Protein AF-0000000075466258 (afdb_homodimer)

Organism: Phanerochaete carnosa (strain HHB-10118-sp) (NCBI:txid650164)

Foldseek 3Di:
DPPDLLVVQVVLLVVLLVVVQVLLCVLPVPFDGWDWDKDAFPQFWIKIKTKDAWDDPPPPCPPPDGTFFHIKIKMKIKGKHWAFLVRLVVVCVLPVLRDDDVPDRDTWMKIKIKIWMWTHTQFLQAKIKIKMKMKMWTAGPDPPPDPPHHTRDMKIWMKMFIAHLFDDLVLVLLLQVLLQVLQPVFFNQQFVLQQVVQLVQQQDVVVLFGLHQGTGTDIRHELDDGPSDDPPTRGDRHSVRVVSSSSSNSVSVCSSRSVSSSVGSPDDDDVVSSLSSQQSLVVVVCCLCPRNPQLVVQVVDPSRDNCNSCSNRGPHHDDDDPDCFLVDPPDSSVVRRVCRNPHDDSD/DPPDLLVVQVVLLVVLLVVVQVLLCVLPVLFDGWDWDKDAFPQFWIKIKTKDAWDDPPPPCPPPPGTFFHIKIKMKTKGKHWAFLVRLVVVCVLPVLRDDDVPDRDTWMKIKIKIWMWTHTQFLQAKIKIKMKMKMWTAGDDPPPDPPHHTRDMKIWMKMFIAHLFDDLVLVLLLQVLLQVLQPVFFNQQFVLQQVVQLVQQQDVVVLFGLHQGTGTDIRHELDDDPSDDPPTRGDRHSVRVVSSSSSNSVSVCSSRSVSSSVGSPDDDDVVSSLSSQQSLVVVVCCLCPRNPQLVVQVVDPSRDNCNSCSNRGPHHDDDDPDCFLVDPPDSSVVRRVCRNPHDDSD

Solvent-accessible surface area (backbone atoms only — not comparable to full-atom values): 36707 Å² total; per-residue (Å²): 127,84,70,56,64,72,58,51,49,51,56,47,44,55,49,50,45,52,51,51,53,48,55,56,44,65,76,35,70,88,44,82,71,62,45,76,48,72,49,70,43,91,75,34,42,34,36,37,38,32,35,38,66,57,73,73,71,56,91,83,50,88,72,61,80,80,53,53,50,34,26,32,27,48,30,37,40,39,36,35,44,67,40,47,45,71,55,49,58,60,49,29,76,83,34,74,62,43,85,75,53,95,81,51,79,64,53,32,36,35,40,38,34,35,32,41,34,28,39,35,42,52,31,41,62,20,52,26,40,39,36,34,44,36,41,39,36,32,26,44,63,59,65,97,81,52,92,79,33,62,75,53,36,60,33,33,34,33,37,34,36,39,32,53,50,41,74,50,69,69,53,52,31,47,31,46,42,44,50,36,62,36,30,40,87,50,15,76,57,48,40,64,37,21,27,53,42,19,47,60,66,46,40,31,74,75,74,59,28,31,64,33,74,33,42,33,30,54,62,69,46,35,71,58,90,44,96,74,50,61,91,81,53,60,58,55,47,47,73,68,50,38,48,49,45,50,48,36,49,58,64,35,45,57,76,30,44,52,61,47,40,71,72,22,53,78,57,87,82,51,73,67,49,44,52,49,30,23,39,51,39,29,51,47,46,51,36,43,54,63,65,34,62,68,44,48,50,45,62,70,37,85,87,49,61,53,57,70,63,55,42,64,49,57,43,54,28,24,49,68,71,79,60,63,78,47,68,44,84,91,37,65,44,22,57,35,47,55,40,24,56,44,80,70,81,66,112,128,83,72,57,64,73,56,51,48,51,55,47,44,55,50,51,46,52,54,51,53,49,55,56,42,65,77,37,71,88,45,82,71,63,45,74,48,72,49,71,42,92,76,36,41,34,35,36,39,32,37,38,65,56,75,75,70,56,92,83,48,90,71,61,78,80,52,53,49,34,26,32,26,46,29,37,41,40,36,36,45,67,40,46,46,70,55,50,58,60,49,29,75,83,34,73,62,42,84,75,53,95,83,51,79,62,52,32,35,36,40,39,36,35,32,41,34,27,39,34,43,52,33,41,62,19,51,26,38,39,37,33,42,35,42,39,37,32,26,44,60,65,61,95,82,51,91,78,35,63,77,52,36,60,30,33,33,33,37,35,34,39,32,52,51,42,72,48,69,69,52,53,31,47,31,46,44,43,50,36,62,38,31,40,88,48,16,76,58,48,40,64,37,20,27,53,42,21,48,59,68,46,43,32,75,76,74,60,28,32,64,34,75,32,42,33,30,53,62,67,46,35,71,56,90,42,97,74,49,61,92,82,52,60,58,54,48,47,72,67,50,39,49,49,44,52,50,35,49,59,63,34,47,58,76,30,44,52,61,48,41,70,71,21,53,77,57,85,80,49,73,67,49,45,51,49,30,23,40,49,39,29,50,46,45,50,37,45,55,63,64,34,60,67,45,47,51,43,61,69,37,84,87,48,61,54,57,69,62,54,42,65,49,57,44,54,28,24,49,68,73,78,61,62,80,45,68,44,84,90,37,66,44,22,57,34,48,53,40,22,57,46,79,69,80,67,112

Sequence (694 aa):
MSKPMRVQVEEYILDLQDRIVSALEKLDPNSPPFKRDSWVRPQGGKGTSCVFAVPEASHSDTTAPTSVLEKAGVNISIVHGTLPPAAIKQMRVEHSSIPYDPDATAALPFFASGISLVIHPRNPHASTVHANYRYFEITESEDKEKDPGRVLAWWFGGGCDLTPSYLYAEDAVHFHKTIKEACDPFGTAMYPAFKKWCDEYFFIPHRQESRGIGGIFFDDLCDQPHARLAADAVRPKDPEQIFAFIQSAGNAFIPSYIPILEQRINMPFTPQQRRWQLIRRGRYVEFNLVYDRGTKFGLATPGARIESILMSLPETARWEYMSEVGTEEGSEEEKLVKVLKTPVQWVMSKPMRVQVEEYILDLQDRIVSALEKLDPNSPPFKRDSWVRPQGGKGTSCVFAVPEASHSDTTAPTSVLEKAGVNISIVHGTLPPAAIKQMRVEHSSIPYDPDATAALPFFASGISLVIHPRNPHASTVHANYRYFEITESEDKEKDPGRVLAWWFGGGCDLTPSYLYAEDAVHFHKTIKEACDPFGTAMYPAFKKWCDEYFFIPHRQESRGIGGIFFDDLCDQPHARLAADAVRPKDPEQIFAFIQSAGNAFIPSYIPILEQRINMPFTPQQRRWQLIRRGRYVEFNLVYDRGTKFGLATPGARIESILMSLPETARWEYMSEVGTEEGSEEEKLVKVLKTPVQWV

Secondary structure (DSSP, 8-state):
----HHHHHHHHHHHHHHHHHHHHHHH-TTSPPPEEEEEE-TTSEEEEEEEEEPPP--TT-TTS---SEEEEEEEEEEEEEEE-HHHHHHHHTT-TTS---TT----EEEEEEEEEEEEEESSTTSPEEEEEEEEEEEE----TTSSS--EEEEEEEEEEEEE-SS--HHHHHHHHHHHHHHHGGG-TTHHHHHHHHHHHHTEEGGGTEESSSEEEEEEEESSS--TTS-TT-----SHHHHHHHHHHHHHTHHHHHHHHHHHHTT----HHHHHHHHHHHHHHHHHHHHT-HHHHHHHHSTT--HHHHGGGS-SEEE--TT--TTTSTT-HHHHHHHHHHS-----/----HHHHHHHHHHHHHHHHHHHHHHH-TTSPPPEEEEEE-TTSEEEEEEEEEPPP--TT-TTS---SEEEEEEEEEEEEEEE-HHHHHHHHTT-TTS---TT----EEEEEEEEEEEEEESSTTSPEEEEEEEEEEEE----TTSSSPPEEEEEEEEEEEEE-SS--HHHHHHHHHHHHHHHGGG-TTHHHHHHHHHHHHTEEGGGTEESSSEEEEEEEESSS--TTS-TT-----SHHHHHHHHHHHHHTHHHHHHHHHHHHTT----HHHHHHHHHHHHHHHHHHHHT-HHHHHHHHSTT--HHHHGGGS-SEEE--TT--TTTSTT-HHHHHHHHHHS-----

pLDDT: mean 91.42, std 12.29, range [39.84, 98.94]

InterPro domains:
  IPR001260 Coproporphyrinogen III oxidase, aerobic [PF01218] (8-346)
  IPR001260 Coproporphyrinogen III oxidase, aerobic [PIRSF000166] (3-347)
  IPR001260 Coproporphyrinogen III oxidase, aerobic [PR00073] (32-48)
  IPR001260 Coproporphyrinogen III oxidase, aerobic [PR00073] (154-176)
  IPR001260 Coproporphyrinogen III oxidase, aerobic [PR00073] (191-220)
  IPR001260 Coproporphyrinogen III oxidase, aerobic [PR00073] (276-303)
  IPR001260 Coproporphyrinogen III oxidase, aerobic [PR00073] (305-331)
  IPR001260 Coproporphyrinogen III oxidase, aerobic [PTHR10755] (2-347)
  IPR018375 Coproporphyrinogen III oxidase, conserved site [PS01021] (195-219)
  IPR036406 Oxygen-dependent coproporphyrinogen III oxidase superfamily [G3DSA:3.40.1500.10] (1-347)
  IPR036406 Oxygen-dependent coproporphyrinogen III oxidase superfamily [SSF102886] (3-347)

Radius of gyration: 27.25 Å; Cα contacts (8 Å, |Δi|>4): 1306; chains: 2; bounding box: 71×89×57 Å

Nearest PDB structures (foldseek):
  2qt8-assembly1_A  TM=9.299E-01  e=7.371E-29  Leishmania major
  1vju-assembly1_A  TM=9.394E-01  e=9.763E-28  Leishmania major
  3e8j-assembly1_A  TM=9.388E-01  e=9.230E-28  Leishmania naiffi
  3ejo-assembly1_A  TM=9.378E-01  e=9.765E-27  Leishmania donovani
  5eo6-assembly1_B  TM=9.134E-01  e=2.144E-26  Acinetobacter baumannii

Structure (mmCIF, N/CA/C/O backbone):
data_AF-0000000075466258-model_v1
#
loop_
_entity.id
_entity.type
_entity.pdbx_description
1 polymer 'coproporphyrinogen oxidase'
#
loop_
_atom_site.group_PDB
_atom_site.id
_atom_site.type_symbol
_atom_site.label_atom_id
_atom_site.label_alt_id
_atom_site.label_comp_id
_atom_site.label_asym_id
_atom_site.label_entity_id
_atom_site.label_seq_id
_atom_site.pdbx_PDB_ins_code
_atom_site.Cartn_x
_atom_site.Cartn_y
_atom_site.Cartn_z
_atom_site.occupancy
_atom_site.B_iso_or_equiv
_atom_site.auth_seq_id
_atom_site.auth_comp_id
_atom_site.auth_asym_id
_atom_site.auth_atom_id
_atom_site.pdbx_PDB_model_num
ATOM 1 N N . MET A 1 1 ? -8.188 -47.094 -1.655 1 47.41 1 MET A N 1
ATOM 2 C CA . MET A 1 1 ? -9.109 -45.969 -1.705 1 47.41 1 MET A CA 1
ATOM 3 C C . MET A 1 1 ? -8.359 -44.688 -1.963 1 47.41 1 MET A C 1
ATOM 5 O O . MET A 1 1 ? -7.223 -44.5 -1.51 1 47.41 1 MET A O 1
ATOM 9 N N . SER A 1 2 ? -8.766 -43.875 -2.949 1 75.25 2 SER A N 1
ATOM 10 C CA . SER A 1 2 ? -8.07 -42.656 -3.326 1 75.25 2 SER A CA 1
ATOM 11 C C . SER A 1 2 ? -7.98 -41.688 -2.15 1 75.25 2 SER A C 1
ATOM 13 O O . SER A 1 2 ? -8.883 -41.625 -1.313 1 75.25 2 SER A O 1
ATOM 15 N N . LYS A 1 3 ? -6.773 -41.281 -1.679 1 89.5 3 LYS A N 1
ATOM 16 C CA . LYS A 1 3 ? -6.562 -40.281 -0.622 1 89.5 3 LYS A CA 1
ATOM 17 C C . LYS A 1 3 ? -7.555 -39.125 -0.736 1 89.5 3 LYS A C 1
ATOM 19 O O . LYS A 1 3 ? -7.941 -38.75 -1.842 1 89.5 3 LYS A O 1
ATOM 24 N N . PRO A 1 4 ? -8.078 -38.719 0.452 1 93.62 4 PRO A N 1
ATOM 25 C CA . PRO A 1 4 ? -8.914 -37.531 0.397 1 93.62 4 PRO A CA 1
ATOM 26 C C . PRO A 1 4 ? -8.242 -36.375 -0.361 1 93.62 4 PRO A C 1
ATOM 28 O O . PRO A 1 4 ? -7.016 -36.25 -0.35 1 93.62 4 PRO A O 1
ATOM 31 N N . MET A 1 5 ? -9.008 -35.594 -1.008 1 95.81 5 MET A N 1
ATOM 32 C CA . MET A 1 5 ? -8.508 -34.5 -1.849 1 95.81 5 MET A CA 1
ATOM 33 C C . MET A 1 5 ? -7.594 -33.594 -1.054 1 95.81 5 MET A C 1
ATOM 35 O O . MET A 1 5 ? -6.555 -33.156 -1.555 1 95.81 5 MET A O 1
ATOM 39 N N . ARG A 1 6 ? -7.984 -33.25 0.198 1 95.44 6 ARG A N 1
ATOM 40 C CA . ARG A 1 6 ? -7.176 -32.344 1.01 1 95.44 6 ARG A CA 1
ATOM 41 C C . ARG A 1 6 ? -5.766 -32.906 1.204 1 95.44 6 ARG A C 1
ATOM 43 O O . ARG A 1 6 ? -4.797 -32.125 1.234 1 95.44 6 ARG A O 1
ATOM 50 N N . VAL A 1 7 ? -5.613 -34.156 1.316 1 96.31 7 VAL A N 1
ATOM 51 C CA . VAL A 1 7 ? -4.316 -34.781 1.502 1 96.31 7 VAL A CA 1
ATOM 52 C C . VAL A 1 7 ? -3.541 -34.781 0.187 1 96.31 7 VAL A C 1
ATOM 54 O O . VAL A 1 7 ? -2.338 -34.5 0.172 1 96.31 7 VAL A O 1
ATOM 57 N N . GLN A 1 8 ? -4.266 -35.062 -0.893 1 97.69 8 GLN A N 1
ATOM 58 C CA . GLN A 1 8 ? -3.641 -35.031 -2.211 1 97.69 8 GLN A CA 1
ATOM 59 C C . GLN A 1 8 ? -3.066 -33.656 -2.533 1 97.69 8 GLN A C 1
ATOM 61 O O . GLN A 1 8 ? -1.937 -33.562 -3.014 1 97.69 8 GLN A O 1
ATOM 66 N N . VAL A 1 9 ? -3.826 -32.719 -2.24 1 98.19 9 VAL A N 1
ATOM 67 C CA . VAL A 1 9 ? -3.398 -31.328 -2.512 1 98.19 9 VAL A CA 1
ATOM 68 C C . VAL A 1 9 ? -2.191 -30.984 -1.644 1 98.19 9 VAL A C 1
ATOM 70 O O . VAL A 1 9 ? -1.214 -30.422 -2.129 1 98.19 9 VAL A O 1
ATOM 73 N N . GLU A 1 10 ? -2.301 -31.312 -0.382 1 97.38 10 GLU A N 1
ATOM 74 C CA . GLU A 1 10 ? -1.193 -31.062 0.534 1 97.38 10 GLU A CA 1
ATOM 75 C C . GLU A 1 10 ? 0.104 -31.672 0.024 1 97.38 10 GLU A C 1
ATOM 77 O O . GLU A 1 10 ? 1.14 -31.016 -0.027 1 97.38 10 GLU A O 1
ATOM 82 N N . GLU A 1 11 ? 0.059 -32.875 -0.351 1 98.06 11 GLU A N 1
ATOM 83 C CA . GLU A 1 11 ? 1.241 -33.594 -0.841 1 98.06 11 GLU A CA 1
ATOM 84 C C . GLU A 1 11 ? 1.793 -32.938 -2.102 1 98.06 11 GLU A C 1
ATOM 86 O O . GLU A 1 11 ? 3.008 -32.781 -2.246 1 98.06 11 GLU A O 1
ATOM 91 N N . TYR A 1 12 ? 0.925 -32.562 -2.924 1 98.56 12 TYR A N 1
ATOM 92 C CA . TYR A 1 12 ? 1.327 -31.969 -4.191 1 98.56 12 TYR A CA 1
ATOM 93 C C . TYR A 1 12 ? 2.018 -30.625 -3.967 1 98.56 12 TYR A C 1
ATOM 95 O O . TYR A 1 12 ? 3.086 -30.375 -4.527 1 98.56 12 TYR A O 1
ATOM 103 N N . ILE A 1 13 ? 1.391 -29.781 -3.156 1 98.62 13 ILE A N 1
ATOM 104 C CA . ILE A 1 13 ? 1.936 -28.438 -3.012 1 98.62 13 ILE A CA 1
ATOM 105 C C . ILE A 1 13 ? 3.273 -28.5 -2.277 1 98.62 13 ILE A C 1
ATOM 107 O O . ILE A 1 13 ? 4.164 -27.688 -2.531 1 98.62 13 ILE A O 1
ATOM 111 N N . LEU A 1 14 ? 3.445 -29.406 -1.359 1 98 14 LEU A N 1
ATOM 112 C CA . LEU A 1 14 ? 4.727 -29.594 -0.693 1 98 14 LEU A CA 1
ATOM 113 C C . LEU A 1 14 ? 5.809 -29.984 -1.694 1 98 14 LEU A C 1
ATOM 115 O O . LEU A 1 14 ? 6.914 -29.453 -1.666 1 98 14 LEU A O 1
ATOM 119 N N . ASP A 1 15 ? 5.43 -30.875 -2.518 1 98.62 15 ASP A N 1
ATOM 120 C CA . ASP A 1 15 ? 6.355 -31.312 -3.561 1 98.62 15 ASP A CA 1
ATOM 121 C C . ASP A 1 15 ? 6.68 -30.172 -4.52 1 98.62 15 ASP A C 1
ATOM 123 O O . ASP A 1 15 ? 7.844 -29.953 -4.859 1 98.62 15 ASP A O 1
ATOM 127 N N . LEU A 1 16 ? 5.652 -29.5 -4.957 1 98.75 16 LEU A N 1
ATOM 128 C CA . LEU A 1 16 ? 5.828 -28.391 -5.895 1 98.75 16 LEU A CA 1
ATOM 129 C C . LEU A 1 16 ? 6.723 -27.312 -5.297 1 98.75 16 LEU A C 1
ATOM 131 O O . LEU A 1 16 ? 7.586 -26.766 -5.988 1 98.75 16 LEU A O 1
ATOM 135 N N . GLN A 1 17 ? 6.504 -26.984 -4.039 1 98.69 17 GLN A N 1
ATOM 136 C CA . GLN A 1 17 ? 7.355 -26.016 -3.365 1 98.69 17 GLN A CA 1
ATOM 137 C C . GLN A 1 17 ? 8.82 -26.422 -3.432 1 98.69 17 GLN A C 1
ATOM 139 O O . GLN A 1 17 ? 9.688 -25.609 -3.77 1 98.69 17 GLN A O 1
ATOM 144 N N . ASP A 1 18 ? 9.086 -27.641 -3.131 1 98.5 18 ASP A N 1
ATOM 145 C CA . ASP A 1 18 ? 10.461 -28.156 -3.125 1 98.5 18 ASP A CA 1
ATOM 146 C C . ASP A 1 18 ? 11.086 -28.062 -4.516 1 98.5 18 ASP A C 1
ATOM 148 O O . ASP A 1 18 ? 12.242 -27.672 -4.66 1 98.5 18 ASP A O 1
ATOM 152 N N . ARG A 1 19 ? 10.359 -28.422 -5.496 1 98.75 19 ARG A N 1
ATOM 153 C CA . ARG A 1 19 ? 10.859 -28.391 -6.867 1 98.75 19 ARG A CA 1
ATOM 154 C C . ARG A 1 19 ? 11.156 -26.969 -7.312 1 98.75 19 ARG A C 1
ATOM 156 O O . ARG A 1 19 ? 12.188 -26.703 -7.938 1 98.75 19 ARG A O 1
ATOM 163 N N . ILE A 1 20 ? 10.25 -26.062 -6.996 1 98.75 20 ILE A N 1
ATOM 164 C CA . ILE A 1 20 ? 10.422 -24.672 -7.418 1 98.75 20 ILE A CA 1
ATOM 165 C C . ILE A 1 20 ? 11.617 -24.047 -6.703 1 98.75 20 ILE A C 1
ATOM 167 O O . ILE A 1 20 ? 12.469 -23.422 -7.332 1 98.75 20 ILE A O 1
ATOM 171 N N . VAL A 1 21 ? 11.695 -24.266 -5.391 1 98.5 21 VAL A N 1
ATOM 172 C CA . VAL A 1 21 ? 12.805 -23.719 -4.613 1 98.5 21 VAL A CA 1
ATOM 173 C C . VAL A 1 21 ? 14.125 -24.297 -5.133 1 98.5 21 VAL A C 1
ATOM 175 O O . VAL A 1 21 ? 15.094 -23.547 -5.328 1 98.5 21 VAL A O 1
ATOM 178 N N . SER A 1 22 ? 14.133 -25.578 -5.383 1 98.25 22 SER A N 1
ATOM 179 C CA . SER A 1 22 ? 15.336 -26.219 -5.898 1 98.25 22 SER A CA 1
ATOM 180 C C . SER A 1 22 ? 15.734 -25.641 -7.254 1 98.25 22 SER A C 1
ATOM 182 O O . SER A 1 22 ? 16.922 -25.406 -7.504 1 98.25 22 SER A O 1
ATOM 184 N N . ALA A 1 23 ? 14.789 -25.469 -8.109 1 98.38 23 ALA A N 1
ATOM 185 C CA . ALA A 1 23 ? 15.062 -24.906 -9.43 1 98.38 23 ALA A CA 1
ATOM 186 C C . ALA A 1 23 ? 15.648 -23.5 -9.32 1 98.38 23 ALA A C 1
ATOM 188 O O . ALA A 1 23 ? 16.578 -23.141 -10.047 1 98.38 23 ALA A O 1
ATOM 189 N N . LEU A 1 24 ? 15.141 -22.688 -8.438 1 98.06 24 LEU A N 1
ATOM 190 C CA . LEU A 1 24 ? 15.617 -21.328 -8.234 1 98.06 24 LEU A CA 1
ATOM 191 C C . LEU A 1 24 ? 17.031 -21.328 -7.652 1 98.06 24 LEU A C 1
ATOM 193 O O . LEU A 1 24 ? 17.875 -20.547 -8.062 1 98.06 24 LEU A O 1
ATOM 197 N N . GLU A 1 25 ? 17.25 -22.219 -6.691 1 97.31 25 GLU A N 1
ATOM 198 C CA . GLU A 1 25 ? 18.562 -22.297 -6.066 1 97.31 25 GLU A CA 1
ATOM 199 C C . GLU A 1 25 ? 19.625 -22.781 -7.066 1 97.31 25 GLU A C 1
ATOM 201 O O . GLU A 1 25 ? 20.781 -22.344 -7.012 1 97.31 25 GLU A O 1
ATOM 206 N N . LYS A 1 26 ? 19.234 -23.609 -7.965 1 96.75 26 LYS A N 1
ATOM 207 C CA . LYS A 1 26 ? 20.156 -24.109 -8.992 1 96.75 26 LYS A CA 1
ATOM 208 C C . LYS A 1 26 ? 20.578 -23 -9.93 1 96.75 26 LYS A C 1
ATOM 210 O O . LYS A 1 26 ? 21.688 -23.031 -10.477 1 96.75 26 LYS A O 1
ATOM 215 N N . LEU A 1 27 ? 19.781 -22 -10.172 1 94.25 27 LEU A N 1
ATOM 216 C CA . LEU A 1 27 ? 20.078 -20.875 -11.055 1 94.25 27 LEU A CA 1
ATOM 217 C C . LEU A 1 27 ? 21.172 -20.016 -10.469 1 94.25 27 LEU A C 1
ATOM 219 O O . LEU A 1 27 ? 21.875 -19.297 -11.203 1 94.25 27 LEU A O 1
ATOM 223 N N . ASP A 1 28 ? 21.297 -20.016 -9.203 1 90.56 28 ASP A N 1
ATOM 224 C CA . ASP A 1 28 ? 22.297 -19.203 -8.516 1 90.56 28 ASP A CA 1
ATOM 225 C C . ASP A 1 28 ? 22.953 -19.984 -7.379 1 90.56 28 ASP A C 1
ATOM 227 O O . ASP A 1 28 ? 22.766 -19.656 -6.203 1 90.56 28 ASP A O 1
ATOM 231 N N . PRO A 1 29 ? 23.797 -20.828 -7.695 1 90 29 PRO A N 1
ATOM 232 C CA . PRO A 1 29 ? 24.359 -21.734 -6.684 1 90 29 PRO A CA 1
ATOM 233 C C . PRO A 1 29 ? 25.266 -21 -5.684 1 90 29 PRO A C 1
ATOM 235 O O . PRO A 1 29 ? 25.547 -21.547 -4.605 1 90 29 PRO A O 1
ATOM 238 N N . ASN A 1 30 ? 25.703 -19.844 -6 1 87.81 30 ASN A N 1
ATOM 239 C CA . ASN A 1 30 ? 26.609 -19.125 -5.121 1 87.81 30 ASN A CA 1
ATOM 240 C C . ASN A 1 30 ? 25.859 -18.297 -4.094 1 87.81 30 ASN A C 1
ATOM 242 O O . ASN A 1 30 ? 26.453 -17.734 -3.168 1 87.81 30 ASN A O 1
ATOM 246 N N . SER A 1 31 ? 24.578 -18.219 -4.266 1 91.44 31 SER A N 1
ATOM 247 C CA . SER A 1 31 ? 23.75 -17.484 -3.301 1 91.44 31 SER A CA 1
ATOM 248 C C . SER A 1 31 ? 23.344 -18.375 -2.137 1 91.44 31 SER A C 1
ATOM 250 O O . SER A 1 31 ? 23.328 -19.594 -2.26 1 91.44 31 SER A O 1
ATOM 252 N N . PRO A 1 32 ? 23.109 -17.703 -0.953 1 91.5 32 PRO A N 1
ATOM 253 C CA . PRO A 1 32 ? 22.562 -18.5 0.144 1 91.5 32 PRO A CA 1
ATOM 254 C C . PRO A 1 32 ? 21.266 -19.219 -0.234 1 91.5 32 PRO A C 1
ATOM 256 O O . PRO A 1 32 ? 20.516 -18.719 -1.081 1 91.5 32 PRO A O 1
ATOM 259 N N . PRO A 1 33 ? 21.062 -20.344 0.323 1 94.56 33 PRO A N 1
ATOM 260 C CA . PRO A 1 33 ? 19.812 -21.031 0.062 1 94.56 33 PRO A CA 1
ATOM 261 C C . PRO A 1 33 ? 18.594 -20.281 0.624 1 94.56 33 PRO A C 1
ATOM 263 O O . PRO A 1 33 ? 18.75 -19.359 1.424 1 94.56 33 PRO A O 1
ATOM 266 N N . PHE A 1 34 ? 17.484 -20.656 0.169 1 97 34 PHE A N 1
ATOM 267 C CA . PHE A 1 34 ? 16.25 -20.109 0.713 1 97 34 PHE A CA 1
ATOM 268 C C . PHE A 1 34 ? 16.109 -20.422 2.199 1 97 34 PHE A C 1
ATOM 270 O O . PHE A 1 34 ? 16.438 -21.531 2.629 1 97 34 PHE A O 1
ATOM 277 N N . LYS A 1 35 ? 15.695 -19.406 2.93 1 95.19 35 LYS A N 1
ATOM 278 C CA . LYS A 1 35 ? 15.281 -19.672 4.305 1 95.19 35 LYS A CA 1
ATOM 279 C C . LYS A 1 35 ? 13.969 -20.453 4.344 1 95.19 35 LYS A C 1
ATOM 281 O O . LYS A 1 35 ? 12.984 -20.047 3.732 1 95.19 35 LYS A O 1
ATOM 286 N N . ARG A 1 36 ? 13.953 -21.594 4.98 1 95.25 36 ARG A N 1
ATOM 287 C CA . ARG A 1 36 ? 12.734 -22.375 5.184 1 95.25 36 ARG A CA 1
ATOM 288 C C . ARG A 1 36 ? 12.188 -22.156 6.594 1 95.25 36 ARG A C 1
ATOM 290 O O . ARG A 1 36 ? 12.812 -22.578 7.574 1 95.25 36 ARG A O 1
ATOM 297 N N . ASP A 1 37 ? 11.102 -21.531 6.656 1 92.88 37 ASP A N 1
ATOM 298 C CA . ASP A 1 37 ? 10.484 -21.141 7.918 1 92.88 37 ASP A CA 1
ATOM 299 C C . ASP A 1 37 ? 9.125 -21.828 8.102 1 92.88 37 ASP A C 1
ATOM 301 O O . ASP A 1 37 ? 8.133 -21.406 7.508 1 92.88 37 ASP A O 1
ATOM 305 N N . SER A 1 38 ? 9.148 -22.891 8.953 1 94 38 SER A N 1
ATOM 306 C CA . SER A 1 38 ? 7.895 -23.578 9.25 1 94 38 SER A CA 1
ATOM 307 C C . SER A 1 38 ? 7.176 -22.938 10.43 1 94 38 SER A C 1
ATOM 309 O O . SER A 1 38 ? 7.812 -22.484 11.391 1 94 38 SER A O 1
ATOM 311 N N . TRP A 1 39 ? 5.945 -22.953 10.383 1 90.75 39 TRP A N 1
ATOM 312 C CA . TRP A 1 39 ? 5.152 -22.344 11.453 1 90.75 39 TRP A CA 1
ATOM 313 C C . TRP A 1 39 ? 3.83 -23.094 11.633 1 90.75 39 TRP A C 1
ATOM 315 O O . TRP A 1 39 ? 3.389 -23.812 10.734 1 90.75 39 TRP A O 1
ATOM 325 N N . VAL A 1 40 ? 3.287 -22.922 12.82 1 91.06 40 VAL A N 1
ATOM 326 C CA . VAL A 1 40 ? 1.983 -23.484 13.156 1 91.06 40 VAL A CA 1
ATOM 327 C C . VAL A 1 40 ? 1.008 -22.359 13.492 1 91.06 40 VAL A C 1
ATOM 329 O O . VAL A 1 40 ? 1.368 -21.406 14.188 1 91.06 40 VAL A O 1
ATOM 332 N N . ARG A 1 41 ? -0.133 -22.484 12.969 1 87.25 41 ARG A N 1
ATOM 333 C CA . ARG A 1 41 ? -1.182 -21.516 13.25 1 87.25 41 ARG A CA 1
ATOM 334 C C . ARG A 1 41 ? -1.952 -21.875 14.516 1 87.25 41 ARG A C 1
ATOM 336 O O . ARG A 1 41 ? -2.467 -23 14.625 1 87.25 41 ARG A O 1
ATOM 343 N N . PRO A 1 42 ? -2.127 -20.922 15.398 1 83.56 42 PRO A N 1
ATOM 344 C CA . PRO A 1 42 ? -2.801 -21.25 16.656 1 83.56 42 PRO A CA 1
ATOM 345 C C . PRO A 1 42 ? -4.238 -21.719 16.453 1 83.56 42 PRO A C 1
ATOM 347 O O . PRO A 1 42 ? -4.711 -22.594 17.188 1 83.56 42 PRO A O 1
ATOM 350 N N . GLN A 1 43 ? -4.879 -21.234 15.477 1 82.06 43 GLN A N 1
ATOM 351 C CA . GLN A 1 43 ? -6.277 -21.562 15.242 1 82.06 43 GLN A CA 1
ATOM 352 C C . GLN A 1 43 ? -6.406 -22.891 14.508 1 82.06 43 GLN A C 1
ATOM 354 O O . GLN A 1 43 ? -7.508 -23.438 14.383 1 82.06 43 GLN A O 1
ATOM 359 N N . GLY A 1 44 ? -5.27 -23.406 13.93 1 86 44 GLY A N 1
ATOM 360 C CA . GLY A 1 44 ? -5.273 -24.688 13.25 1 86 44 GLY A CA 1
ATOM 361 C C . GLY A 1 44 ? -4.578 -24.656 11.906 1 86 44 GLY A C 1
ATOM 362 O O . GLY A 1 44 ? -4.973 -23.891 11.016 1 86 44 GLY A O 1
ATOM 363 N N . GLY A 1 45 ? -3.635 -25.5 11.836 1 90.69 45 GLY A N 1
ATOM 364 C CA . GLY A 1 45 ? -2.92 -25.594 10.57 1 90.69 45 GLY A CA 1
ATOM 365 C C . GLY A 1 45 ? -1.451 -25.234 10.688 1 90.69 45 GLY A C 1
ATOM 366 O O . GLY A 1 45 ? -0.919 -25.125 11.797 1 90.69 45 GLY A O 1
ATOM 367 N N . LYS A 1 46 ? -0.874 -25.234 9.578 1 93.12 46 LYS A N 1
ATOM 368 C CA . LYS A 1 46 ? 0.564 -25 9.508 1 93.12 46 LYS A CA 1
ATOM 369 C C . LYS A 1 46 ? 0.968 -24.453 8.133 1 93.12 46 LYS A C 1
ATOM 371 O O . LYS A 1 46 ? 0.132 -24.344 7.234 1 93.12 46 LYS A O 1
ATOM 376 N N . GLY A 1 47 ? 2.197 -24.047 8.031 1 94.12 47 GLY A N 1
ATOM 377 C CA . GLY A 1 47 ? 2.746 -23.609 6.758 1 94.12 47 GLY A CA 1
ATOM 378 C C . GLY A 1 47 ? 4.262 -23.609 6.734 1 94.12 47 GLY A C 1
ATOM 379 O O . GLY A 1 47 ? 4.906 -23.922 7.734 1 94.12 47 GLY A O 1
ATOM 380 N N . THR A 1 48 ? 4.734 -23.5 5.598 1 95.75 48 THR A N 1
ATOM 381 C CA . THR A 1 48 ? 6.168 -23.344 5.391 1 95.75 48 THR A CA 1
ATOM 382 C C . THR A 1 48 ? 6.457 -22.203 4.402 1 95.75 48 THR A C 1
ATOM 384 O O . THR A 1 48 ? 5.996 -22.25 3.26 1 95.75 48 THR A O 1
ATOM 387 N N . SER A 1 49 ? 7.168 -21.234 4.895 1 95.88 49 SER A N 1
ATOM 388 C CA . SER A 1 49 ? 7.637 -20.156 4.035 1 95.88 49 SER A CA 1
ATOM 389 C C . SER A 1 49 ? 9.07 -20.406 3.572 1 95.88 49 SER A C 1
ATOM 391 O O . SER A 1 49 ? 9.969 -20.609 4.395 1 95.88 49 SER A O 1
ATOM 393 N N . CYS A 1 50 ? 9.273 -20.453 2.34 1 97.94 50 CYS A N 1
ATOM 394 C CA . CYS A 1 50 ? 10.617 -20.469 1.767 1 97.94 50 CYS A CA 1
ATOM 395 C C . CYS A 1 50 ? 10.953 -19.109 1.152 1 97.94 50 CYS A C 1
ATOM 397 O O . CYS A 1 50 ? 10.391 -18.734 0.12 1 97.94 50 CYS A O 1
ATOM 399 N N . VAL A 1 51 ? 11.883 -18.438 1.789 1 97.19 51 VAL A N 1
ATOM 400 C CA . VAL A 1 51 ? 12.094 -17.047 1.402 1 97.19 51 VAL A CA 1
ATOM 401 C C . VAL A 1 51 ? 13.578 -16.812 1.12 1 97.19 51 VAL A C 1
ATOM 403 O O . VAL A 1 51 ? 14.438 -17.281 1.858 1 97.19 51 VAL A O 1
ATOM 406 N N . PHE A 1 52 ? 13.852 -16.141 0.05 1 96.06 52 PHE A N 1
ATOM 407 C CA . PHE A 1 52 ? 15.18 -15.625 -0.276 1 96.06 52 PHE A CA 1
ATOM 408 C C . PHE A 1 52 ? 15.203 -14.102 -0.212 1 96.06 52 PHE A C 1
ATOM 410 O O . PHE A 1 52 ? 14.289 -13.438 -0.712 1 96.06 52 PHE A O 1
ATOM 417 N N . ALA A 1 53 ? 16.125 -13.562 0.433 1 91.44 53 ALA A N 1
ATOM 418 C CA . ALA A 1 53 ? 16.406 -12.133 0.44 1 91.44 53 ALA A CA 1
ATOM 419 C C . ALA A 1 53 ? 17.891 -11.867 0.2 1 91.44 53 ALA A C 1
ATOM 421 O O . ALA A 1 53 ? 18.75 -12.586 0.715 1 91.44 53 ALA A O 1
ATOM 422 N N . VAL A 1 54 ? 18.172 -10.867 -0.534 1 86 54 VAL A N 1
ATOM 423 C CA . VAL A 1 54 ? 19.547 -10.531 -0.897 1 86 54 VAL A CA 1
ATOM 424 C C . VAL A 1 54 ? 20.359 -10.258 0.364 1 86 54 VAL A C 1
ATOM 426 O O . VAL A 1 54 ? 19.922 -9.516 1.246 1 86 54 VAL A O 1
ATOM 429 N N . PRO A 1 55 ? 21.469 -10.93 0.371 1 76.81 55 PRO A N 1
ATOM 430 C CA . PRO A 1 55 ? 22.312 -10.664 1.531 1 76.81 55 PRO A CA 1
ATOM 431 C C . PRO A 1 55 ? 22.844 -9.227 1.554 1 76.81 55 PRO A C 1
ATOM 433 O O . PRO A 1 55 ? 23.094 -8.641 0.497 1 76.81 55 PRO A O 1
ATOM 436 N N . GLU A 1 56 ? 22.734 -8.625 2.664 1 63.78 56 GLU A N 1
ATOM 437 C CA . GLU A 1 56 ? 23.281 -7.273 2.777 1 63.78 56 GLU A CA 1
ATOM 438 C C . GLU A 1 56 ? 24.766 -7.242 2.383 1 63.78 56 GLU A C 1
ATOM 440 O O . GLU A 1 56 ? 25.516 -8.172 2.699 1 63.78 56 GLU A O 1
ATOM 445 N N . ALA A 1 57 ? 25.047 -6.43 1.346 1 53.94 57 ALA A N 1
ATOM 446 C CA . ALA A 1 57 ? 26.453 -6.297 0.993 1 53.94 57 ALA A CA 1
ATOM 447 C C . ALA A 1 57 ? 27.312 -6 2.227 1 53.94 57 ALA A C 1
ATOM 449 O O . ALA A 1 57 ? 26.938 -5.156 3.049 1 53.94 57 ALA A O 1
ATOM 450 N N . SER A 1 58 ? 27.875 -6.957 2.773 1 45.81 58 SER A N 1
ATOM 451 C CA . SER A 1 58 ? 28.859 -6.586 3.781 1 45.81 58 SER A CA 1
ATOM 452 C C . SER A 1 58 ? 29.75 -5.453 3.285 1 45.81 58 SER A C 1
ATOM 454 O O . SER A 1 58 ? 29.984 -5.316 2.08 1 45.81 58 SER A O 1
ATOM 456 N N . HIS A 1 59 ? 29.719 -4.23 3.945 1 41.19 59 HIS A N 1
ATOM 457 C CA . HIS A 1 59 ? 30.5 -3.039 3.646 1 41.19 59 HIS A CA 1
ATOM 458 C C . HIS A 1 59 ? 31.703 -3.377 2.77 1 41.19 59 HIS A C 1
ATOM 460 O O . HIS A 1 59 ? 32.156 -2.551 1.967 1 41.19 59 HIS A O 1
ATOM 466 N N . SER A 1 60 ? 32.469 -4.34 3.152 1 39.84 60 SER A N 1
ATOM 467 C CA . SER A 1 60 ? 33.844 -4.543 2.662 1 39.84 60 SER A CA 1
ATOM 468 C C . SER A 1 60 ? 33.844 -5.215 1.293 1 39.84 60 SER A C 1
ATOM 470 O O . SER A 1 60 ? 34.875 -5.23 0.604 1 39.84 60 SER A O 1
ATOM 472 N N . ASP A 1 61 ? 32.812 -6.039 0.901 1 42.53 61 ASP A N 1
ATOM 473 C CA . ASP A 1 61 ? 33.094 -6.926 -0.226 1 42.53 61 ASP A CA 1
ATOM 474 C C . ASP A 1 61 ? 32.344 -6.461 -1.48 1 42.53 61 ASP A C 1
ATOM 476 O O . ASP A 1 61 ? 31.219 -6.863 -1.717 1 42.53 61 ASP A O 1
ATOM 480 N N . THR A 1 62 ? 32.719 -5.391 -2.057 1 44.56 62 THR A N 1
ATOM 481 C CA . THR A 1 62 ? 32.344 -4.855 -3.363 1 44.56 62 THR A CA 1
ATOM 482 C C . THR A 1 62 ? 32.312 -5.965 -4.414 1 44.56 62 THR A C 1
ATOM 484 O O . THR A 1 62 ? 31.875 -5.75 -5.539 1 44.56 62 THR A O 1
ATOM 487 N N . THR A 1 63 ? 33 -7.098 -4.07 1 44.91 63 THR A N 1
ATOM 488 C CA . THR A 1 63 ? 33.188 -8.125 -5.082 1 44.91 63 THR A CA 1
ATOM 489 C C . THR A 1 63 ? 32.094 -9.18 -5 1 44.91 63 THR A C 1
ATOM 491 O O . THR A 1 63 ? 32.125 -10.18 -5.719 1 44.91 63 THR A O 1
ATOM 494 N N . ALA A 1 64 ? 31.406 -9.141 -3.92 1 47.62 64 ALA A N 1
ATOM 495 C CA . ALA A 1 64 ? 30.469 -10.258 -3.766 1 47.62 64 ALA A CA 1
ATOM 496 C C . ALA A 1 64 ? 29.453 -10.289 -4.902 1 47.62 64 ALA A C 1
ATOM 498 O O . ALA A 1 64 ? 28.922 -9.25 -5.293 1 47.62 64 ALA A O 1
ATOM 499 N N . PRO A 1 65 ? 29.547 -11.453 -5.645 1 55.44 65 PRO A N 1
ATOM 500 C CA . PRO A 1 65 ? 28.641 -11.586 -6.777 1 55.44 65 PRO A CA 1
ATOM 501 C C . PRO A 1 65 ? 27.188 -11.242 -6.414 1 55.44 65 PRO A C 1
ATOM 503 O O . PRO A 1 65 ? 26.734 -11.555 -5.312 1 55.44 65 PRO A O 1
ATOM 506 N N . THR A 1 66 ? 26.547 -10.367 -7.191 1 78.69 66 THR A N 1
ATOM 507 C CA . THR A 1 66 ? 25.172 -9.914 -7.02 1 78.69 66 THR A CA 1
ATOM 508 C C . THR A 1 66 ? 24.188 -11.047 -7.289 1 78.69 66 THR A C 1
ATOM 510 O O . THR A 1 66 ? 24.328 -11.773 -8.273 1 78.69 66 THR A O 1
ATOM 513 N N . SER A 1 67 ? 23.453 -11.555 -6.27 1 90.88 67 SER A N 1
ATOM 514 C CA . SER A 1 67 ? 22.469 -12.617 -6.379 1 90.88 67 SER A CA 1
ATOM 515 C C . SER A 1 67 ? 21.516 -12.367 -7.543 1 90.88 67 SER A C 1
ATOM 517 O O . SER A 1 67 ? 21.25 -11.219 -7.906 1 90.88 67 SER A O 1
ATOM 519 N N . VAL A 1 68 ? 21.188 -13.445 -8.141 1 94.25 68 VAL A N 1
ATOM 520 C CA . VAL A 1 68 ? 20.25 -13.375 -9.25 1 94.25 68 VAL A CA 1
ATOM 521 C C . VAL A 1 68 ? 18.906 -12.836 -8.766 1 94.25 68 VAL A C 1
ATOM 523 O O . VAL A 1 68 ? 18.312 -11.977 -9.414 1 94.25 68 VAL A O 1
ATOM 526 N N . LEU A 1 69 ? 18.516 -13.359 -7.637 1 96.44 69 LEU A N 1
ATOM 527 C CA . LEU A 1 69 ? 17.266 -12.914 -7.043 1 96.44 69 LEU A CA 1
ATOM 528 C C . LEU A 1 69 ? 17.5 -11.805 -6.023 1 96.44 69 LEU A C 1
ATOM 530 O O . LEU A 1 69 ? 18.547 -11.758 -5.387 1 96.44 69 LEU A O 1
ATOM 534 N N . GLU A 1 70 ? 16.625 -10.93 -5.961 1 95.44 70 GLU A N 1
ATOM 535 C CA . GLU A 1 70 ? 16.656 -9.938 -4.891 1 95.44 70 GLU A CA 1
ATOM 536 C C . GLU A 1 70 ? 15.75 -10.352 -3.73 1 95.44 70 GLU A C 1
ATOM 538 O O . GLU A 1 70 ? 16.141 -10.234 -2.564 1 95.44 70 GLU A O 1
ATOM 543 N N . LYS A 1 71 ? 14.594 -10.828 -4.094 1 96.5 71 LYS A N 1
ATOM 544 C CA . LYS A 1 71 ? 13.664 -11.383 -3.113 1 96.5 71 LYS A CA 1
ATOM 545 C C . LYS A 1 71 ? 12.75 -12.422 -3.756 1 96.5 71 LYS A C 1
ATOM 547 O O . LYS A 1 71 ? 12.281 -12.227 -4.883 1 96.5 71 LYS A O 1
ATOM 552 N N . ALA A 1 72 ? 12.484 -13.453 -3.041 1 97.94 72 ALA A N 1
ATOM 553 C CA . ALA A 1 72 ? 11.602 -14.508 -3.529 1 97.94 72 ALA A CA 1
ATOM 554 C C . ALA A 1 72 ? 10.93 -15.242 -2.373 1 97.94 72 ALA A C 1
ATOM 556 O O . ALA A 1 72 ? 11.547 -15.461 -1.329 1 97.94 72 ALA A O 1
ATOM 557 N N . GLY A 1 73 ? 9.742 -15.5 -2.555 1 98.19 73 GLY A N 1
ATOM 558 C CA . GLY A 1 73 ? 9 -16.312 -1.602 1 98.19 73 GLY A CA 1
ATOM 559 C C . GLY A 1 73 ? 8.18 -17.406 -2.26 1 98.19 73 GLY A C 1
ATOM 560 O O . GLY A 1 73 ? 7.516 -17.156 -3.27 1 98.19 73 GLY A O 1
ATOM 561 N N . VAL A 1 74 ? 8.312 -18.609 -1.803 1 98.69 74 VAL A N 1
ATOM 562 C CA . VAL A 1 74 ? 7.484 -19.75 -2.164 1 98.69 74 VAL A CA 1
ATOM 563 C C . VAL A 1 74 ? 6.836 -20.344 -0.912 1 98.69 74 VAL A C 1
ATOM 565 O O . VAL A 1 74 ? 7.434 -21.172 -0.226 1 98.69 74 VAL A O 1
ATOM 568 N N . ASN A 1 75 ? 5.598 -19.922 -0.69 1 97.88 75 ASN A N 1
ATOM 569 C CA . ASN A 1 75 ? 4.953 -20.219 0.583 1 97.88 75 ASN A CA 1
ATOM 570 C C . ASN A 1 75 ? 3.861 -21.281 0.422 1 97.88 75 ASN A C 1
ATOM 572 O O . ASN A 1 75 ? 3.143 -21.281 -0.579 1 97.88 75 ASN A O 1
ATOM 576 N N . ILE A 1 76 ? 3.773 -22.172 1.37 1 97.38 76 ILE A N 1
ATOM 577 C CA . ILE A 1 76 ? 2.658 -23.109 1.473 1 97.38 76 ILE A CA 1
ATOM 578 C C . ILE A 1 76 ? 1.888 -22.844 2.766 1 97.38 76 ILE A C 1
ATOM 580 O O . ILE A 1 76 ? 2.48 -22.516 3.793 1 97.38 76 ILE A O 1
ATOM 584 N N . SER A 1 77 ? 0.66 -22.969 2.711 1 95.31 77 SER A N 1
ATOM 585 C CA . SER A 1 77 ? -0.212 -22.891 3.879 1 95.31 77 SER A CA 1
ATOM 586 C C . SER A 1 77 ? -1.223 -24.031 3.887 1 95.31 77 SER A C 1
ATOM 588 O O . SER A 1 77 ? -1.781 -24.391 2.846 1 95.31 77 SER A O 1
ATOM 590 N N . ILE A 1 78 ? -1.372 -24.703 4.926 1 95.75 78 ILE A N 1
ATOM 591 C CA . ILE A 1 78 ? -2.367 -25.734 5.203 1 95.75 78 ILE A CA 1
ATOM 592 C C . ILE A 1 78 ? -3.121 -25.391 6.484 1 95.75 78 ILE A C 1
ATOM 594 O O . ILE A 1 78 ? -2.639 -25.656 7.59 1 95.75 78 ILE A O 1
ATOM 598 N N . VAL A 1 79 ? -4.312 -24.828 6.359 1 92.38 79 VAL A N 1
ATOM 599 C CA . VAL A 1 79 ? -4.984 -24.266 7.527 1 92.38 79 VAL A CA 1
ATOM 600 C C . VAL A 1 79 ? -6.375 -24.875 7.668 1 92.38 79 VAL A C 1
ATOM 602 O O . VAL A 1 79 ? -6.965 -25.328 6.684 1 92.38 79 VAL A O 1
ATOM 605 N N . HIS A 1 80 ? -6.82 -25.016 8.789 1 91.25 80 HIS A N 1
ATOM 606 C CA . HIS A 1 80 ? -8.18 -25.453 9.094 1 91.25 80 HIS A CA 1
ATOM 607 C C . HIS A 1 80 ? -8.75 -24.688 10.273 1 91.25 80 HIS A C 1
ATOM 609 O O . HIS A 1 80 ? -8.008 -24.062 11.039 1 91.25 80 HIS A O 1
ATOM 615 N N . GLY A 1 81 ? -10.023 -24.594 10.344 1 88.56 81 GLY A N 1
ATOM 616 C CA . GLY A 1 81 ? -10.742 -23.891 11.391 1 88.56 81 GLY A CA 1
ATOM 617 C C . GLY A 1 81 ? -12.25 -23.953 11.219 1 88.56 81 GLY A C 1
ATOM 618 O O . GLY A 1 81 ? -12.773 -24.906 10.633 1 88.56 81 GLY A O 1
ATOM 619 N N . THR A 1 82 ? -12.898 -22.984 11.867 1 87.62 82 THR A N 1
ATOM 620 C CA . THR A 1 82 ? -14.352 -22.906 11.766 1 87.62 82 THR A CA 1
ATOM 621 C C . THR A 1 82 ? -14.789 -21.578 11.164 1 87.62 82 THR A C 1
ATOM 623 O O . THR A 1 82 ? -14.211 -20.531 11.461 1 87.62 82 THR A O 1
ATOM 626 N N . LEU A 1 83 ? -15.727 -21.609 10.289 1 84.69 83 LEU A N 1
ATOM 627 C CA . LEU A 1 83 ? -16.312 -20.422 9.703 1 84.69 83 LEU A CA 1
ATOM 628 C C . LEU A 1 83 ? -17.578 -20 10.461 1 84.69 83 LEU A C 1
ATOM 630 O O . LEU A 1 83 ? -18.516 -20.797 10.602 1 84.69 83 LEU A O 1
ATOM 634 N N . PRO A 1 84 ? -17.516 -18.766 10.914 1 82 84 PRO A N 1
ATOM 635 C CA . PRO A 1 84 ? -18.75 -18.312 11.539 1 82 84 PRO A CA 1
ATOM 636 C C . PRO A 1 84 ? -19.891 -18.125 10.539 1 82 84 PRO A C 1
ATOM 638 O O . PRO A 1 84 ? -19.641 -18.047 9.336 1 82 84 PRO A O 1
ATOM 641 N N . PRO A 1 85 ? -21.047 -18.031 11.055 1 80 85 PRO A N 1
ATOM 642 C CA . PRO A 1 85 ? -22.219 -17.922 10.18 1 80 85 PRO A CA 1
ATOM 643 C C . PRO A 1 85 ? -22.156 -16.734 9.227 1 80 85 PRO A C 1
ATOM 645 O O . PRO A 1 85 ? -22.547 -16.844 8.07 1 80 85 PRO A O 1
ATOM 648 N N . ALA A 1 86 ? -21.656 -15.695 9.695 1 74.56 86 ALA A N 1
ATOM 649 C CA . ALA A 1 86 ? -21.562 -14.508 8.852 1 74.56 86 ALA A CA 1
ATOM 650 C C . ALA A 1 86 ? -20.641 -14.758 7.652 1 74.56 86 ALA A C 1
ATOM 652 O O . ALA A 1 86 ? -20.938 -14.305 6.539 1 74.56 86 ALA A O 1
ATOM 653 N N . ALA A 1 87 ? -19.625 -15.438 7.844 1 77.19 87 ALA A N 1
ATOM 654 C CA . ALA A 1 87 ? -18.688 -15.773 6.77 1 77.19 87 ALA A CA 1
ATOM 655 C C . ALA A 1 87 ? -19.312 -16.75 5.781 1 77.19 87 ALA A C 1
ATOM 657 O O . ALA A 1 87 ? -19.109 -16.641 4.57 1 77.19 87 ALA A O 1
ATOM 658 N N . ILE A 1 88 ? -20.078 -17.594 6.297 1 78.94 88 ILE A N 1
ATOM 659 C CA . ILE A 1 88 ? -20.75 -18.594 5.469 1 78.94 88 ILE A CA 1
ATOM 660 C C . ILE A 1 88 ? -21.734 -17.906 4.539 1 78.94 88 ILE A C 1
ATOM 662 O O . ILE A 1 88 ? -21.797 -18.219 3.348 1 78.94 88 ILE A O 1
ATOM 666 N N . LYS A 1 89 ? -22.375 -16.953 5.145 1 75.94 89 LYS A N 1
ATOM 667 C CA . LYS A 1 89 ? -23.344 -16.188 4.359 1 75.94 89 LYS A CA 1
ATOM 668 C C . LYS A 1 89 ? -22.672 -15.461 3.205 1 75.94 89 LYS A C 1
ATOM 670 O O . LYS A 1 89 ? -23.172 -15.477 2.076 1 75.94 89 LYS A O 1
ATOM 675 N N . GLN A 1 90 ? -21.562 -14.922 3.414 1 73.19 90 GLN A N 1
ATOM 676 C CA . GLN A 1 90 ? -20.828 -14.188 2.395 1 73.19 90 GLN A CA 1
ATOM 677 C C . GLN A 1 90 ? -20.297 -15.133 1.311 1 73.19 90 GLN A C 1
ATOM 679 O O . GLN A 1 90 ? -20.359 -14.805 0.123 1 73.19 90 GLN A O 1
ATOM 684 N N . MET A 1 91 ? -19.875 -16.234 1.674 1 77 91 MET A N 1
ATOM 685 C CA . MET A 1 91 ? -19.266 -17.172 0.74 1 77 91 MET A CA 1
ATOM 686 C C . MET A 1 91 ? -20.328 -17.828 -0.15 1 77 91 MET A C 1
ATOM 688 O O . MET A 1 91 ? -20.031 -18.203 -1.285 1 77 91 MET A O 1
ATOM 692 N N . ARG A 1 92 ? -21.484 -17.891 0.334 1 72.31 92 ARG A N 1
ATOM 693 C CA . ARG A 1 92 ? -22.578 -18.516 -0.402 1 72.31 92 ARG A CA 1
ATOM 694 C C . ARG A 1 92 ? -22.938 -17.719 -1.649 1 72.31 92 ARG A C 1
ATOM 696 O O . ARG A 1 92 ? -23.5 -18.266 -2.6 1 72.31 92 ARG A O 1
ATOM 703 N N . VAL A 1 93 ? -22.641 -16.422 -1.574 1 67.69 93 VAL A N 1
ATOM 704 C CA . VAL A 1 93 ? -22.938 -15.578 -2.721 1 67.69 93 VAL A CA 1
ATOM 705 C C . VAL A 1 93 ? -22.234 -16.125 -3.965 1 67.69 93 VAL A C 1
ATOM 707 O O . VAL A 1 93 ? -22.812 -16.125 -5.055 1 67.69 93 VAL A O 1
ATOM 710 N N . GLU A 1 94 ? -21.094 -16.688 -3.805 1 68.38 94 GLU A N 1
ATOM 711 C CA . GLU A 1 94 ? -20.328 -17.188 -4.938 1 68.38 94 GLU A CA 1
ATOM 712 C C . GLU A 1 94 ? -20.344 -18.703 -4.988 1 68.38 94 GLU A C 1
ATOM 714 O O . GLU A 1 94 ? -20 -19.312 -6.008 1 68.38 94 GLU A O 1
ATOM 719 N N . HIS A 1 95 ? -20.797 -19.25 -3.859 1 72.44 95 HIS A N 1
ATOM 720 C CA . HIS A 1 95 ? -20.781 -20.719 -3.76 1 72.44 95 HIS A CA 1
ATOM 721 C C . HIS A 1 95 ? -22.094 -21.25 -3.207 1 72.44 95 HIS A C 1
ATOM 723 O O . HIS A 1 95 ? -22.203 -21.562 -2.021 1 72.44 95 HIS A O 1
ATOM 729 N N . SER A 1 96 ? -23.031 -21.391 -4.066 1 68.44 96 SER A N 1
ATOM 730 C CA . SER A 1 96 ? -24.391 -21.734 -3.691 1 68.44 96 SER A CA 1
ATOM 731 C C . SER A 1 96 ? -24.469 -23.156 -3.119 1 68.44 96 SER A C 1
ATOM 733 O O . SER A 1 96 ? -25.469 -23.516 -2.49 1 68.44 96 SER A O 1
ATOM 735 N N . SER A 1 97 ? -23.406 -23.859 -3.318 1 69.12 97 SER A N 1
ATOM 736 C CA . SER A 1 97 ? -23.406 -25.234 -2.844 1 69.12 97 SER A CA 1
ATOM 737 C C . SER A 1 97 ? -23.281 -25.297 -1.324 1 69.12 97 SER A C 1
ATOM 739 O O . SER A 1 97 ? -23.516 -26.344 -0.719 1 69.12 97 SER A O 1
ATOM 741 N N . ILE A 1 98 ? -22.906 -24.188 -0.75 1 73.31 98 ILE A N 1
ATOM 742 C CA . ILE A 1 98 ? -22.797 -24.172 0.704 1 73.31 98 ILE A CA 1
ATOM 743 C C . ILE A 1 98 ? -24.188 -24.234 1.335 1 73.31 98 ILE A C 1
ATOM 745 O O . ILE A 1 98 ? -25.031 -23.391 1.046 1 73.31 98 ILE A O 1
ATOM 749 N N . PRO A 1 99 ? -24.406 -25.375 2.068 1 67.94 99 PRO A N 1
ATOM 750 C CA . PRO A 1 99 ? -25.719 -25.422 2.705 1 67.94 99 PRO A CA 1
ATOM 751 C C . PRO A 1 99 ? -26 -24.219 3.596 1 67.94 99 PRO A C 1
ATOM 753 O O . PRO A 1 99 ? -25.078 -23.734 4.27 1 67.94 99 PRO A O 1
ATOM 756 N N . TYR A 1 100 ? -26.969 -23.406 3.332 1 63.59 100 TYR A N 1
ATOM 757 C CA . TYR A 1 100 ? -27.266 -22.234 4.141 1 63.59 100 TYR A CA 1
ATOM 758 C C . TYR A 1 100 ? -28.609 -22.359 4.832 1 63.59 100 TYR A C 1
ATOM 760 O O . TYR A 1 100 ? -29.609 -22.688 4.191 1 63.59 100 TYR A O 1
ATOM 768 N N . ASP A 1 101 ? -28.562 -22.609 6.055 1 63.22 101 ASP A N 1
ATOM 769 C CA . ASP A 1 101 ? -29.734 -22.406 6.906 1 63.22 101 ASP A CA 1
ATOM 770 C C . ASP A 1 101 ? -29.688 -21.031 7.578 1 63.22 101 ASP A C 1
ATOM 772 O O . ASP A 1 101 ? -28.875 -20.797 8.469 1 63.22 101 ASP A O 1
ATOM 776 N N . PRO A 1 102 ? -30.438 -20.078 6.98 1 61.12 102 PRO A N 1
ATOM 777 C CA . PRO A 1 102 ? -30.391 -18.719 7.523 1 61.12 102 PRO A CA 1
ATOM 778 C C . PRO A 1 102 ? -30.5 -18.688 9.047 1 61.12 102 PRO A C 1
ATOM 780 O O . PRO A 1 102 ? -30.031 -17.734 9.68 1 61.12 102 PRO A O 1
ATOM 783 N N . ASP A 1 103 ? -31.172 -19.781 9.523 1 59.12 103 ASP A N 1
ATOM 784 C CA . ASP A 1 103 ? -31.359 -19.844 10.969 1 59.12 103 ASP A CA 1
ATOM 785 C C . ASP A 1 103 ? -30.234 -20.594 11.648 1 59.12 103 ASP A C 1
ATOM 787 O O . ASP A 1 103 ? -30.219 -20.75 12.875 1 59.12 103 ASP A O 1
ATOM 791 N N . ALA A 1 104 ? -29.344 -21.125 10.797 1 61 104 ALA A N 1
ATOM 792 C CA . ALA A 1 104 ? -28.266 -21.922 11.359 1 61 104 ALA A CA 1
ATOM 793 C C . ALA A 1 104 ? -27.25 -21.047 12.078 1 61 104 ALA A C 1
ATOM 795 O O . ALA A 1 104 ? -26.797 -20.031 11.547 1 61 104 ALA A O 1
ATOM 796 N N . THR A 1 105 ? -27.062 -21.25 13.289 1 64.62 105 THR A N 1
ATOM 797 C CA . THR A 1 105 ? -26.141 -20.547 14.172 1 64.62 105 THR A CA 1
ATOM 798 C C . THR A 1 105 ? -24.812 -21.266 14.266 1 64.62 105 THR A C 1
ATOM 800 O O . THR A 1 105 ? -23.875 -20.797 14.922 1 64.62 105 THR A O 1
ATOM 803 N N . ALA A 1 106 ? -24.766 -22.422 13.445 1 74.06 106 ALA A N 1
ATOM 804 C CA . ALA A 1 106 ? -23.578 -23.219 13.781 1 74.06 106 ALA A CA 1
ATOM 805 C C . ALA A 1 106 ? -22.422 -22.891 12.844 1 74.06 106 ALA A C 1
ATOM 807 O O . ALA A 1 106 ? -22.625 -22.641 11.648 1 74.06 106 ALA A O 1
ATOM 808 N N . ALA A 1 107 ? -21.266 -22.812 13.352 1 83.12 107 ALA A N 1
ATOM 809 C CA . ALA A 1 107 ? -20.016 -22.688 12.617 1 83.12 107 ALA A CA 1
ATOM 810 C C . ALA A 1 107 ? -19.672 -23.984 11.891 1 83.12 107 ALA A C 1
ATOM 812 O O . ALA A 1 107 ? -20.031 -25.062 12.344 1 83.12 107 ALA A O 1
ATOM 813 N N . LEU A 1 108 ? -19.156 -23.906 10.664 1 87.44 108 LEU A N 1
ATOM 814 C CA . LEU A 1 108 ? -18.75 -25.078 9.883 1 87.44 108 LEU A CA 1
ATOM 815 C C . LEU A 1 108 ? -17.234 -25.172 9.797 1 87.44 108 LEU A C 1
ATOM 817 O O . LEU A 1 108 ? -16.562 -24.156 9.641 1 87.44 108 LEU A O 1
ATOM 821 N N . PRO A 1 109 ? -16.766 -26.422 9.875 1 90.12 109 PRO A N 1
ATOM 822 C CA . PRO A 1 109 ? -15.32 -26.578 9.695 1 90.12 109 PRO A CA 1
ATOM 823 C C . PRO A 1 109 ? -14.867 -26.312 8.258 1 90.12 109 PRO A C 1
ATOM 825 O O . PRO A 1 109 ? -15.578 -26.641 7.312 1 90.12 109 PRO A O 1
ATOM 828 N N . PHE A 1 110 ? -13.703 -25.672 8.133 1 91.75 110 PHE A N 1
ATOM 829 C CA . PHE A 1 110 ? -13.133 -25.469 6.812 1 91.75 110 PHE A CA 1
ATOM 830 C C . PHE A 1 110 ? -11.68 -25.938 6.77 1 91.75 110 PHE A C 1
ATOM 832 O O . PHE A 1 110 ? -11.055 -26.109 7.812 1 91.75 110 PHE A O 1
ATOM 839 N N . PHE A 1 111 ? -11.266 -26.266 5.598 1 93.31 111 PHE A N 1
ATOM 840 C CA . PHE A 1 111 ? -9.883 -26.594 5.27 1 93.31 111 PHE A CA 1
ATOM 841 C C . PHE A 1 111 ? -9.43 -25.844 4.02 1 93.31 111 PHE A C 1
ATOM 843 O O . PHE A 1 111 ? -10.18 -25.734 3.051 1 93.31 111 PHE A O 1
ATOM 850 N N . ALA A 1 112 ? -8.273 -25.219 4.125 1 94.75 112 ALA A N 1
ATOM 851 C CA . ALA A 1 112 ? -7.684 -24.531 2.98 1 94.75 112 ALA A CA 1
ATOM 852 C C . ALA A 1 112 ? -6.191 -24.844 2.871 1 94.75 112 ALA A C 1
ATOM 854 O O . ALA A 1 112 ? -5.488 -24.906 3.883 1 94.75 112 ALA A O 1
ATOM 855 N N . SER A 1 113 ? -5.746 -25.094 1.732 1 97.31 113 SER A N 1
ATOM 856 C CA . SER A 1 113 ? -4.324 -25.281 1.482 1 97.31 113 SER A CA 1
ATOM 857 C C . SER A 1 113 ? -3.916 -24.688 0.133 1 97.31 113 SER A C 1
ATOM 859 O O . SER A 1 113 ? -4.746 -24.578 -0.772 1 97.31 113 SER A O 1
ATOM 861 N N . GLY A 1 114 ? -2.701 -24.281 0.034 1 97.56 114 GLY A N 1
ATOM 862 C CA . GLY A 1 114 ? -2.252 -23.719 -1.227 1 97.56 114 GLY A CA 1
ATOM 863 C C . GLY A 1 114 ? -0.783 -23.328 -1.22 1 97.56 114 GLY A C 1
ATOM 864 O O . GLY A 1 114 ? -0.136 -23.359 -0.17 1 97.56 114 GLY A O 1
ATOM 865 N N . ILE A 1 115 ? -0.281 -23.156 -2.365 1 98.56 115 ILE A N 1
ATOM 866 C CA . ILE A 1 115 ? 1.054 -22.625 -2.596 1 98.56 115 ILE A CA 1
ATOM 867 C C . ILE A 1 115 ? 0.949 -21.219 -3.215 1 98.56 115 ILE A C 1
ATOM 869 O O . ILE A 1 115 ? 0.084 -20.984 -4.059 1 98.56 115 ILE A O 1
ATOM 873 N N . SER A 1 116 ? 1.647 -20.312 -2.74 1 98.12 116 SER A N 1
ATOM 874 C CA . SER A 1 116 ? 1.745 -18.953 -3.26 1 98.12 116 SER A CA 1
ATOM 875 C C . SER A 1 116 ? 3.199 -18.5 -3.373 1 98.12 116 SER A C 1
ATOM 877 O O . SER A 1 116 ? 3.998 -18.734 -2.463 1 98.12 116 SER A O 1
ATOM 879 N N . LEU A 1 117 ? 3.531 -17.922 -4.484 1 98.62 117 LEU A N 1
ATOM 880 C CA . LEU A 1 117 ? 4.926 -17.531 -4.629 1 98.62 117 LEU A CA 1
ATOM 881 C C . LEU A 1 117 ? 5.047 -16.234 -5.418 1 98.62 117 LEU A C 1
ATOM 883 O O . LEU A 1 117 ? 4.191 -15.922 -6.25 1 98.62 117 LEU A O 1
ATOM 887 N N . VAL A 1 118 ? 5.957 -15.43 -5.168 1 98.69 118 VAL A N 1
ATOM 888 C CA . VAL A 1 118 ? 6.398 -14.25 -5.895 1 98.69 118 VAL A CA 1
ATOM 889 C C . VAL A 1 118 ? 7.922 -14.227 -5.977 1 98.69 118 VAL A C 1
ATOM 891 O O . VAL A 1 118 ? 8.609 -14.43 -4.973 1 98.69 118 VAL A O 1
ATOM 894 N N . ILE A 1 119 ? 8.453 -14.023 -7.148 1 98.62 119 ILE A N 1
ATOM 895 C CA . ILE A 1 119 ? 9.891 -13.977 -7.379 1 98.62 119 ILE A CA 1
ATOM 896 C C . ILE A 1 119 ? 10.281 -12.617 -7.953 1 98.62 119 ILE A C 1
ATOM 898 O O . ILE A 1 119 ? 9.82 -12.234 -9.031 1 98.62 119 ILE A O 1
ATOM 902 N N . HIS A 1 120 ? 11.07 -11.898 -7.234 1 98.31 120 HIS A N 1
ATOM 903 C CA . HIS A 1 120 ? 11.609 -10.625 -7.688 1 98.31 120 HIS A CA 1
ATOM 904 C C . HIS A 1 120 ? 13.094 -10.742 -8.039 1 98.31 120 HIS A C 1
ATOM 906 O O . HIS A 1 120 ? 13.953 -10.672 -7.156 1 98.31 120 HIS A O 1
ATOM 912 N N . PRO A 1 121 ? 13.398 -10.812 -9.273 1 97.44 121 PRO A N 1
ATOM 913 C CA . PRO A 1 121 ? 14.812 -10.836 -9.664 1 97.44 121 PRO A CA 1
ATOM 914 C C . PRO A 1 121 ? 15.516 -9.5 -9.438 1 97.44 121 PRO A C 1
ATOM 916 O O . PRO A 1 121 ? 14.852 -8.461 -9.367 1 97.44 121 PRO A O 1
ATOM 919 N N . ARG A 1 122 ? 16.75 -9.531 -9.328 1 95.62 122 ARG A N 1
ATOM 920 C CA . ARG A 1 122 ? 17.547 -8.328 -9.148 1 95.62 122 ARG A CA 1
ATOM 921 C C . ARG A 1 122 ? 17.656 -7.547 -10.453 1 95.62 122 ARG A C 1
ATOM 923 O O . ARG A 1 122 ? 17.562 -6.316 -10.461 1 95.62 122 ARG A O 1
ATOM 930 N N . ASN A 1 123 ? 17.891 -8.266 -11.531 1 96.75 123 ASN A N 1
ATOM 931 C CA . ASN A 1 123 ? 18.109 -7.648 -12.836 1 96.75 123 ASN A CA 1
ATOM 932 C C . ASN A 1 123 ? 16.828 -7.062 -13.414 1 96.75 123 ASN A C 1
ATOM 934 O O . ASN A 1 123 ? 15.828 -7.77 -13.539 1 96.75 123 ASN A O 1
ATOM 938 N N . PRO A 1 124 ? 16.828 -5.797 -13.812 1 97.81 124 PRO A N 1
ATOM 939 C CA . PRO A 1 124 ? 15.602 -5.172 -14.336 1 97.81 124 PRO A CA 1
ATOM 940 C C . PRO A 1 124 ? 15.086 -5.855 -15.602 1 97.81 124 PRO A C 1
ATOM 942 O O . PRO A 1 124 ? 13.906 -5.707 -15.945 1 97.81 124 PRO A O 1
ATOM 945 N N . HIS A 1 125 ? 15.906 -6.562 -16.25 1 98.56 125 HIS A N 1
ATOM 946 C CA . HIS A 1 125 ? 15.508 -7.223 -17.484 1 98.56 125 HIS A CA 1
ATOM 947 C C . HIS A 1 125 ? 14.797 -8.539 -17.203 1 98.56 125 HIS A C 1
ATOM 949 O O . HIS A 1 125 ? 14.172 -9.117 -18.094 1 98.56 125 HIS A O 1
ATOM 955 N N . ALA A 1 126 ? 14.984 -9.055 -16.031 1 98.31 126 ALA A N 1
ATOM 956 C CA . ALA A 1 126 ? 14.32 -10.289 -15.617 1 98.31 126 ALA A CA 1
ATOM 957 C C . ALA A 1 126 ? 12.969 -10 -14.977 1 98.31 126 ALA A C 1
ATOM 959 O O . ALA A 1 126 ? 12.875 -9.219 -14.031 1 98.31 126 ALA A O 1
ATOM 960 N N . SER A 1 127 ? 11.961 -10.664 -15.398 1 98.62 127 SER A N 1
ATOM 961 C CA . SER A 1 127 ? 10.586 -10.359 -15 1 98.62 127 SER A CA 1
ATOM 962 C C . SER A 1 127 ? 10.289 -10.891 -13.602 1 98.62 127 SER A C 1
ATOM 964 O O . SER A 1 127 ? 10.766 -11.961 -13.227 1 98.62 127 SER A O 1
ATOM 966 N N . THR A 1 128 ? 9.531 -10.148 -12.867 1 98.75 128 THR A N 1
ATOM 967 C CA . THR A 1 128 ? 8.867 -10.664 -11.672 1 98.75 128 THR A CA 1
ATOM 968 C C . THR A 1 128 ? 7.75 -11.633 -12.055 1 98.75 128 THR A C 1
ATOM 970 O O . THR A 1 128 ? 7.094 -11.461 -13.086 1 98.75 128 THR A O 1
ATOM 973 N N . VAL A 1 129 ? 7.527 -12.648 -11.211 1 98.88 129 VAL A N 1
ATOM 974 C CA . VAL A 1 129 ? 6.445 -13.594 -11.477 1 98.88 129 VAL A CA 1
ATOM 975 C C . VAL A 1 129 ? 5.68 -13.875 -10.188 1 98.88 129 VAL A C 1
ATOM 977 O O . VAL A 1 129 ? 6.242 -13.789 -9.094 1 98.88 129 VAL A O 1
ATOM 980 N N . HIS A 1 130 ? 4.434 -14.094 -10.328 1 98.75 130 HIS A N 1
ATOM 981 C CA . HIS A 1 130 ? 3.531 -14.523 -9.266 1 98.75 130 HIS A CA 1
ATOM 982 C C . HIS A 1 130 ? 2.791 -15.797 -9.656 1 98.75 130 HIS A C 1
ATOM 984 O O . HIS A 1 130 ? 2.439 -15.992 -10.82 1 98.75 130 HIS A O 1
ATOM 990 N N . ALA A 1 131 ? 2.566 -16.688 -8.719 1 98.81 131 ALA A N 1
ATOM 991 C CA . ALA A 1 131 ? 1.686 -17.844 -8.914 1 98.81 131 ALA A CA 1
ATOM 992 C C . ALA A 1 131 ? 1.011 -18.25 -7.609 1 98.81 131 ALA A C 1
ATOM 994 O O . ALA A 1 131 ? 1.575 -18.062 -6.527 1 98.81 131 ALA A O 1
ATOM 995 N N . ASN A 1 132 ? -0.122 -18.719 -7.707 1 98.06 132 ASN A N 1
ATOM 996 C CA . ASN A 1 132 ? -0.895 -19.25 -6.59 1 98.06 132 ASN A CA 1
ATOM 997 C C . ASN A 1 132 ? -1.811 -20.391 -7.035 1 98.06 132 ASN A C 1
ATOM 999 O O . ASN A 1 132 ? -2.447 -20.297 -8.086 1 98.06 132 ASN A O 1
ATOM 1003 N N . TYR A 1 133 ? -1.846 -21.469 -6.336 1 98.69 133 TYR A N 1
ATOM 1004 C CA . TYR A 1 133 ? -2.773 -22.578 -6.512 1 98.69 133 TYR A CA 1
ATOM 1005 C C . TYR A 1 133 ? -3.314 -23.062 -5.168 1 98.69 133 TYR A C 1
ATOM 1007 O O . TYR A 1 133 ? -2.545 -23.375 -4.258 1 98.69 133 TYR A O 1
ATOM 1015 N N . ARG A 1 134 ? -4.586 -23.094 -5.074 1 97.75 134 ARG A N 1
ATOM 1016 C CA . ARG A 1 134 ? -5.152 -23.328 -3.744 1 97.75 134 ARG A CA 1
ATOM 1017 C C . ARG A 1 134 ? -6.41 -24.172 -3.82 1 97.75 134 ARG A C 1
ATOM 1019 O O . ARG A 1 134 ? -7.043 -24.266 -4.875 1 97.75 134 ARG A O 1
ATOM 1026 N N . TYR A 1 135 ? -6.77 -24.859 -2.711 1 97.94 135 TYR A N 1
ATOM 1027 C CA . TYR A 1 135 ? -7.934 -25.703 -2.479 1 97.94 135 TYR A CA 1
ATOM 1028 C C . TYR A 1 135 ? -8.656 -25.297 -1.195 1 97.94 135 TYR A C 1
ATOM 1030 O O . TYR A 1 135 ? -8.016 -25 -0.185 1 97.94 135 TYR A O 1
ATOM 1038 N N . PHE A 1 136 ? -9.953 -25.234 -1.275 1 95.56 136 PHE A N 1
ATOM 1039 C CA . PHE A 1 136 ? -10.797 -24.906 -0.127 1 95.56 136 PHE A CA 1
ATOM 1040 C C . PHE A 1 136 ? -11.93 -25.906 0.012 1 95.56 136 PHE A C 1
ATOM 1042 O O . PHE A 1 136 ? -12.523 -26.328 -0.986 1 95.56 136 PHE A O 1
ATOM 1049 N N . GLU A 1 137 ? -12.242 -26.312 1.212 1 94.75 137 GLU A N 1
ATOM 1050 C CA . GLU A 1 137 ? -13.391 -27.188 1.43 1 94.75 137 GLU A CA 1
ATOM 1051 C C . GLU A 1 137 ? -14.078 -26.859 2.756 1 94.75 137 GLU A C 1
ATOM 1053 O O . GLU A 1 137 ? -13.43 -26.422 3.705 1 94.75 137 GLU A O 1
ATOM 1058 N N . ILE A 1 138 ? -15.297 -27.031 2.785 1 91.25 138 ILE A N 1
ATOM 1059 C CA . ILE A 1 138 ? -16.141 -26.953 3.975 1 91.25 138 ILE A CA 1
ATOM 1060 C C . ILE A 1 138 ? -16.75 -28.312 4.262 1 91.25 138 ILE A C 1
ATOM 1062 O O . ILE A 1 138 ? -17.234 -29 3.348 1 91.25 138 ILE A O 1
ATOM 1066 N N . THR A 1 139 ? -16.672 -28.656 5.5 1 90.56 139 THR A N 1
ATOM 1067 C CA . THR A 1 139 ? -17.203 -29.953 5.887 1 90.56 139 THR A CA 1
ATOM 1068 C C . THR A 1 139 ? -18.297 -29.781 6.941 1 90.56 139 THR A C 1
ATOM 1070 O O . THR A 1 139 ? -18.438 -28.719 7.543 1 90.56 139 THR A O 1
ATOM 1073 N N . GLU A 1 140 ? -19.109 -30.797 7.016 1 85.81 140 GLU A N 1
ATOM 1074 C CA . GLU A 1 140 ? -20.141 -30.828 8.047 1 85.81 140 GLU A CA 1
ATOM 1075 C C . GLU A 1 140 ? -19.531 -30.844 9.445 1 85.81 140 GLU A C 1
ATOM 1077 O O . GLU A 1 140 ? -18.438 -31.359 9.633 1 85.81 140 GLU A O 1
ATOM 1082 N N . SER A 1 141 ? -20.203 -30.016 10.336 1 77.75 141 SER A N 1
ATOM 1083 C CA . SER A 1 141 ? -19.75 -30.031 11.719 1 77.75 141 SER A CA 1
ATOM 1084 C C . SER A 1 141 ? -19.891 -31.422 12.336 1 77.75 141 SER A C 1
ATOM 1086 O O . SER A 1 141 ? -20.844 -32.156 12.031 1 77.75 141 SER A O 1
ATOM 1088 N N . GLU A 1 142 ? -18.906 -32.188 12.484 1 59.22 142 GLU A N 1
ATOM 1089 C CA . GLU A 1 142 ? -18.922 -33.562 12.945 1 59.22 142 GLU A CA 1
ATOM 1090 C C . GLU A 1 142 ? -19.828 -33.719 14.164 1 59.22 142 GLU A C 1
ATOM 1092 O O . GLU A 1 142 ? -19.781 -32.906 15.086 1 59.22 142 GLU A O 1
ATOM 1097 N N . ASP A 1 143 ? -20.828 -34.531 14.008 1 51.53 143 ASP A N 1
ATOM 1098 C CA . ASP A 1 143 ? -21.031 -35.5 15.094 1 51.53 143 ASP A CA 1
ATOM 1099 C C . ASP A 1 143 ? -19.766 -36.312 15.344 1 51.53 143 ASP A C 1
ATOM 1101 O O . ASP A 1 143 ? -19.047 -36.656 14.398 1 51.53 143 ASP A O 1
ATOM 1105 N N . LYS A 1 144 ? -19.281 -36.438 16.5 1 51.91 144 LYS A N 1
ATOM 1106 C CA . LYS A 1 144 ? -18.094 -37.062 17.078 1 51.91 144 LYS A CA 1
ATOM 1107 C C . LYS A 1 144 ? -17.656 -38.281 16.266 1 51.91 144 LYS A C 1
ATOM 1109 O O . LYS A 1 144 ? -16.594 -38.875 16.516 1 51.91 144 LYS A O 1
ATOM 1114 N N . GLU A 1 145 ? -18.281 -38.844 15.297 1 46.53 145 GLU A N 1
ATOM 1115 C CA . GLU A 1 145 ? -17.859 -40.219 14.953 1 46.53 145 GLU A CA 1
ATOM 1116 C C . GLU A 1 145 ? -17.062 -40.219 13.656 1 46.53 145 GLU A C 1
ATOM 1118 O O . GLU A 1 145 ? -16.359 -41.188 13.367 1 46.53 145 GLU A O 1
ATOM 1123 N N . LYS A 1 146 ? -17.141 -39.312 12.586 1 54.34 146 LYS A N 1
ATOM 1124 C CA . LYS A 1 146 ? -16.375 -39.375 11.352 1 54.34 146 LYS A CA 1
ATOM 1125 C C . LYS A 1 146 ? -15.57 -38.094 11.117 1 54.34 146 LYS A C 1
ATOM 1127 O O . LYS A 1 146 ? -16.141 -37 11.023 1 54.34 146 LYS A O 1
ATOM 1132 N N . ASP A 1 147 ? -14.117 -37.938 11.297 1 62.53 147 ASP A N 1
ATOM 1133 C CA . ASP A 1 147 ? -13.172 -36.844 11.117 1 62.53 147 ASP A CA 1
ATOM 1134 C C . ASP A 1 147 ? -12.297 -37.062 9.891 1 62.53 147 ASP A C 1
ATOM 1136 O O . ASP A 1 147 ? -11.57 -38.062 9.812 1 62.53 147 ASP A O 1
ATOM 1140 N N . PRO A 1 148 ? -12.359 -36.219 8.648 1 65.38 148 PRO A N 1
ATOM 1141 C CA . PRO A 1 148 ? -13.25 -35.031 8.594 1 65.38 148 PRO A CA 1
ATOM 1142 C C . PRO A 1 148 ? -14.672 -35.406 8.18 1 65.38 148 PRO A C 1
ATOM 1144 O O . PRO A 1 148 ? -14.891 -36.469 7.602 1 65.38 148 PRO A O 1
ATOM 1147 N N . GLY A 1 149 ? -15.539 -34.562 8.445 1 78.81 149 GLY A N 1
ATOM 1148 C CA . GLY A 1 149 ? -16.922 -34.75 8.055 1 78.81 149 GLY A CA 1
ATOM 1149 C C . GLY A 1 149 ? -17.125 -34.75 6.551 1 78.81 149 GLY A C 1
ATOM 1150 O O . GLY A 1 149 ? -16.156 -34.656 5.789 1 78.81 149 GLY A O 1
ATOM 1151 N N . ARG A 1 150 ? -18.359 -35.031 6.191 1 87.19 150 ARG A N 1
ATOM 1152 C CA . ARG A 1 150 ? -18.719 -35 4.773 1 87.19 150 ARG A CA 1
ATOM 1153 C C . ARG A 1 150 ? -18.453 -33.625 4.168 1 87.19 150 ARG A C 1
ATOM 1155 O O . ARG A 1 150 ? -18.781 -32.625 4.766 1 87.19 150 ARG A O 1
ATOM 1162 N N . VAL A 1 151 ? -17.797 -33.594 2.947 1 90.94 151 VAL A N 1
ATOM 1163 C CA . VAL A 1 151 ? -17.5 -32.344 2.26 1 90.94 151 VAL A CA 1
ATOM 1164 C C . VAL A 1 151 ? -18.797 -31.719 1.724 1 90.94 151 VAL A C 1
ATOM 1166 O O . VAL A 1 151 ? -19.516 -32.344 0.959 1 90.94 151 VAL A O 1
ATOM 1169 N N . LEU A 1 152 ? -19.031 -30.531 2.174 1 89.25 152 LEU A N 1
ATOM 1170 C CA . LEU A 1 152 ? -20.25 -29.828 1.774 1 89.25 152 LEU A CA 1
ATOM 1171 C C . LEU A 1 152 ? -20 -28.984 0.532 1 89.25 152 LEU A C 1
ATOM 1173 O O . LEU A 1 152 ? -20.906 -28.797 -0.289 1 89.25 152 LEU A O 1
ATOM 1177 N N . ALA A 1 153 ? -18.891 -28.406 0.459 1 92.12 153 ALA A N 1
ATOM 1178 C CA . ALA A 1 153 ? -18.484 -27.562 -0.652 1 92.12 153 ALA A CA 1
ATOM 1179 C C . ALA A 1 153 ? -16.953 -27.562 -0.809 1 92.12 153 ALA A C 1
ATOM 1181 O O . ALA A 1 153 ? -16.234 -27.734 0.168 1 92.12 153 ALA A O 1
ATOM 1182 N N . TRP A 1 154 ? -16.547 -27.391 -2 1 94.88 154 TRP A N 1
ATOM 1183 C CA . TRP A 1 154 ? -15.125 -27.328 -2.299 1 94.88 154 TRP A CA 1
ATOM 1184 C C . TRP A 1 154 ? -14.867 -26.578 -3.598 1 94.88 154 TRP A C 1
ATOM 1186 O O . TRP A 1 154 ? -15.742 -26.531 -4.473 1 94.88 154 TRP A O 1
ATOM 1196 N N . TRP A 1 155 ? -13.734 -25.953 -3.736 1 96.19 155 TRP A N 1
ATOM 1197 C CA . TRP A 1 155 ? -13.336 -25.359 -5.004 1 96.19 155 TRP A CA 1
ATOM 1198 C C . TRP A 1 155 ? -11.828 -25.156 -5.062 1 96.19 155 TRP A C 1
ATOM 1200 O O . TRP A 1 155 ? -11.148 -25.188 -4.031 1 96.19 155 TRP A O 1
ATOM 1210 N N . PHE A 1 156 ? -11.352 -25.078 -6.234 1 97.81 156 PHE A N 1
ATOM 1211 C CA . PHE A 1 156 ? -9.961 -24.75 -6.508 1 97.81 156 PHE A CA 1
ATOM 1212 C C . PHE A 1 156 ? -9.836 -23.344 -7.074 1 97.81 156 PHE A C 1
ATOM 1214 O O . PHE A 1 156 ? -10.766 -22.828 -7.688 1 97.81 156 PHE A O 1
ATOM 1221 N N . GLY A 1 157 ? -8.711 -22.703 -6.828 1 97.31 157 GLY A N 1
ATOM 1222 C CA . GLY A 1 157 ? -8.32 -21.438 -7.418 1 97.31 157 GLY A CA 1
ATOM 1223 C C . GLY A 1 157 ? -6.828 -21.344 -7.68 1 97.31 157 GLY A C 1
ATOM 1224 O O . GLY A 1 157 ? -6.055 -22.172 -7.219 1 97.31 157 GLY A O 1
ATOM 1225 N N . GLY A 1 158 ? -6.527 -20.328 -8.461 1 98 158 GLY A N 1
ATOM 1226 C CA . GLY A 1 158 ? -5.102 -20.172 -8.703 1 98 158 GLY A CA 1
ATOM 1227 C C . GLY A 1 158 ? -4.793 -19.344 -9.93 1 98 158 GLY A C 1
ATOM 1228 O O . GLY A 1 158 ? -5.602 -18.5 -10.336 1 98 158 GLY A O 1
ATOM 1229 N N . GLY A 1 159 ? -3.529 -19.484 -10.359 1 98.5 159 GLY A N 1
ATOM 1230 C CA . GLY A 1 159 ? -3.047 -18.766 -11.531 1 98.5 159 GLY A CA 1
ATOM 1231 C C . GLY A 1 159 ? -1.592 -18.344 -11.422 1 98.5 159 GLY A C 1
ATOM 1232 O O . GLY A 1 159 ? -0.9 -18.734 -10.477 1 98.5 159 GLY A O 1
ATOM 1233 N N . CYS A 1 160 ? -1.149 -17.75 -12.43 1 98.81 160 CYS A N 1
ATOM 1234 C CA . CYS A 1 160 ? 0.191 -17.188 -12.508 1 98.81 160 CYS A CA 1
ATOM 1235 C C . CYS A 1 160 ? 0.226 -15.992 -13.453 1 98.81 160 CYS A C 1
ATOM 1237 O O . CYS A 1 160 ? -0.568 -15.914 -14.391 1 98.81 160 CYS A O 1
ATOM 1239 N N . ASP A 1 161 ? 1.048 -15.094 -13.203 1 98.81 161 ASP A N 1
ATOM 1240 C CA . ASP A 1 161 ? 1.166 -13.922 -14.062 1 98.81 161 ASP A CA 1
ATOM 1241 C C . ASP A 1 161 ? 2.592 -13.375 -14.047 1 98.81 161 ASP A C 1
ATOM 1243 O O . ASP A 1 161 ? 3.33 -13.578 -13.078 1 98.81 161 ASP A O 1
ATOM 1247 N N . LEU A 1 162 ? 2.959 -12.766 -15.117 1 98.88 162 LEU A N 1
ATOM 1248 C CA . LEU A 1 162 ? 4.293 -12.219 -15.336 1 98.88 162 LEU A CA 1
ATOM 1249 C C . LEU A 1 162 ? 4.277 -10.695 -15.281 1 98.88 162 LEU A C 1
ATOM 1251 O O . LEU A 1 162 ? 3.387 -10.062 -15.844 1 98.88 162 LEU A O 1
ATOM 1255 N N . THR A 1 163 ? 5.277 -10.109 -14.586 1 98.81 163 THR A N 1
ATOM 1256 C CA . THR A 1 163 ? 5.367 -8.664 -14.414 1 98.81 163 THR A CA 1
ATOM 1257 C C . THR A 1 163 ? 6.754 -8.156 -14.797 1 98.81 163 THR A C 1
ATOM 1259 O O . THR A 1 163 ? 7.617 -7.98 -13.938 1 98.81 163 THR A O 1
ATOM 1262 N N . PRO A 1 164 ? 6.961 -7.836 -16.047 1 98.75 164 PRO A N 1
ATOM 1263 C CA . PRO A 1 164 ? 8.266 -7.336 -16.5 1 98.75 164 PRO A CA 1
ATOM 1264 C C . PRO A 1 164 ? 8.43 -5.84 -16.25 1 98.75 164 PRO A C 1
ATOM 1266 O O . PRO A 1 164 ? 7.441 -5.105 -16.172 1 98.75 164 PRO A O 1
ATOM 1269 N N . SER A 1 165 ? 9.664 -5.41 -16.094 1 98.44 165 SER A N 1
ATOM 1270 C CA . SER A 1 165 ? 10.016 -3.998 -16.203 1 98.44 165 SER A CA 1
ATOM 1271 C C . SER A 1 165 ? 10.398 -3.633 -17.641 1 98.44 165 SER A C 1
ATOM 1273 O O . SER A 1 165 ? 10.148 -2.514 -18.078 1 98.44 165 SER A O 1
ATOM 1275 N N . TYR A 1 166 ? 10.977 -4.496 -18.281 1 98.62 166 TYR A N 1
ATOM 1276 C CA . TYR A 1 166 ? 11.25 -4.375 -19.703 1 98.62 166 TYR A CA 1
ATOM 1277 C C . TYR A 1 166 ? 10.609 -5.52 -20.484 1 98.62 166 TYR A C 1
ATOM 1279 O O . TYR A 1 166 ? 10.656 -6.676 -20.062 1 98.62 166 TYR A O 1
ATOM 1287 N N . LEU A 1 167 ? 10.07 -5.18 -21.609 1 98.31 167 LEU A N 1
ATOM 1288 C CA . LEU A 1 167 ? 9.266 -6.129 -22.359 1 98.31 167 LEU A CA 1
ATOM 1289 C C . LEU A 1 167 ? 10.109 -6.805 -23.453 1 98.31 167 LEU A C 1
ATOM 1291 O O . LEU A 1 167 ? 10.695 -6.129 -24.297 1 98.31 167 LEU A O 1
ATOM 1295 N N . TYR A 1 168 ? 10.203 -8.031 -23.359 1 98.5 168 TYR A N 1
ATOM 1296 C CA . TYR A 1 168 ? 10.703 -8.891 -24.438 1 98.5 168 TYR A CA 1
ATOM 1297 C C . TYR A 1 168 ? 9.594 -9.781 -24.969 1 98.5 168 TYR A C 1
ATOM 1299 O O . TYR A 1 168 ? 9.117 -10.688 -24.281 1 98.5 168 TYR A O 1
ATOM 1307 N N . ALA A 1 169 ? 9.234 -9.586 -26.172 1 98 169 ALA A N 1
ATOM 1308 C CA . ALA A 1 169 ? 8.102 -10.297 -26.781 1 98 169 ALA A CA 1
ATOM 1309 C C . ALA A 1 169 ? 8.312 -11.805 -26.719 1 98 169 ALA A C 1
ATOM 1311 O O . ALA A 1 169 ? 7.355 -12.562 -26.516 1 98 169 ALA A O 1
ATOM 1312 N N . GLU A 1 170 ? 9.453 -12.25 -26.906 1 98.56 170 GLU A N 1
ATOM 1313 C CA . GLU A 1 170 ? 9.734 -13.68 -26.891 1 98.56 170 GLU A CA 1
ATOM 1314 C C . GLU A 1 170 ? 9.477 -14.281 -25.516 1 98.56 170 GLU A C 1
ATOM 1316 O O . GLU A 1 170 ? 9.055 -15.43 -25.406 1 98.56 170 GLU A O 1
ATOM 1321 N N . ASP A 1 171 ? 9.781 -13.539 -24.453 1 98.81 171 ASP A N 1
ATOM 1322 C CA . ASP A 1 171 ? 9.492 -14 -23.094 1 98.81 171 ASP A CA 1
ATOM 1323 C C . ASP A 1 171 ? 7.988 -14.102 -22.859 1 98.81 171 ASP A C 1
ATOM 1325 O O . ASP A 1 171 ? 7.508 -15.078 -22.281 1 98.81 171 ASP A O 1
ATOM 1329 N N . ALA A 1 172 ? 7.262 -13.062 -23.312 1 98.75 172 ALA A N 1
ATOM 1330 C CA . ALA A 1 172 ? 5.809 -13.047 -23.156 1 98.75 172 ALA A CA 1
ATOM 1331 C C . ALA A 1 172 ? 5.172 -14.227 -23.875 1 98.75 172 ALA A C 1
ATOM 1333 O O . ALA A 1 172 ? 4.34 -14.938 -23.312 1 98.75 172 ALA A O 1
ATOM 1334 N N . VAL A 1 173 ? 5.594 -14.445 -25.062 1 98.88 173 VAL A N 1
ATOM 1335 C CA . VAL A 1 173 ? 5.055 -15.539 -25.875 1 98.88 173 VAL A CA 1
ATOM 1336 C C . VAL A 1 173 ? 5.379 -16.875 -25.219 1 98.88 173 VAL A C 1
ATOM 1338 O O . VAL A 1 173 ? 4.504 -17.734 -25.094 1 98.88 173 VAL A O 1
ATOM 1341 N N . HIS A 1 174 ? 6.598 -17.047 -24.812 1 98.94 174 HIS A N 1
ATOM 1342 C CA . HIS A 1 174 ? 7 -18.297 -24.156 1 98.94 174 HIS A CA 1
ATOM 1343 C C . HIS A 1 174 ? 6.164 -18.562 -22.922 1 98.94 174 HIS A C 1
ATOM 1345 O O . HIS A 1 174 ? 5.637 -19.672 -22.75 1 98.94 174 HIS A O 1
ATOM 1351 N N . PHE A 1 175 ? 6.016 -17.594 -22.094 1 98.94 175 PHE A N 1
ATOM 1352 C CA . PHE A 1 175 ? 5.277 -17.734 -20.844 1 98.94 175 PHE A CA 1
ATOM 1353 C C . PHE A 1 175 ? 3.832 -18.141 -21.109 1 98.94 175 PHE A C 1
ATOM 1355 O O . PHE A 1 175 ? 3.361 -19.156 -20.594 1 98.94 175 PHE A O 1
ATOM 1362 N N . HIS A 1 176 ? 3.182 -17.406 -21.953 1 98.88 176 HIS A N 1
ATOM 1363 C CA . HIS A 1 176 ? 1.767 -17.625 -22.219 1 98.88 176 HIS A CA 1
ATOM 1364 C C . HIS A 1 176 ? 1.551 -18.922 -23 1 98.88 176 HIS A C 1
ATOM 1366 O O . HIS A 1 176 ? 0.572 -19.625 -22.766 1 98.88 176 HIS A O 1
ATOM 1372 N N . LYS A 1 177 ? 2.447 -19.219 -23.891 1 98.88 177 LYS A N 1
ATOM 1373 C CA . LYS A 1 177 ? 2.332 -20.453 -24.641 1 98.88 177 LYS A CA 1
ATOM 1374 C C . LYS A 1 177 ? 2.436 -21.672 -23.719 1 98.88 177 LYS A C 1
ATOM 1376 O O . LYS A 1 177 ? 1.653 -22.625 -23.844 1 98.88 177 LYS A O 1
ATOM 1381 N N . THR A 1 178 ? 3.393 -21.641 -22.844 1 98.94 178 THR A N 1
ATOM 1382 C CA . THR A 1 178 ? 3.6 -22.75 -21.922 1 98.94 178 THR A CA 1
ATOM 1383 C C . THR A 1 178 ? 2.371 -22.938 -21.031 1 98.94 178 THR A C 1
ATOM 1385 O O . THR A 1 178 ? 1.939 -24.078 -20.797 1 98.94 178 THR A O 1
ATOM 1388 N N . ILE A 1 179 ? 1.746 -21.875 -20.578 1 98.81 179 ILE A N 1
ATOM 1389 C CA . ILE A 1 179 ? 0.567 -21.938 -19.719 1 98.81 179 ILE A CA 1
ATOM 1390 C C . ILE A 1 179 ? -0.631 -22.438 -20.531 1 98.81 179 ILE A C 1
ATOM 1392 O O . ILE A 1 179 ? -1.42 -23.25 -20.031 1 98.81 179 ILE A O 1
ATOM 1396 N N . LYS A 1 180 ? -0.736 -21.922 -21.734 1 98.88 180 LYS A N 1
ATOM 1397 C CA . LYS A 1 180 ? -1.815 -22.375 -22.609 1 98.88 180 LYS A CA 1
ATOM 1398 C C . LYS A 1 180 ? -1.723 -23.875 -22.844 1 98.88 180 LYS A C 1
ATOM 1400 O O . LYS A 1 180 ? -2.734 -24.578 -22.812 1 98.88 180 LYS A O 1
ATOM 1405 N N . GLU A 1 181 ? -0.545 -24.359 -23.109 1 98.88 181 GLU A N 1
ATOM 1406 C CA . GLU A 1 181 ? -0.327 -25.781 -23.344 1 98.88 181 GLU A CA 1
ATOM 1407 C C . GLU A 1 181 ? -0.699 -26.609 -22.109 1 98.88 181 GLU A C 1
ATOM 1409 O O . GLU A 1 181 ? -1.153 -27.75 -22.234 1 98.88 181 GLU A O 1
ATOM 1414 N N . ALA A 1 182 ? -0.528 -26.047 -20.922 1 98.75 182 ALA A N 1
ATOM 1415 C CA . ALA A 1 182 ? -0.904 -26.719 -19.688 1 98.75 182 ALA A CA 1
ATOM 1416 C C . ALA A 1 182 ? -2.42 -26.75 -19.516 1 98.75 182 ALA A C 1
ATOM 1418 O O . ALA A 1 182 ? -2.961 -27.656 -18.875 1 98.75 182 ALA A O 1
ATOM 1419 N N . CYS A 1 183 ? -3.119 -25.797 -20.109 1 98.69 183 CYS A N 1
ATOM 1420 C CA . CYS A 1 183 ? -4.566 -25.656 -19.969 1 98.69 183 CYS A CA 1
ATOM 1421 C C . CYS A 1 183 ? -5.297 -26.469 -21.016 1 98.69 183 CYS A C 1
ATOM 1423 O O . CYS A 1 183 ? -6.332 -27.078 -20.734 1 98.69 183 CYS A O 1
ATOM 1425 N N . ASP A 1 184 ? -4.758 -26.594 -22.172 1 98.5 184 ASP A N 1
ATOM 1426 C CA . ASP A 1 184 ? -5.449 -27.047 -23.375 1 98.5 184 ASP A CA 1
ATOM 1427 C C . ASP A 1 184 ? -5.961 -28.469 -23.203 1 98.5 184 ASP A C 1
ATOM 1429 O O . ASP A 1 184 ? -7.07 -28.797 -23.641 1 98.5 184 ASP A O 1
ATOM 1433 N N . PRO A 1 185 ? -5.242 -29.391 -22.609 1 98.56 185 PRO A N 1
ATOM 1434 C CA . PRO A 1 185 ? -5.734 -30.766 -22.453 1 98.56 185 PRO A CA 1
ATOM 1435 C C . PRO A 1 185 ? -7.02 -30.844 -21.641 1 98.56 185 PRO A C 1
ATOM 1437 O O . PRO A 1 185 ? -7.719 -31.859 -21.672 1 98.56 185 PRO A O 1
ATOM 1440 N N . PHE A 1 186 ? -7.34 -29.844 -20.938 1 98.31 186 PHE A N 1
ATOM 1441 C CA . PHE A 1 186 ? -8.484 -29.875 -20.031 1 98.31 186 PHE A CA 1
ATOM 1442 C C . PHE A 1 186 ? -9.648 -29.078 -20.609 1 98.31 186 PHE A C 1
ATOM 1444 O O . PHE A 1 186 ? -10.734 -29.031 -20.016 1 98.31 186 PHE A O 1
ATOM 1451 N N . GLY A 1 187 ? -9.406 -28.469 -21.719 1 97.75 187 GLY A N 1
ATOM 1452 C CA . GLY A 1 187 ? -10.383 -27.656 -22.438 1 97.75 187 GLY A CA 1
ATOM 1453 C C . GLY A 1 187 ? -9.781 -26.422 -23.078 1 97.75 187 GLY A C 1
ATOM 1454 O O . GLY A 1 187 ? -9.141 -25.609 -22.406 1 97.75 187 GLY A O 1
ATOM 1455 N N . THR A 1 188 ? -10.109 -26.188 -24.312 1 97.38 188 THR A N 1
ATOM 1456 C CA . THR A 1 188 ? -9.461 -25.125 -25.078 1 97.38 188 THR A CA 1
ATOM 1457 C C . THR A 1 188 ? -10.016 -23.75 -24.672 1 97.38 188 THR A C 1
ATOM 1459 O O . THR A 1 188 ? -9.43 -22.719 -25.016 1 97.38 188 THR A O 1
ATOM 1462 N N . ALA A 1 189 ? -11.086 -23.781 -23.922 1 97.62 189 ALA A N 1
ATOM 1463 C CA . ALA A 1 189 ? -11.688 -22.531 -23.484 1 97.62 189 ALA A CA 1
ATOM 1464 C C . ALA A 1 189 ? -11.047 -22.031 -22.203 1 97.62 189 ALA A C 1
ATOM 1466 O O . ALA A 1 189 ? -11.234 -20.859 -21.812 1 97.62 189 ALA A O 1
ATOM 1467 N N . MET A 1 190 ? -10.32 -22.859 -21.547 1 97.88 190 MET A N 1
ATOM 1468 C CA . MET A 1 190 ? -9.805 -22.547 -20.219 1 97.88 190 MET A CA 1
ATOM 1469 C C . MET A 1 190 ? -8.812 -21.391 -20.281 1 97.88 190 MET A C 1
ATOM 1471 O O . MET A 1 190 ? -9.008 -20.359 -19.625 1 97.88 190 MET A O 1
ATOM 1475 N N . TYR A 1 191 ? -7.844 -21.484 -21.156 1 98.5 191 TYR A N 1
ATOM 1476 C CA . TYR A 1 191 ? -6.789 -20.484 -21.219 1 98.5 191 TYR A CA 1
ATOM 1477 C C . TYR A 1 191 ? -7.352 -19.109 -21.609 1 98.5 191 TYR A C 1
ATOM 1479 O O . TYR A 1 191 ? -7.129 -18.125 -20.906 1 98.5 191 TYR A O 1
ATOM 1487 N N . PRO A 1 192 ? -8.141 -19.016 -22.703 1 98.12 192 PRO A N 1
ATOM 1488 C CA . PRO A 1 192 ? -8.633 -17.688 -23.062 1 98.12 192 PRO A CA 1
ATOM 1489 C C . PRO A 1 192 ? -9.477 -17.047 -21.969 1 98.12 192 PRO A C 1
ATOM 1491 O O . PRO A 1 192 ? -9.344 -15.844 -21.719 1 98.12 192 PRO A O 1
ATOM 1494 N N . ALA A 1 193 ? -10.289 -17.859 -21.297 1 98.12 193 ALA A N 1
ATOM 1495 C CA . ALA A 1 193 ? -11.148 -17.328 -20.25 1 98.12 193 ALA A CA 1
ATOM 1496 C C . ALA A 1 193 ? -10.328 -16.859 -19.047 1 98.12 193 ALA A C 1
ATOM 1498 O O . ALA A 1 193 ? -10.562 -15.766 -18.516 1 98.12 193 ALA A O 1
ATOM 1499 N N . PHE A 1 194 ? -9.406 -17.641 -18.609 1 98.62 194 PHE A N 1
ATOM 1500 C CA . PHE A 1 194 ? -8.625 -17.328 -17.422 1 98.62 194 PHE A CA 1
ATOM 1501 C C . PHE A 1 194 ? -7.59 -16.25 -17.719 1 98.62 194 PHE A C 1
ATOM 1503 O O . PHE A 1 194 ? -7.234 -15.469 -16.828 1 98.62 194 PHE A O 1
ATOM 1510 N N . LYS A 1 195 ? -7.109 -16.156 -18.969 1 98.81 195 LYS A N 1
ATOM 1511 C CA . LYS A 1 195 ? -6.238 -15.062 -19.391 1 98.81 195 LYS A CA 1
ATOM 1512 C C . LYS A 1 195 ? -6.965 -13.719 -19.328 1 98.81 195 LYS A C 1
ATOM 1514 O O . LYS A 1 195 ? -6.418 -12.734 -18.812 1 98.81 195 LYS A O 1
ATOM 1519 N N . LYS A 1 196 ? -8.156 -13.719 -19.828 1 98.31 196 LYS A N 1
ATOM 1520 C CA . LYS A 1 196 ? -8.961 -12.5 -19.766 1 98.31 196 LYS A CA 1
ATOM 1521 C C . LYS A 1 196 ? -9.211 -12.094 -18.312 1 98.31 196 LYS A C 1
ATOM 1523 O O . LYS A 1 196 ? -9.086 -10.914 -17.969 1 98.31 196 LYS A O 1
ATOM 1528 N N . TRP A 1 197 ? -9.523 -13.062 -17.484 1 98.38 197 TRP A N 1
ATOM 1529 C CA . TRP A 1 197 ? -9.766 -12.781 -16.078 1 98.38 197 TRP A CA 1
ATOM 1530 C C . TRP A 1 197 ? -8.5 -12.258 -15.398 1 98.38 197 TRP A C 1
ATOM 1532 O O . TRP A 1 197 ? -8.57 -11.367 -14.547 1 98.38 197 TRP A O 1
ATOM 1542 N N . CYS A 1 198 ? -7.43 -12.805 -15.781 1 98.56 198 CYS A N 1
ATOM 1543 C CA . CYS A 1 198 ? -6.148 -12.359 -15.242 1 98.56 198 CYS A CA 1
ATOM 1544 C C . CYS A 1 198 ? -5.902 -10.891 -15.578 1 98.56 198 CYS A C 1
ATOM 1546 O O . CYS A 1 198 ? -5.496 -10.117 -14.711 1 98.56 198 CYS A O 1
ATOM 1548 N N . ASP A 1 199 ? -6.172 -10.5 -16.797 1 98.31 199 ASP A N 1
ATOM 1549 C CA . ASP A 1 199 ? -6.004 -9.109 -17.234 1 98.31 199 ASP A CA 1
ATOM 1550 C C . ASP A 1 199 ? -6.898 -8.172 -16.438 1 98.31 199 ASP A C 1
ATOM 1552 O O . ASP A 1 199 ? -6.492 -7.062 -16.078 1 98.31 199 ASP A O 1
ATOM 1556 N N . GLU A 1 200 ? -8.008 -8.625 -16.141 1 98 200 GLU A N 1
ATOM 1557 C CA . GLU A 1 200 ? -8.969 -7.812 -15.398 1 98 200 GLU A CA 1
ATOM 1558 C C . GLU A 1 200 ? -8.586 -7.727 -13.922 1 98 200 GLU A C 1
ATOM 1560 O O . GLU A 1 200 ? -8.672 -6.656 -13.32 1 98 200 GLU A O 1
ATOM 1565 N N . TYR A 1 201 ? -8.188 -8.836 -13.367 1 97.88 201 TYR A N 1
ATOM 1566 C CA . TYR A 1 201 ? -7.914 -8.922 -11.938 1 97.88 201 TYR A CA 1
ATOM 1567 C C . TYR A 1 201 ? -6.719 -8.055 -11.555 1 97.88 201 TYR A C 1
ATOM 1569 O O . TYR A 1 201 ? -6.738 -7.371 -10.531 1 97.88 201 TYR A O 1
ATOM 1577 N N . PHE A 1 202 ? -5.691 -8.102 -12.352 1 98.31 202 PHE A N 1
ATOM 1578 C CA . PHE A 1 202 ? -4.445 -7.457 -11.969 1 98.31 202 PHE A CA 1
ATOM 1579 C C . PHE A 1 202 ? -4.355 -6.055 -12.555 1 98.31 202 PHE A C 1
ATOM 1581 O O . PHE A 1 202 ? -3.268 -5.488 -12.664 1 98.31 202 PHE A O 1
ATOM 1588 N N . PHE A 1 203 ? -5.492 -5.496 -12.984 1 98.19 203 PHE A N 1
ATOM 1589 C CA . PHE A 1 203 ? -5.59 -4.105 -13.406 1 98.19 203 PHE A CA 1
ATOM 1590 C C . PHE A 1 203 ? -5.512 -3.172 -12.203 1 98.19 203 PHE A C 1
ATOM 1592 O O . PHE A 1 203 ? -6.113 -3.441 -11.164 1 98.19 203 PHE A O 1
ATOM 1599 N N . ILE A 1 204 ? -4.73 -2.127 -12.289 1 97.44 204 ILE A N 1
ATOM 1600 C CA . ILE A 1 204 ? -4.633 -1.087 -11.273 1 97.44 204 ILE A CA 1
ATOM 1601 C C . ILE A 1 204 ? -5.5 0.106 -11.664 1 97.44 204 ILE A C 1
ATOM 1603 O O . ILE A 1 204 ? -5.059 0.981 -12.414 1 97.44 204 ILE A O 1
ATOM 1607 N N . PRO A 1 205 ? -6.629 0.243 -11.125 1 96.25 205 PRO A N 1
ATOM 1608 C CA . PRO A 1 205 ? -7.617 1.217 -11.602 1 96.25 205 PRO A CA 1
ATOM 1609 C C . PRO A 1 205 ? -7.102 2.654 -11.547 1 96.25 205 PRO A C 1
ATOM 1611 O O . PRO A 1 205 ? -7.199 3.387 -12.531 1 96.25 205 PRO A O 1
ATOM 1614 N N . HIS A 1 206 ? -6.449 3.072 -10.461 1 95.56 206 HIS A N 1
ATOM 1615 C CA . HIS A 1 206 ? -6.09 4.477 -10.312 1 95.56 206 HIS A CA 1
ATOM 1616 C C . HIS A 1 206 ? -4.895 4.832 -11.195 1 95.56 206 HIS A C 1
ATOM 1618 O O . HIS A 1 206 ? -4.613 6.012 -11.43 1 95.56 206 HIS A O 1
ATOM 1624 N N . ARG A 1 207 ? -4.191 3.84 -11.648 1 96.44 207 ARG A N 1
ATOM 1625 C CA . ARG A 1 207 ? -3.086 4.066 -12.57 1 96.44 207 ARG A CA 1
ATOM 1626 C C . ARG A 1 207 ? -3.518 3.824 -14.008 1 96.44 207 ARG A C 1
ATOM 1628 O O . ARG A 1 207 ? -2.809 4.199 -14.945 1 96.44 207 ARG A O 1
ATOM 1635 N N . GLN A 1 208 ? -4.652 3.152 -14.188 1 95.5 208 GLN A N 1
ATOM 1636 C CA . GLN A 1 208 ? -5.184 2.795 -15.5 1 95.5 208 GLN A CA 1
ATOM 1637 C C . GLN A 1 208 ? -4.176 1.972 -16.297 1 95.5 208 GLN A C 1
ATOM 1639 O O . GLN A 1 208 ? -3.906 2.268 -17.469 1 95.5 208 GLN A O 1
ATOM 1644 N N . GLU A 1 209 ? -3.553 1.062 -15.688 1 97.62 209 GLU A N 1
ATOM 1645 C CA . GLU A 1 209 ? -2.631 0.097 -16.281 1 97.62 209 GLU A CA 1
ATOM 1646 C C . GLU A 1 209 ? -2.672 -1.234 -15.531 1 97.62 209 GLU A C 1
ATOM 1648 O O . GLU A 1 209 ? -3.084 -1.29 -14.367 1 97.62 209 GLU A O 1
ATOM 1653 N N . SER A 1 210 ? -2.262 -2.281 -16.188 1 98.31 210 SER A N 1
ATOM 1654 C CA . SER A 1 210 ? -2.133 -3.58 -15.531 1 98.31 210 SER A CA 1
ATOM 1655 C C . SER A 1 210 ? -0.819 -3.688 -14.766 1 98.31 210 SER A C 1
ATOM 1657 O O . SER A 1 210 ? 0.162 -3.025 -15.109 1 98.31 210 SER A O 1
ATOM 1659 N N . ARG A 1 211 ? -0.774 -4.492 -13.758 1 98.38 211 ARG A N 1
ATOM 1660 C CA . ARG A 1 211 ? 0.446 -4.727 -12.992 1 98.38 211 ARG A CA 1
ATOM 1661 C C . ARG A 1 211 ? 1.524 -5.363 -13.859 1 98.38 211 ARG A C 1
ATOM 1663 O O . ARG A 1 211 ? 2.701 -5.008 -13.758 1 98.38 211 ARG A O 1
ATOM 1670 N N . GLY A 1 212 ? 1.119 -6.246 -14.703 1 98.56 212 GLY A N 1
ATOM 1671 C CA . GLY A 1 212 ? 2.008 -6.957 -15.609 1 98.56 212 GLY A CA 1
ATOM 1672 C C . GLY A 1 212 ? 1.349 -7.316 -16.922 1 98.56 212 GLY A C 1
ATOM 1673 O O . GLY A 1 212 ? 0.419 -6.637 -17.375 1 98.56 212 GLY A O 1
ATOM 1674 N N . ILE A 1 213 ? 1.886 -8.359 -17.562 1 98.69 213 ILE A N 1
ATOM 1675 C CA . ILE A 1 213 ? 1.43 -8.672 -18.922 1 98.69 213 ILE A CA 1
ATOM 1676 C C . ILE A 1 213 ? 0.494 -9.875 -18.875 1 98.69 213 ILE A C 1
ATOM 1678 O O . ILE A 1 213 ? 0.272 -10.531 -19.906 1 98.69 213 ILE A O 1
ATOM 1682 N N . GLY A 1 214 ? 0.097 -10.219 -17.734 1 98.38 214 GLY A N 1
ATOM 1683 C CA . GLY A 1 214 ? -0.951 -11.211 -17.578 1 98.38 214 GLY A CA 1
ATOM 1684 C C . GLY A 1 214 ? -0.416 -12.625 -17.438 1 98.38 214 GLY A C 1
ATOM 1685 O O . GLY A 1 214 ? 0.769 -12.82 -17.156 1 98.38 214 GLY A O 1
ATOM 1686 N N . GLY A 1 215 ? -1.226 -13.57 -17.625 1 98.69 215 GLY A N 1
ATOM 1687 C CA . GLY A 1 215 ? -1.188 -15.016 -17.453 1 98.69 215 GLY A CA 1
ATOM 1688 C C . GLY A 1 215 ? -2.566 -15.633 -17.328 1 98.69 215 GLY A C 1
ATOM 1689 O O . GLY A 1 215 ? -3.43 -15.43 -18.188 1 98.69 215 GLY A O 1
ATOM 1690 N N . ILE A 1 216 ? -2.768 -16.359 -16.25 1 98.88 216 ILE A N 1
ATOM 1691 C CA . ILE A 1 216 ? -4.109 -16.875 -16 1 98.88 216 ILE A CA 1
ATOM 1692 C C . ILE A 1 216 ? -4.496 -16.609 -14.547 1 98.88 216 ILE A C 1
ATOM 1694 O O . ILE A 1 216 ? -3.633 -16.547 -13.672 1 98.88 216 ILE A O 1
ATOM 1698 N N . PHE A 1 217 ? -5.719 -16.438 -14.336 1 98.62 217 PHE A N 1
ATOM 1699 C CA . PHE A 1 217 ? -6.328 -16.297 -13.016 1 98.62 217 PHE A CA 1
ATOM 1700 C C . PHE A 1 217 ? -7.688 -16.984 -12.977 1 98.62 217 PHE A C 1
ATOM 1702 O O . PHE A 1 217 ? -8.492 -16.844 -13.898 1 98.62 217 PHE A O 1
ATOM 1709 N N . PHE A 1 218 ? -7.953 -17.797 -12.008 1 97.81 218 PHE A N 1
ATOM 1710 C CA . PHE A 1 218 ? -9.258 -18.438 -11.844 1 97.81 218 PHE A CA 1
ATOM 1711 C C . PHE A 1 218 ? -9.57 -18.656 -10.367 1 97.81 218 PHE A C 1
ATOM 1713 O O . PHE A 1 218 ? -8.656 -18.703 -9.539 1 97.81 218 PHE A O 1
ATOM 1720 N N . ASP A 1 219 ? -10.734 -18.766 -10.07 1 95.75 219 ASP A N 1
ATOM 1721 C CA . ASP A 1 219 ? -11.281 -19.078 -8.75 1 95.75 219 ASP A CA 1
ATOM 1722 C C . ASP A 1 219 ? -12.594 -19.828 -8.875 1 95.75 219 ASP A C 1
ATOM 1724 O O . ASP A 1 219 ? -13.125 -20 -9.977 1 95.75 219 ASP A O 1
ATOM 1728 N N . ASP A 1 220 ? -12.977 -20.484 -7.805 1 93.69 220 ASP A N 1
ATOM 1729 C CA . ASP A 1 220 ? -14.281 -21.109 -7.691 1 93.69 220 ASP A CA 1
ATOM 1730 C C . ASP A 1 220 ? -14.422 -22.266 -8.68 1 93.69 220 ASP A C 1
ATOM 1732 O O . ASP A 1 220 ? -15.5 -22.516 -9.211 1 93.69 220 ASP A O 1
ATOM 1736 N N . LEU A 1 221 ? -13.352 -22.844 -9.078 1 95.88 221 LEU A N 1
ATOM 1737 C CA . LEU A 1 221 ? -13.438 -24.016 -9.961 1 95.88 221 LEU A CA 1
ATOM 1738 C C . LEU A 1 221 ? -13.914 -25.234 -9.195 1 95.88 221 LEU A C 1
ATOM 1740 O O . LEU A 1 221 ? -13.227 -25.719 -8.297 1 95.88 221 LEU A O 1
ATOM 1744 N N . CYS A 1 222 ? -15.023 -25.703 -9.555 1 95.12 222 CYS A N 1
ATOM 1745 C CA . CYS A 1 222 ? -15.656 -26.859 -8.93 1 95.12 222 CYS A CA 1
ATOM 1746 C C . CYS A 1 222 ? -16.578 -27.578 -9.906 1 95.12 222 CYS A C 1
ATOM 1748 O O . CYS A 1 222 ? -16.422 -27.453 -11.125 1 95.12 222 CYS A O 1
ATOM 1750 N N . ASP A 1 223 ? -17.422 -28.406 -9.398 1 93 223 ASP A N 1
ATOM 1751 C CA . ASP A 1 223 ? -18.281 -29.203 -10.266 1 93 223 ASP A CA 1
ATOM 1752 C C . ASP A 1 223 ? -19.5 -28.406 -10.719 1 93 223 ASP A C 1
ATOM 1754 O O . ASP A 1 223 ? -20.312 -28.891 -11.523 1 93 223 ASP A O 1
ATOM 1758 N N . GLN A 1 224 ? -19.625 -27.156 -10.25 1 91.25 224 GLN A N 1
ATOM 1759 C CA . GLN A 1 224 ? -20.75 -26.297 -10.617 1 91.25 224 GLN A CA 1
ATOM 1760 C C . GLN A 1 224 ? -20.391 -25.406 -11.812 1 91.25 224 GLN A C 1
ATOM 1762 O O . GLN A 1 224 ? -19.219 -25.297 -12.18 1 91.25 224 GLN A O 1
ATOM 1767 N N . PRO A 1 225 ? -21.406 -24.859 -12.453 1 91.12 225 PRO A N 1
ATOM 1768 C CA . PRO A 1 225 ? -21.109 -23.922 -13.531 1 91.12 225 PRO A CA 1
ATOM 1769 C C . PRO A 1 225 ? -20.141 -22.812 -13.102 1 91.12 225 PRO A C 1
ATOM 1771 O O . PRO A 1 225 ? -20.203 -22.359 -11.961 1 91.12 225 PRO A O 1
ATOM 1774 N N . HIS A 1 226 ? -19.266 -22.469 -13.977 1 93.56 226 HIS A N 1
ATOM 1775 C CA . HIS A 1 226 ? -18.281 -21.438 -13.68 1 93.56 226 HIS A CA 1
ATOM 1776 C C . HIS A 1 226 ? -18.609 -20.141 -14.398 1 93.56 226 HIS A C 1
ATOM 1778 O O . HIS A 1 226 ? -18.906 -20.141 -15.602 1 93.56 226 HIS A O 1
ATOM 1784 N N . ALA A 1 227 ? -18.484 -19.031 -13.688 1 91.56 227 ALA A N 1
ATOM 1785 C CA . ALA A 1 227 ? -18.953 -17.734 -14.172 1 91.56 227 ALA A CA 1
ATOM 1786 C C . ALA A 1 227 ? -18.156 -17.266 -15.383 1 91.56 227 ALA A C 1
ATOM 1788 O O . ALA A 1 227 ? -18.672 -16.516 -16.219 1 91.56 227 ALA A O 1
ATOM 1789 N N . ARG A 1 228 ? -16.906 -17.797 -15.547 1 95.25 228 ARG A N 1
ATOM 1790 C CA . ARG A 1 228 ? -16.031 -17.297 -16.594 1 95.25 228 ARG A CA 1
ATOM 1791 C C . ARG A 1 228 ? -15.977 -18.266 -17.781 1 95.25 228 ARG A C 1
ATOM 1793 O O . ARG A 1 228 ? -15.297 -18 -18.766 1 95.25 228 ARG A O 1
ATOM 1800 N N . LEU A 1 229 ? -16.625 -19.375 -17.672 1 96 229 LEU A N 1
ATOM 1801 C CA . LEU A 1 229 ? -16.641 -20.391 -18.734 1 96 229 LEU A CA 1
ATOM 1802 C C . LEU A 1 229 ? -18.062 -20.609 -19.234 1 96 229 LEU A C 1
ATOM 1804 O O . LEU A 1 229 ? -19.016 -20.641 -18.438 1 96 229 LEU A O 1
ATOM 1808 N N . ALA A 1 230 ? -18.172 -20.781 -20.547 1 93.5 230 ALA A N 1
ATOM 1809 C CA . ALA A 1 230 ? -19.484 -21.078 -21.109 1 93.5 230 ALA A CA 1
ATOM 1810 C C . ALA A 1 230 ? -20.047 -22.375 -20.562 1 93.5 230 ALA A C 1
ATOM 1812 O O . ALA A 1 230 ? -19.281 -23.281 -20.188 1 93.5 230 ALA A O 1
ATOM 1813 N N . ALA A 1 231 ? -21.359 -22.438 -20.594 1 90.12 231 ALA A N 1
ATOM 1814 C CA . ALA A 1 231 ? -22.031 -23.594 -20.031 1 90.12 231 ALA A CA 1
ATOM 1815 C C . ALA A 1 231 ? -21.625 -24.875 -20.75 1 90.12 231 ALA A C 1
ATOM 1817 O O . ALA A 1 231 ? -21.547 -25.938 -20.141 1 90.12 231 ALA A O 1
ATOM 1818 N N . ASP A 1 232 ? -21.344 -24.703 -21.969 1 92.19 232 ASP A N 1
ATOM 1819 C CA . ASP A 1 232 ? -21.047 -25.891 -22.766 1 92.19 232 ASP A CA 1
ATOM 1820 C C . ASP A 1 232 ? -19.547 -26.047 -23 1 92.19 232 ASP A C 1
ATOM 1822 O O . ASP A 1 232 ? -19.125 -26.875 -23.812 1 92.19 232 ASP A O 1
ATOM 1826 N N . ALA A 1 233 ? -18.844 -25.281 -22.312 1 94.19 233 ALA A N 1
ATOM 1827 C CA . ALA A 1 233 ? -17.391 -25.375 -22.453 1 94.19 233 ALA A CA 1
ATOM 1828 C C . ALA A 1 233 ? -16.859 -26.703 -21.922 1 94.19 233 ALA A C 1
ATOM 1830 O O . ALA A 1 233 ? -17.312 -27.172 -20.875 1 94.19 233 ALA A O 1
ATOM 1831 N N . VAL A 1 234 ? -16.031 -27.312 -22.719 1 96.06 234 VAL A N 1
ATOM 1832 C CA . VAL A 1 234 ? -15.336 -28.5 -22.234 1 96.06 234 VAL A CA 1
ATOM 1833 C C . VAL A 1 234 ? -14.367 -28.109 -21.109 1 96.06 234 VAL A C 1
ATOM 1835 O O . VAL A 1 234 ? -13.477 -27.281 -21.328 1 96.06 234 VAL A O 1
ATOM 1838 N N . ARG A 1 235 ? -14.516 -28.703 -19.953 1 96.38 235 ARG A N 1
ATOM 1839 C CA . ARG A 1 235 ? -13.68 -28.438 -18.797 1 96.38 235 ARG A CA 1
ATOM 1840 C C . ARG A 1 235 ? -13.734 -29.609 -17.812 1 96.38 235 ARG A C 1
ATOM 1842 O O . ARG A 1 235 ? -14.664 -30.422 -17.859 1 96.38 235 ARG A O 1
ATOM 1849 N N . PRO A 1 236 ? -12.75 -29.656 -16.906 1 96.5 236 PRO A N 1
ATOM 1850 C CA . PRO A 1 236 ? -12.883 -30.656 -15.844 1 96.5 236 PRO A CA 1
ATOM 1851 C C . PRO A 1 236 ? -14.016 -30.328 -14.867 1 96.5 236 PRO A C 1
ATOM 1853 O O . PRO A 1 236 ? -14.234 -29.156 -14.547 1 96.5 236 PRO A O 1
ATOM 1856 N N . LYS A 1 237 ? -14.664 -31.422 -14.344 1 92.75 237 LYS A N 1
ATOM 1857 C CA . LYS A 1 237 ? -15.867 -31.156 -13.578 1 92.75 237 LYS A CA 1
ATOM 1858 C C . LYS A 1 237 ? -15.844 -31.875 -12.234 1 92.75 237 LYS A C 1
ATOM 1860 O O . LYS A 1 237 ? -16.672 -31.594 -11.359 1 92.75 237 LYS A O 1
ATOM 1865 N N . ASP A 1 238 ? -15.031 -32.812 -12.039 1 94 238 ASP A N 1
ATOM 1866 C CA . ASP A 1 238 ? -14.93 -33.438 -10.734 1 94 238 ASP A CA 1
ATOM 1867 C C . ASP A 1 238 ? -13.609 -33.125 -10.055 1 94 238 ASP A C 1
ATOM 1869 O O . ASP A 1 238 ? -12.688 -32.594 -10.695 1 94 238 ASP A O 1
ATOM 1873 N N . PRO A 1 239 ? -13.523 -33.406 -8.766 1 95.25 239 PRO A N 1
ATOM 1874 C CA . PRO A 1 239 ? -12.344 -32.969 -7.992 1 95.25 239 PRO A CA 1
ATOM 1875 C C . PRO A 1 239 ? -11.039 -33.531 -8.555 1 95.25 239 PRO A C 1
ATOM 1877 O O . PRO A 1 239 ? -10.039 -32.844 -8.617 1 95.25 239 PRO A O 1
ATOM 1880 N N . GLU A 1 240 ? -11.086 -34.75 -8.992 1 97.06 240 GLU A N 1
ATOM 1881 C CA . GLU A 1 240 ? -9.867 -35.375 -9.477 1 97.06 240 GLU A CA 1
ATOM 1882 C C . GLU A 1 240 ? -9.406 -34.75 -10.789 1 97.06 240 GLU A C 1
ATOM 1884 O O . GLU A 1 240 ? -8.211 -34.5 -10.977 1 97.06 240 GLU A O 1
ATOM 1889 N N . GLN A 1 241 ? -10.32 -34.531 -11.648 1 97.44 241 GLN A N 1
ATOM 1890 C CA . GLN A 1 241 ? -9.992 -33.906 -12.93 1 97.44 241 GLN A CA 1
ATOM 1891 C C . GLN A 1 241 ? -9.516 -32.469 -12.75 1 97.44 241 GLN A C 1
ATOM 1893 O O . GLN A 1 241 ? -8.586 -32.031 -13.422 1 97.44 241 GLN A O 1
ATOM 1898 N N . ILE A 1 242 ? -10.188 -31.797 -11.906 1 98.25 242 ILE A N 1
ATOM 1899 C CA . ILE A 1 242 ? -9.797 -30.422 -11.672 1 98.25 242 ILE A CA 1
ATOM 1900 C C . ILE A 1 242 ? -8.422 -30.375 -11 1 98.25 242 ILE A C 1
ATOM 1902 O O . ILE A 1 242 ? -7.59 -29.531 -11.336 1 98.25 242 ILE A O 1
ATOM 1906 N N . PHE A 1 243 ? -8.242 -31.281 -10.039 1 98.5 243 PHE A N 1
ATOM 1907 C CA . PHE A 1 243 ? -6.934 -31.344 -9.398 1 98.5 243 PHE A CA 1
ATOM 1908 C C . PHE A 1 243 ? -5.848 -31.672 -10.422 1 98.5 243 PHE A C 1
ATOM 1910 O O . PHE A 1 243 ? -4.738 -31.125 -10.344 1 98.5 243 PHE A O 1
ATOM 1917 N N . ALA A 1 244 ? -6.16 -32.469 -11.398 1 98.75 244 ALA A N 1
ATOM 1918 C CA . ALA A 1 244 ? -5.215 -32.75 -12.477 1 98.75 244 ALA A CA 1
ATOM 1919 C C . ALA A 1 244 ? -4.871 -31.484 -13.242 1 98.75 244 ALA A C 1
ATOM 1921 O O . ALA A 1 244 ? -3.723 -31.281 -13.641 1 98.75 244 ALA A O 1
ATOM 1922 N N . PHE A 1 245 ? -5.848 -30.688 -13.469 1 98.75 245 PHE A N 1
ATOM 1923 C CA . PHE A 1 245 ? -5.625 -29.391 -14.102 1 98.75 245 PHE A CA 1
ATOM 1924 C C . PHE A 1 245 ? -4.723 -28.516 -13.242 1 98.75 245 PHE A C 1
ATOM 1926 O O . PHE A 1 245 ? -3.781 -27.891 -13.75 1 98.75 245 PHE A O 1
ATOM 1933 N N . ILE A 1 246 ? -5.023 -28.469 -11.922 1 98.81 246 ILE A N 1
ATOM 1934 C CA . ILE A 1 246 ? -4.219 -27.688 -10.992 1 98.81 246 ILE A CA 1
ATOM 1935 C C . ILE A 1 246 ? -2.764 -28.141 -11.055 1 98.81 246 ILE A C 1
ATOM 1937 O O . ILE A 1 246 ? -1.85 -27.328 -11.102 1 98.81 246 ILE A O 1
ATOM 1941 N N . GLN A 1 247 ? -2.566 -29.438 -11.102 1 98.88 247 GLN A N 1
ATOM 1942 C CA . GLN A 1 247 ? -1.216 -29.984 -11.18 1 98.88 247 GLN A CA 1
ATOM 1943 C C . GLN A 1 247 ? -0.538 -29.578 -12.484 1 98.88 247 GLN A C 1
ATOM 1945 O O . GLN A 1 247 ? 0.642 -29.219 -12.5 1 98.88 247 GLN A O 1
ATOM 1950 N N . SER A 1 248 ? -1.297 -29.656 -13.562 1 98.88 248 SER A N 1
ATOM 1951 C CA . SER A 1 248 ? -0.75 -29.266 -14.859 1 98.88 248 SER A CA 1
ATOM 1952 C C . SER A 1 248 ? -0.298 -27.812 -14.859 1 98.88 248 SER A C 1
ATOM 1954 O O . SER A 1 248 ? 0.819 -27.5 -15.281 1 98.88 248 SER A O 1
ATOM 1956 N N . ALA A 1 249 ? -1.174 -26.969 -14.375 1 98.75 249 ALA A N 1
ATOM 1957 C CA . ALA A 1 249 ? -0.879 -25.547 -14.312 1 98.75 249 ALA A CA 1
ATOM 1958 C C . ALA A 1 249 ? 0.281 -25.266 -13.367 1 98.75 249 ALA A C 1
ATOM 1960 O O . ALA A 1 249 ? 1.19 -24.5 -13.695 1 98.75 249 ALA A O 1
ATOM 1961 N N . GLY A 1 250 ? 0.252 -25.891 -12.18 1 98.81 250 GLY A N 1
ATOM 1962 C CA . GLY A 1 250 ? 1.331 -25.703 -11.219 1 98.81 250 GLY A CA 1
ATOM 1963 C C . GLY A 1 250 ? 2.672 -26.203 -11.734 1 98.81 250 GLY A C 1
ATOM 1964 O O . GLY A 1 250 ? 3.691 -25.531 -11.555 1 98.81 250 GLY A O 1
ATOM 1965 N N . ASN A 1 251 ? 2.639 -27.344 -12.391 1 98.81 251 ASN A N 1
ATOM 1966 C CA . ASN A 1 251 ? 3.857 -27.938 -12.938 1 98.81 251 ASN A CA 1
ATOM 1967 C C . ASN A 1 251 ? 4.426 -27.109 -14.086 1 98.81 251 ASN A C 1
ATOM 1969 O O . ASN A 1 251 ? 5.598 -27.25 -14.438 1 98.81 251 ASN A O 1
ATOM 1973 N N . ALA A 1 252 ? 3.648 -26.297 -14.672 1 98.81 252 ALA A N 1
ATOM 1974 C CA . ALA A 1 252 ? 4.078 -25.453 -15.797 1 98.81 252 ALA A CA 1
ATOM 1975 C C . ALA A 1 252 ? 4.883 -24.25 -15.312 1 98.81 252 ALA A C 1
ATOM 1977 O O . ALA A 1 252 ? 5.488 -23.547 -16.109 1 98.81 252 ALA A O 1
ATOM 1978 N N . PHE A 1 253 ? 4.898 -24.047 -14.016 1 98.75 253 PHE A N 1
ATOM 1979 C CA . PHE A 1 253 ? 5.586 -22.875 -13.484 1 98.75 253 PHE A CA 1
ATOM 1980 C C . PHE A 1 253 ? 7.055 -22.891 -13.883 1 98.75 253 PHE A C 1
ATOM 1982 O O . PHE A 1 253 ? 7.559 -21.922 -14.461 1 98.75 253 PHE A O 1
ATOM 1989 N N . ILE A 1 254 ? 7.766 -23.953 -13.609 1 98.81 254 ILE A N 1
ATOM 1990 C CA . ILE A 1 254 ? 9.203 -24.031 -13.828 1 98.81 254 ILE A CA 1
ATOM 1991 C C . ILE A 1 254 ? 9.508 -23.891 -15.32 1 98.81 254 ILE A C 1
ATOM 1993 O O . ILE A 1 254 ? 10.281 -23.016 -15.727 1 98.81 254 ILE A O 1
ATOM 1997 N N . PRO A 1 255 ? 8.852 -24.625 -16.203 1 98.88 255 PRO A N 1
ATOM 1998 C CA . PRO A 1 255 ? 9.203 -24.484 -17.625 1 98.88 255 PRO A CA 1
ATOM 1999 C C . PRO A 1 255 ? 8.75 -23.156 -18.203 1 98.88 255 PRO A C 1
ATOM 2001 O O . PRO A 1 255 ? 9.258 -22.734 -19.25 1 98.88 255 PRO A O 1
ATOM 2004 N N . SER A 1 256 ? 7.801 -22.469 -17.625 1 98.88 256 SER A N 1
ATOM 2005 C CA . SER A 1 256 ? 7.332 -21.203 -18.156 1 98.88 256 SER A CA 1
ATOM 2006 C C . SER A 1 256 ? 8.242 -20.047 -17.719 1 98.88 256 SER A C 1
ATOM 2008 O O . SER A 1 256 ? 8.383 -19.062 -18.453 1 98.88 256 SER A O 1
ATOM 2010 N N . TYR A 1 257 ? 8.883 -20.172 -16.562 1 98.88 257 TYR A N 1
ATOM 2011 C CA . TYR A 1 257 ? 9.508 -19 -15.961 1 98.88 257 TYR A CA 1
ATOM 2012 C C . TYR A 1 257 ? 11.023 -19.125 -15.953 1 98.88 257 TYR A C 1
ATOM 2014 O O . TYR A 1 257 ? 11.734 -18.188 -16.281 1 98.88 257 TYR A O 1
ATOM 2022 N N . ILE A 1 258 ? 11.578 -20.281 -15.609 1 98.69 258 ILE A N 1
ATOM 2023 C CA . ILE A 1 258 ? 13.008 -20.469 -15.383 1 98.69 258 ILE A CA 1
ATOM 2024 C C . ILE A 1 258 ? 13.781 -20.156 -16.656 1 98.69 258 ILE A C 1
ATOM 2026 O O . ILE A 1 258 ? 14.805 -19.469 -16.625 1 98.69 258 ILE A O 1
ATOM 2030 N N . PRO A 1 259 ? 13.297 -20.594 -17.859 1 98.69 259 PRO A N 1
ATOM 2031 C CA . PRO A 1 259 ? 14.016 -20.25 -19.094 1 98.69 259 PRO A CA 1
ATOM 2032 C C . PRO A 1 259 ? 14.094 -18.75 -19.312 1 98.69 259 PRO A C 1
ATOM 2034 O O . PRO A 1 259 ? 15.094 -18.25 -19.859 1 98.69 259 PRO A O 1
ATOM 2037 N N . ILE A 1 260 ? 13.07 -18.016 -18.969 1 98.5 260 ILE A N 1
ATOM 2038 C CA . ILE A 1 260 ? 13.062 -16.562 -19.094 1 98.5 260 ILE A CA 1
ATOM 2039 C C . ILE A 1 260 ? 14.133 -15.953 -18.172 1 98.5 260 ILE A C 1
ATOM 2041 O O . ILE A 1 260 ? 14.906 -15.094 -18.609 1 98.5 260 ILE A O 1
ATOM 2045 N N . LEU A 1 261 ? 14.219 -16.438 -16.953 1 97.88 261 LEU A N 1
ATOM 2046 C CA . LEU A 1 261 ? 15.227 -15.969 -16 1 97.88 261 LEU A CA 1
ATOM 2047 C C . LEU A 1 261 ? 16.625 -16.234 -16.531 1 97.88 261 LEU A C 1
ATOM 2049 O O . LEU A 1 261 ? 17.484 -15.336 -16.547 1 97.88 261 LEU A O 1
ATOM 2053 N N . GLU A 1 262 ? 16.812 -17.406 -17.016 1 97.81 262 GLU A N 1
ATOM 2054 C CA . GLU A 1 262 ? 18.141 -17.812 -17.5 1 97.81 262 GLU A CA 1
ATOM 2055 C C . GLU A 1 262 ? 18.609 -16.891 -18.625 1 97.81 262 GLU A C 1
ATOM 2057 O O . GLU A 1 262 ? 19.797 -16.594 -18.719 1 97.81 262 GLU A O 1
ATOM 2062 N N . GLN A 1 263 ? 17.688 -16.453 -19.375 1 97.81 263 GLN A N 1
ATOM 2063 C CA . GLN A 1 263 ? 18.016 -15.617 -20.531 1 97.81 263 GLN A CA 1
ATOM 2064 C C . GLN A 1 263 ? 18.359 -14.195 -20.094 1 97.81 263 GLN A C 1
ATOM 2066 O O . GLN A 1 263 ? 19.141 -13.508 -20.766 1 97.81 263 GLN A O 1
ATOM 2071 N N . ARG A 1 264 ? 17.844 -13.75 -18.922 1 98.19 264 ARG A N 1
ATOM 2072 C CA . ARG A 1 264 ? 17.828 -12.312 -18.672 1 98.19 264 ARG A CA 1
ATOM 2073 C C . ARG A 1 264 ? 18.719 -11.961 -17.484 1 98.19 264 ARG A C 1
ATOM 2075 O O . ARG A 1 264 ? 19.188 -10.828 -17.359 1 98.19 264 ARG A O 1
ATOM 2082 N N . ILE A 1 265 ? 19.078 -12.828 -16.578 1 95.12 265 ILE A N 1
ATOM 2083 C CA . ILE A 1 265 ? 19.625 -12.547 -15.25 1 95.12 265 ILE A CA 1
ATOM 2084 C C . ILE A 1 265 ? 21.047 -12 -15.375 1 95.12 265 ILE A C 1
ATOM 2086 O O . ILE A 1 265 ? 21.516 -11.289 -14.492 1 95.12 265 ILE A O 1
ATOM 2090 N N . ASN A 1 266 ? 21.688 -12.242 -16.516 1 94.12 266 ASN A N 1
ATOM 2091 C CA . ASN A 1 266 ? 23.062 -11.805 -16.641 1 94.12 266 ASN A CA 1
ATOM 2092 C C . ASN A 1 266 ? 23.203 -10.609 -17.578 1 94.12 266 ASN A C 1
ATOM 2094 O O . ASN A 1 266 ? 24.312 -10.172 -17.875 1 94.12 266 ASN A O 1
ATOM 2098 N N . MET A 1 267 ? 22.109 -10.055 -18.031 1 96.75 267 MET A N 1
ATOM 2099 C CA . MET A 1 267 ? 22.156 -8.891 -18.906 1 96.75 267 MET A CA 1
ATOM 2100 C C . MET A 1 267 ? 22.672 -7.668 -18.156 1 96.75 267 MET A C 1
ATOM 2102 O O . MET A 1 267 ? 22.297 -7.43 -17.016 1 96.75 267 MET A O 1
ATOM 2106 N N . PRO A 1 268 ? 23.609 -6.992 -18.797 1 96.56 268 PRO A N 1
ATOM 2107 C CA . PRO A 1 268 ? 24 -5.73 -18.156 1 96.56 268 PRO A CA 1
ATOM 2108 C C . PRO A 1 268 ? 22.844 -4.73 -18.078 1 96.56 268 PRO A C 1
ATOM 2110 O O . PRO A 1 268 ? 21.953 -4.746 -18.922 1 96.56 268 PRO A O 1
ATOM 2113 N N . PHE A 1 269 ? 22.844 -3.908 -17.031 1 95.38 269 PHE A N 1
ATOM 2114 C CA . PHE A 1 269 ? 21.812 -2.879 -16.922 1 95.38 269 PHE A CA 1
ATOM 2115 C C . PHE A 1 269 ? 22.391 -1.611 -16.297 1 95.38 269 PHE A C 1
ATOM 2117 O O . PHE A 1 269 ? 23.453 -1.643 -15.68 1 95.38 269 PHE A O 1
ATOM 2124 N N . THR A 1 270 ? 21.719 -0.52 -16.484 1 94.31 270 THR A N 1
ATOM 2125 C CA . THR A 1 270 ? 22.141 0.798 -16.016 1 94.31 270 THR A CA 1
ATOM 2126 C C . THR A 1 270 ? 21.344 1.226 -14.789 1 94.31 270 THR A C 1
ATOM 2128 O O . THR A 1 270 ? 20.312 0.644 -14.484 1 94.31 270 THR A O 1
ATOM 2131 N N . PRO A 1 271 ? 21.875 2.207 -14.086 1 92.88 271 PRO A N 1
ATOM 2132 C CA . PRO A 1 271 ? 21.109 2.758 -12.961 1 92.88 271 PRO A CA 1
ATOM 2133 C C . PRO A 1 271 ? 19.734 3.271 -13.375 1 92.88 271 PRO A C 1
ATOM 2135 O O . PRO A 1 271 ? 18.781 3.189 -12.602 1 92.88 271 PRO A O 1
ATOM 2138 N N . GLN A 1 272 ? 19.641 3.748 -14.578 1 93.62 272 GLN A N 1
ATOM 2139 C CA . GLN A 1 272 ? 18.359 4.234 -15.078 1 93.62 272 GLN A CA 1
ATOM 2140 C C . GLN A 1 272 ? 17.359 3.094 -15.234 1 93.62 272 GLN A C 1
ATOM 2142 O O . GLN A 1 272 ? 16.172 3.256 -14.93 1 93.62 272 GLN A O 1
ATOM 2147 N N . GLN A 1 273 ? 17.859 2.006 -15.68 1 96.56 273 GLN A N 1
ATOM 2148 C CA . GLN A 1 273 ? 16.984 0.84 -15.828 1 96.56 273 GLN A CA 1
ATOM 2149 C C . GLN A 1 273 ? 16.562 0.295 -14.469 1 96.56 273 GLN A C 1
ATOM 2151 O O . GLN A 1 273 ? 15.43 -0.154 -14.297 1 96.56 273 GLN A O 1
ATOM 2156 N N . ARG A 1 274 ? 17.5 0.375 -13.531 1 96.06 274 ARG A N 1
ATOM 2157 C CA . ARG A 1 274 ? 17.172 -0.004 -12.164 1 96.06 274 ARG A CA 1
ATOM 2158 C C . ARG A 1 274 ? 16.125 0.939 -11.578 1 96.06 274 ARG A C 1
ATOM 2160 O O . ARG A 1 274 ? 15.172 0.494 -10.93 1 96.06 274 ARG A O 1
ATOM 2167 N N . ARG A 1 275 ? 16.297 2.191 -11.82 1 95.31 275 ARG A N 1
ATOM 2168 C CA . ARG A 1 275 ? 15.312 3.188 -11.391 1 95.31 275 ARG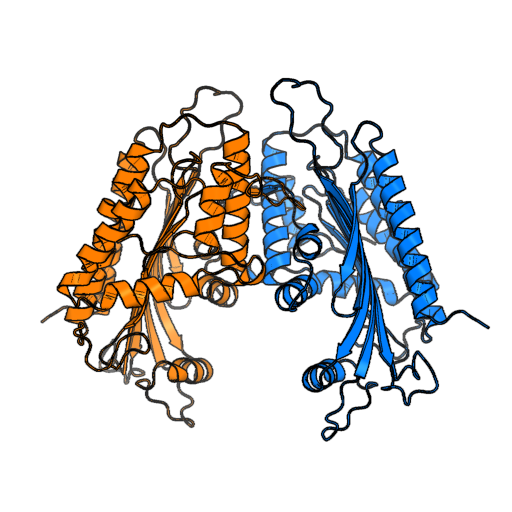 A CA 1
ATOM 2169 C C . ARG A 1 275 ? 13.922 2.85 -11.914 1 95.31 275 ARG A C 1
ATOM 2171 O O . ARG A 1 275 ? 12.953 2.846 -11.148 1 95.31 275 ARG A O 1
ATOM 2178 N N . TRP A 1 276 ? 13.844 2.469 -13.133 1 97.56 276 TRP A N 1
ATOM 2179 C CA . TRP A 1 276 ? 12.578 2.104 -13.75 1 97.56 276 TRP A CA 1
ATOM 2180 C C . TRP A 1 276 ? 11.992 0.856 -13.094 1 97.56 276 TRP A C 1
ATOM 2182 O O . TRP A 1 276 ? 10.797 0.809 -12.781 1 97.56 276 TRP A O 1
ATOM 2192 N N . GLN A 1 277 ? 12.82 -0.076 -12.867 1 98.19 277 GLN A N 1
ATOM 2193 C CA . GLN A 1 277 ? 12.375 -1.288 -12.188 1 98.19 277 GLN A CA 1
ATOM 2194 C C . GLN A 1 277 ? 11.742 -0.961 -10.836 1 98.19 277 GLN A C 1
ATOM 2196 O O . GLN A 1 277 ? 10.688 -1.505 -10.492 1 98.19 277 GLN A O 1
ATOM 2201 N N . LEU A 1 278 ? 12.406 -0.072 -10.117 1 97.94 278 LEU A N 1
ATOM 2202 C CA . LEU A 1 278 ? 11.93 0.267 -8.773 1 97.94 278 LEU A CA 1
ATOM 2203 C C . LEU A 1 278 ? 10.609 1.031 -8.844 1 97.94 278 LEU A C 1
ATOM 2205 O O . LEU A 1 278 ? 9.758 0.885 -7.965 1 97.94 278 LEU A O 1
ATOM 2209 N N . ILE A 1 279 ? 10.422 1.835 -9.859 1 97.69 279 ILE A N 1
ATOM 2210 C CA . ILE A 1 279 ? 9.156 2.531 -10.062 1 97.69 279 ILE A CA 1
ATOM 2211 C C . ILE A 1 279 ? 8.055 1.519 -10.367 1 97.69 279 ILE A C 1
ATOM 2213 O O . ILE A 1 279 ? 6.949 1.607 -9.82 1 97.69 279 ILE A O 1
ATOM 2217 N N . ARG A 1 280 ? 8.344 0.527 -11.203 1 98.62 280 ARG A N 1
ATOM 2218 C CA . ARG A 1 280 ? 7.391 -0.53 -11.508 1 98.62 280 ARG A CA 1
ATOM 2219 C C . ARG A 1 280 ? 7.066 -1.354 -10.266 1 98.62 280 ARG A C 1
ATOM 2221 O O . ARG A 1 280 ? 5.922 -1.779 -10.078 1 98.62 280 ARG A O 1
ATOM 2228 N N . ARG A 1 281 ? 8.086 -1.587 -9.461 1 98.69 281 ARG A N 1
ATOM 2229 C CA . ARG A 1 281 ? 7.859 -2.289 -8.203 1 98.69 281 ARG A CA 1
ATOM 2230 C C . ARG A 1 281 ? 6.945 -1.482 -7.285 1 98.69 281 ARG A C 1
ATOM 2232 O O . ARG A 1 281 ? 6.199 -2.051 -6.484 1 98.69 281 ARG A O 1
ATOM 2239 N N . GLY A 1 282 ? 7.055 -0.135 -7.395 1 98.62 282 GLY A N 1
ATOM 2240 C CA . GLY A 1 282 ? 6.082 0.688 -6.695 1 98.62 282 GLY A CA 1
ATOM 2241 C C . GLY A 1 282 ? 4.648 0.395 -7.102 1 98.62 282 GLY A C 1
ATOM 2242 O O . GLY A 1 282 ? 3.76 0.322 -6.254 1 98.62 282 GLY A O 1
ATOM 2243 N N . ARG A 1 283 ? 4.43 0.173 -8.43 1 98.56 283 ARG A N 1
ATOM 2244 C CA . ARG A 1 283 ? 3.109 -0.199 -8.93 1 98.56 283 ARG A CA 1
ATOM 2245 C C . ARG A 1 283 ? 2.668 -1.543 -8.359 1 98.56 283 ARG A C 1
ATOM 2247 O O . ARG A 1 283 ? 1.495 -1.726 -8.031 1 98.56 283 ARG A O 1
ATOM 2254 N N . TYR A 1 284 ? 3.631 -2.434 -8.281 1 98.69 284 TYR A N 1
ATOM 2255 C CA . TYR A 1 284 ? 3.352 -3.746 -7.711 1 98.69 284 TYR A CA 1
ATOM 2256 C C . TYR A 1 284 ? 2.859 -3.623 -6.273 1 98.69 284 TYR A C 1
ATOM 2258 O O . TYR A 1 284 ? 1.871 -4.258 -5.895 1 98.69 284 TYR A O 1
ATOM 2266 N N . VAL A 1 285 ? 3.492 -2.797 -5.469 1 98.75 285 VAL A N 1
ATOM 2267 C CA . VAL A 1 285 ? 3.139 -2.576 -4.07 1 98.75 285 VAL A CA 1
ATOM 2268 C C . VAL A 1 285 ? 1.738 -1.976 -3.982 1 98.75 285 VAL A C 1
ATOM 2270 O O . VAL A 1 285 ? 0.924 -2.404 -3.16 1 98.75 285 VAL A O 1
ATOM 2273 N N . GLU A 1 286 ? 1.475 -1 -4.844 1 98.5 286 GLU A N 1
ATOM 2274 C CA . GLU A 1 286 ? 0.157 -0.371 -4.867 1 98.5 286 GLU A CA 1
ATOM 2275 C C . GLU A 1 286 ? -0.943 -1.402 -5.102 1 98.5 286 GLU A C 1
ATOM 2277 O O . GLU A 1 286 ? -1.934 -1.439 -4.367 1 98.5 286 GLU A O 1
ATOM 2282 N N . PHE A 1 287 ? -0.748 -2.232 -6.105 1 98.56 287 PHE A N 1
ATOM 2283 C CA . PHE A 1 287 ? -1.759 -3.242 -6.391 1 98.56 287 PHE A CA 1
ATOM 2284 C C . PHE A 1 287 ? -1.947 -4.172 -5.199 1 98.56 287 PHE A C 1
ATOM 2286 O O . PHE A 1 287 ? -3.076 -4.422 -4.77 1 98.56 287 PHE A O 1
ATOM 2293 N N . ASN A 1 288 ? -0.844 -4.688 -4.699 1 98.31 288 ASN A N 1
ATOM 2294 C CA . ASN A 1 288 ? -0.909 -5.715 -3.664 1 98.31 288 ASN A CA 1
ATOM 2295 C C . ASN A 1 288 ? -1.589 -5.191 -2.4 1 98.31 288 ASN A C 1
ATOM 2297 O O . ASN A 1 288 ? -2.373 -5.906 -1.773 1 98.31 288 ASN A O 1
ATOM 2301 N N . LEU A 1 289 ? -1.312 -3.986 -2.037 1 98 289 LEU A N 1
ATOM 2302 C CA . LEU A 1 289 ? -1.817 -3.463 -0.771 1 98 289 LEU A CA 1
ATOM 2303 C C . LEU A 1 289 ? -3.23 -2.914 -0.935 1 98 289 LEU A C 1
ATOM 2305 O O . LEU A 1 289 ? -4.039 -2.98 -0.006 1 98 289 LEU A O 1
ATOM 2309 N N . VAL A 1 290 ? -3.559 -2.418 -2.146 1 9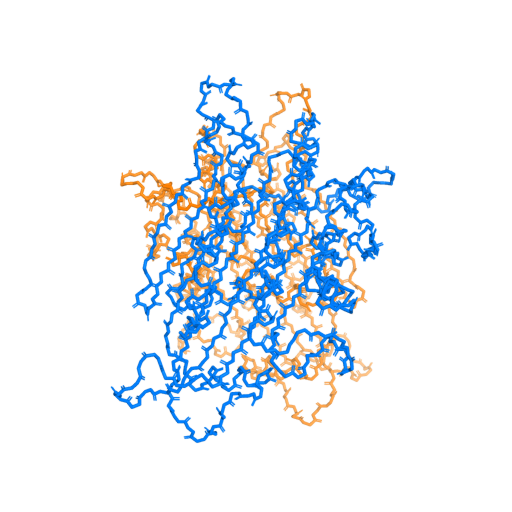6.88 290 VAL A N 1
ATOM 2310 C CA . VAL A 1 290 ? -4.816 -1.696 -2.303 1 96.88 290 VAL A CA 1
ATOM 2311 C C . VAL A 1 290 ? -5.875 -2.623 -2.896 1 96.88 290 VAL A C 1
ATOM 2313 O O . VAL A 1 290 ? -7.047 -2.555 -2.525 1 96.88 290 VAL A O 1
ATOM 2316 N N . TYR A 1 291 ? -5.465 -3.553 -3.797 1 96.5 291 TYR A N 1
ATOM 2317 C CA . TYR A 1 291 ? -6.496 -4.191 -4.605 1 96.5 291 TYR A CA 1
ATOM 2318 C C . TYR A 1 291 ? -6.457 -5.707 -4.445 1 96.5 291 TYR A C 1
ATOM 2320 O O . TYR A 1 291 ? -7.469 -6.383 -4.645 1 96.5 291 TYR A O 1
ATOM 2328 N N . ASP A 1 292 ? -5.293 -6.242 -4.125 1 96.75 292 ASP A N 1
ATOM 2329 C CA . ASP A 1 292 ? -5.191 -7.695 -4.047 1 96.75 292 ASP A CA 1
ATOM 2330 C C . ASP A 1 292 ? -6.113 -8.258 -2.965 1 96.75 292 ASP A C 1
ATOM 2332 O O . ASP A 1 292 ? -5.949 -7.945 -1.783 1 96.75 292 ASP A O 1
ATOM 2336 N N . ARG A 1 293 ? -6.984 -9.094 -3.264 1 91.75 293 ARG A N 1
ATOM 2337 C CA . ARG A 1 293 ? -7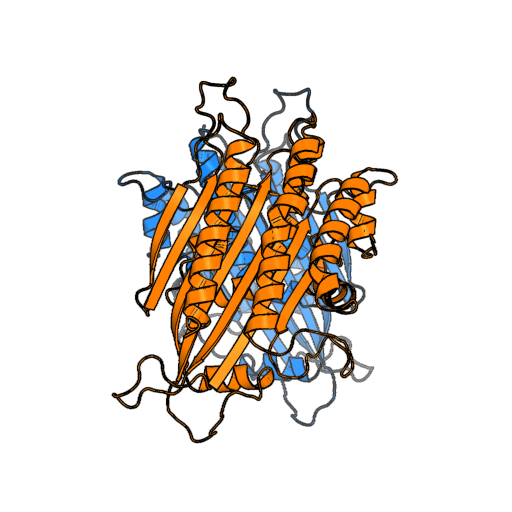.984 -9.633 -2.35 1 91.75 293 ARG A CA 1
ATOM 2338 C C . ARG A 1 293 ? -7.34 -10.516 -1.293 1 91.75 293 ARG A C 1
ATOM 2340 O O . ARG A 1 293 ? -7.734 -10.492 -0.126 1 91.75 293 ARG A O 1
ATOM 2347 N N . GLY A 1 294 ? -6.402 -11.297 -1.781 1 89.38 294 GLY A N 1
ATOM 2348 C CA . GLY A 1 294 ? -5.707 -12.148 -0.833 1 89.38 294 GLY A CA 1
ATOM 2349 C C . GLY A 1 294 ? -4.992 -11.375 0.257 1 89.38 294 GLY A C 1
ATOM 2350 O O . GLY A 1 294 ? -5.094 -11.711 1.438 1 89.38 294 GLY A O 1
ATOM 2351 N N . THR A 1 295 ? -4.281 -10.359 -0.119 1 93.19 295 THR A N 1
ATOM 2352 C CA . THR A 1 295 ? -3.551 -9.531 0.833 1 93.19 295 THR A CA 1
ATOM 2353 C C . THR A 1 295 ? -4.516 -8.812 1.774 1 93.19 295 THR A C 1
ATOM 2355 O O . THR A 1 295 ? -4.324 -8.828 2.992 1 93.19 295 THR A O 1
ATOM 2358 N N . LYS A 1 296 ? -5.527 -8.211 1.226 1 91.75 296 LYS A N 1
ATOM 2359 C CA . LYS A 1 296 ? -6.508 -7.484 2.031 1 91.75 296 LYS A CA 1
ATOM 2360 C C . LYS A 1 296 ? -7.156 -8.406 3.061 1 91.75 296 LYS A C 1
ATOM 2362 O O . LYS A 1 296 ? -7.289 -8.039 4.23 1 91.75 296 LYS A O 1
ATOM 2367 N N . PHE A 1 297 ? -7.52 -9.562 2.605 1 84.44 297 PHE A N 1
ATOM 2368 C CA . PHE A 1 297 ? -8.117 -10.547 3.5 1 84.44 297 PHE A CA 1
ATOM 2369 C C . PHE A 1 297 ? -7.129 -10.961 4.586 1 84.44 297 PHE A C 1
ATOM 2371 O O . PHE A 1 297 ? -7.496 -11.047 5.762 1 84.44 297 PHE A O 1
ATOM 2378 N N . GLY A 1 298 ? -5.977 -11.195 4.176 1 87.5 298 GLY A N 1
ATOM 2379 C CA . GLY A 1 298 ? -4.949 -11.586 5.129 1 87.5 298 GLY A CA 1
ATOM 2380 C C . GLY A 1 298 ? -4.707 -10.539 6.199 1 87.5 298 GLY A C 1
ATOM 2381 O O . GLY A 1 298 ? -4.641 -10.859 7.387 1 87.5 298 GLY A O 1
ATOM 2382 N N . LEU A 1 299 ? -4.602 -9.336 5.801 1 90.88 299 LEU A N 1
ATOM 2383 C CA . LEU A 1 299 ? -4.324 -8.25 6.742 1 90.88 299 LEU A CA 1
ATOM 2384 C C . LEU A 1 299 ? -5.484 -8.07 7.715 1 90.88 299 LEU A C 1
ATOM 2386 O O . LEU A 1 299 ? -5.281 -7.645 8.859 1 90.88 299 LEU A O 1
ATOM 2390 N N . ALA A 1 300 ? -6.668 -8.43 7.285 1 85.56 300 ALA A N 1
ATOM 2391 C CA . ALA A 1 300 ? -7.867 -8.242 8.094 1 85.56 300 ALA A CA 1
ATOM 2392 C C . ALA A 1 300 ? -8.117 -9.453 8.992 1 85.56 300 ALA A C 1
ATOM 2394 O O . ALA A 1 300 ? -8.961 -9.398 9.891 1 85.56 300 ALA A O 1
ATOM 2395 N N . THR A 1 301 ? -7.445 -10.562 8.727 1 80.12 301 THR A N 1
ATOM 2396 C CA . THR A 1 301 ? -7.664 -11.797 9.477 1 80.12 301 THR A CA 1
ATOM 2397 C C . THR A 1 301 ? -6.855 -11.797 10.766 1 80.12 301 THR A C 1
ATOM 2399 O O . THR A 1 301 ? -5.625 -11.711 10.734 1 80.12 301 THR A O 1
ATOM 2402 N N . PRO A 1 302 ? -7.641 -11.891 11.875 1 76.75 302 PRO A N 1
ATOM 2403 C CA . PRO A 1 302 ? -6.91 -11.93 13.141 1 76.75 302 PRO A CA 1
ATOM 2404 C C . PRO A 1 302 ? -5.941 -13.109 13.227 1 76.75 302 PRO A C 1
ATOM 2406 O O . PRO A 1 302 ? -6.285 -14.227 12.844 1 76.75 302 PRO A O 1
ATOM 2409 N N . GLY A 1 303 ? -4.789 -12.836 13.672 1 77.19 303 GLY A N 1
ATOM 2410 C CA . GLY A 1 303 ? -3.805 -13.883 13.898 1 77.19 303 GLY A CA 1
ATOM 2411 C C . GLY A 1 303 ? -3.061 -14.281 12.633 1 77.19 303 GLY A C 1
ATOM 2412 O O . GLY A 1 303 ? -2.223 -15.188 12.664 1 77.19 303 GLY A O 1
ATOM 2413 N N . ALA A 1 304 ? -3.424 -13.664 11.555 1 82.06 304 ALA A N 1
ATOM 2414 C CA . ALA A 1 304 ? -2.74 -13.992 10.305 1 82.06 304 ALA A CA 1
ATOM 2415 C C . ALA A 1 304 ? -1.243 -13.719 10.406 1 82.06 304 ALA A C 1
ATOM 2417 O O . ALA A 1 304 ? -0.82 -12.828 11.156 1 82.06 304 ALA A O 1
ATOM 2418 N N . ARG A 1 305 ? -0.479 -14.484 9.734 1 89.88 305 ARG A N 1
ATOM 2419 C CA . ARG A 1 305 ? 0.969 -14.305 9.703 1 89.88 305 ARG A CA 1
ATOM 2420 C C . ARG A 1 305 ? 1.362 -13.219 8.703 1 89.88 305 ARG A C 1
ATOM 2422 O O . ARG A 1 305 ? 1.614 -13.5 7.535 1 89.88 305 ARG A O 1
ATOM 2429 N N . ILE A 1 306 ? 1.562 -12.055 9.164 1 92.25 306 ILE A N 1
ATOM 2430 C CA . ILE A 1 306 ? 1.759 -10.852 8.359 1 92.25 306 ILE A CA 1
ATOM 2431 C C . ILE A 1 306 ? 3.025 -11 7.516 1 92.25 306 ILE A C 1
ATOM 2433 O O . ILE A 1 306 ? 3.053 -10.609 6.348 1 92.25 306 ILE A O 1
ATOM 2437 N N . GLU A 1 307 ? 4.062 -11.578 8.07 1 93.19 307 GLU A N 1
ATOM 2438 C CA . GLU A 1 307 ? 5.324 -11.734 7.359 1 93.19 307 GLU A CA 1
ATOM 2439 C C . GLU A 1 307 ? 5.152 -12.594 6.113 1 93.19 307 GLU A C 1
ATOM 2441 O O . GLU A 1 307 ? 5.742 -12.32 5.07 1 93.19 307 GLU A O 1
ATOM 2446 N N . SER A 1 308 ? 4.348 -13.578 6.223 1 92.38 308 SER A N 1
ATOM 2447 C CA . SER A 1 308 ? 4.09 -14.438 5.07 1 92.38 308 SER A CA 1
ATOM 2448 C C . SER A 1 308 ? 3.232 -13.719 4.031 1 92.38 308 SER A C 1
ATOM 2450 O O . SER A 1 308 ? 3.451 -13.875 2.828 1 92.38 308 SER A O 1
ATOM 2452 N N . ILE A 1 309 ? 2.301 -13.008 4.531 1 93.38 309 ILE A N 1
ATOM 2453 C CA . ILE A 1 309 ? 1.388 -12.289 3.648 1 93.38 309 ILE A CA 1
ATOM 2454 C C . ILE A 1 309 ? 2.158 -11.242 2.854 1 93.38 309 ILE A C 1
ATOM 2456 O O . ILE A 1 309 ? 1.969 -11.109 1.642 1 93.38 309 ILE A O 1
ATOM 2460 N N . LEU A 1 310 ? 3.082 -10.539 3.492 1 96.69 310 LEU A N 1
ATOM 2461 C CA . LEU A 1 310 ? 3.75 -9.406 2.863 1 96.69 310 LEU A CA 1
ATOM 2462 C C . LEU A 1 310 ? 5.062 -9.836 2.217 1 96.69 310 LEU A C 1
ATOM 2464 O O . LEU A 1 310 ? 5.805 -9 1.698 1 96.69 310 LEU A O 1
ATOM 2468 N N . MET A 1 311 ? 5.344 -11.117 2.258 1 95.31 311 MET A N 1
ATOM 2469 C CA . MET A 1 311 ? 6.527 -11.656 1.595 1 95.31 311 MET A CA 1
ATOM 2470 C C . MET A 1 311 ? 6.512 -11.336 0.104 1 95.31 311 MET A C 1
ATOM 2472 O O . MET A 1 311 ? 7.566 -11.211 -0.521 1 95.31 311 MET A O 1
ATOM 2476 N N . SER A 1 312 ? 5.309 -11.07 -0.407 1 96.12 312 SER A N 1
ATOM 2477 C CA . SER A 1 312 ? 5.121 -10.852 -1.838 1 96.12 312 SER A CA 1
ATOM 2478 C C . SER A 1 312 ? 5.645 -9.484 -2.264 1 96.12 312 SER A C 1
ATOM 2480 O O . SER A 1 312 ? 5.848 -9.234 -3.453 1 96.12 312 SER A O 1
ATOM 2482 N N . LEU A 1 313 ? 5.816 -8.602 -1.344 1 98.19 313 LEU A N 1
ATOM 2483 C CA . LEU A 1 313 ? 6.297 -7.266 -1.692 1 98.19 313 LEU A CA 1
ATOM 2484 C C . LEU A 1 313 ? 7.773 -7.305 -2.074 1 98.19 313 LEU A C 1
ATOM 2486 O O . LEU A 1 313 ? 8.539 -8.117 -1.548 1 98.19 313 LEU A O 1
ATOM 2490 N N . PRO A 1 314 ? 8.172 -6.43 -3.039 1 97.56 314 PRO A N 1
ATOM 2491 C CA . PRO A 1 314 ? 9.594 -6.367 -3.375 1 97.56 314 PRO A CA 1
ATOM 2492 C C . PRO A 1 314 ? 10.453 -5.891 -2.209 1 97.56 314 PRO A C 1
ATOM 2494 O O . PRO A 1 314 ? 9.945 -5.293 -1.262 1 97.56 314 PRO A O 1
ATOM 2497 N N . GLU A 1 315 ? 11.672 -6.172 -2.314 1 96 315 GLU A N 1
ATOM 2498 C CA . GLU A 1 315 ? 12.602 -5.727 -1.278 1 96 315 GLU A CA 1
ATOM 2499 C C . GLU A 1 315 ? 12.672 -4.203 -1.222 1 96 315 GLU A C 1
ATOM 2501 O O . GLU A 1 315 ? 12.68 -3.615 -0.138 1 96 315 GLU A O 1
ATOM 2506 N N . THR A 1 316 ? 12.789 -3.592 -2.395 1 96.31 316 THR A N 1
ATOM 2507 C CA . THR A 1 316 ? 12.812 -2.139 -2.504 1 96.31 316 THR A CA 1
ATOM 2508 C C . THR A 1 316 ? 11.867 -1.663 -3.607 1 96.31 316 THR A C 1
ATOM 2510 O O . THR A 1 316 ? 11.688 -2.35 -4.617 1 96.31 316 THR A O 1
ATOM 2513 N N . ALA A 1 317 ? 11.219 -0.557 -3.395 1 97.94 317 ALA A N 1
ATOM 2514 C CA . ALA A 1 317 ? 10.344 0.09 -4.367 1 97.94 317 ALA A CA 1
ATOM 2515 C C . ALA A 1 317 ? 10.531 1.604 -4.352 1 97.94 317 ALA A C 1
ATOM 2517 O O . ALA A 1 317 ? 11.148 2.15 -3.439 1 97.94 317 ALA A O 1
ATOM 2518 N N . ARG A 1 318 ? 10 2.244 -5.387 1 97.25 318 ARG A N 1
ATOM 2519 C CA . ARG A 1 318 ? 10.211 3.678 -5.562 1 97.25 318 ARG A CA 1
ATOM 2520 C C . ARG A 1 318 ? 8.945 4.363 -6.059 1 97.25 318 ARG A C 1
ATOM 2522 O O . ARG A 1 318 ? 8.211 3.809 -6.875 1 97.25 318 ARG A O 1
ATOM 2529 N N . TRP A 1 319 ? 8.625 5.508 -5.562 1 97.31 319 TRP A N 1
ATOM 2530 C CA . TRP A 1 319 ? 7.559 6.383 -6.039 1 97.31 319 TRP A CA 1
ATO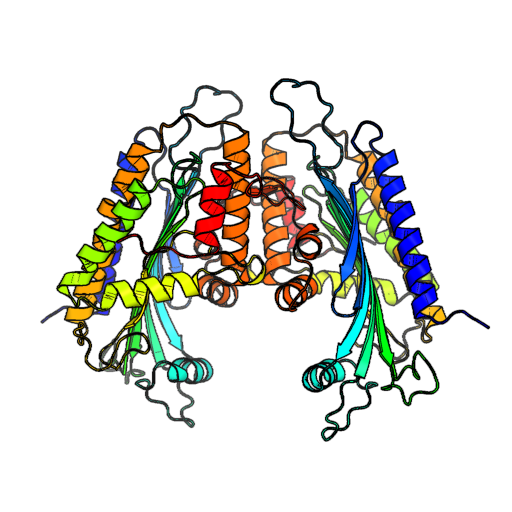M 2531 C C . TRP A 1 319 ? 8.102 7.758 -6.406 1 97.31 319 TRP A C 1
ATOM 2533 O O . TRP A 1 319 ? 8.812 8.383 -5.617 1 97.31 319 TRP A O 1
ATOM 2543 N N . GLU A 1 320 ? 7.832 8.156 -7.52 1 95.31 320 GLU A N 1
ATOM 2544 C CA . GLU A 1 320 ? 8.219 9.484 -7.992 1 95.31 320 GLU A CA 1
ATOM 2545 C C . GLU A 1 320 ? 7 10.305 -8.398 1 95.31 320 GLU A C 1
ATOM 2547 O O . GLU A 1 320 ? 6.02 9.758 -8.914 1 95.31 320 GLU A O 1
ATOM 2552 N N . TYR A 1 321 ? 7.066 11.586 -8.07 1 94.19 321 TYR A N 1
ATOM 2553 C CA . TYR A 1 321 ? 6.023 12.5 -8.516 1 94.19 321 TYR A CA 1
ATOM 2554 C C . TYR A 1 321 ? 6.219 12.867 -9.984 1 94.19 321 TYR A C 1
ATOM 2556 O O . TYR A 1 321 ? 7.266 13.406 -10.359 1 94.19 321 TYR A O 1
ATOM 2564 N N . MET A 1 322 ? 5.223 12.484 -10.797 1 92.19 322 MET A N 1
ATOM 2565 C CA . MET A 1 322 ? 5.195 12.828 -12.211 1 92.19 322 MET A CA 1
ATOM 2566 C C . MET A 1 322 ? 6.5 12.43 -12.891 1 92.19 322 MET A C 1
ATOM 2568 O O . MET A 1 322 ? 7.141 13.25 -13.547 1 92.19 322 MET A O 1
ATOM 2572 N N . SER A 1 323 ? 6.848 11.164 -12.711 1 91.88 323 SER A N 1
ATOM 2573 C CA . SER A 1 323 ? 8.055 10.656 -13.359 1 91.88 323 SER A CA 1
ATOM 2574 C C . SER A 1 323 ? 7.945 10.734 -14.875 1 91.88 323 SER A C 1
ATOM 2576 O O . SER A 1 323 ? 6.895 10.43 -15.445 1 91.88 323 SER A O 1
ATOM 2578 N N . GLU A 1 324 ? 9.047 11.031 -15.461 1 90.75 324 GLU A N 1
ATOM 2579 C CA . GLU A 1 324 ? 9.086 11.062 -16.922 1 90.75 324 GLU A CA 1
ATOM 2580 C C . GLU A 1 324 ? 9.32 9.672 -17.5 1 90.75 324 GLU A C 1
ATOM 2582 O O . GLU A 1 324 ? 9.086 9.438 -18.688 1 90.75 324 GLU A O 1
ATOM 2587 N N . VAL A 1 325 ? 9.781 8.836 -16.703 1 89.75 325 VAL A N 1
ATOM 2588 C CA . VAL A 1 325 ? 10.148 7.512 -17.188 1 89.75 325 VAL A CA 1
ATOM 2589 C C . VAL A 1 325 ? 8.891 6.742 -17.578 1 89.75 325 VAL A C 1
ATOM 2591 O O . VAL A 1 325 ? 7.91 6.707 -16.828 1 89.75 325 VAL A O 1
ATOM 2594 N N . GLY A 1 326 ? 8.875 6.129 -18.781 1 91.88 326 GLY A N 1
ATOM 2595 C CA . GLY A 1 326 ? 7.73 5.395 -19.297 1 91.88 326 GLY A CA 1
ATOM 2596 C C . GLY A 1 326 ? 6.836 6.234 -20.203 1 91.88 326 GLY A C 1
ATOM 2597 O O . GLY A 1 326 ? 5.949 5.703 -20.875 1 91.88 326 GLY A O 1
ATOM 2598 N N . THR A 1 327 ? 7.137 7.574 -20.188 1 93 327 THR A N 1
ATOM 2599 C CA . THR A 1 327 ? 6.305 8.461 -21 1 93 327 THR A CA 1
ATOM 2600 C C . THR A 1 327 ? 7.07 8.953 -22.219 1 93 327 THR A C 1
ATOM 2602 O O . THR A 1 327 ? 6.484 9.562 -23.125 1 93 327 THR A O 1
ATOM 2605 N N . GLU A 1 328 ? 8.375 8.656 -22.203 1 94.31 328 GLU A N 1
ATOM 2606 C CA . GLU A 1 328 ? 9.219 9.141 -23.297 1 94.31 328 GLU A CA 1
ATOM 2607 C C . GLU A 1 328 ? 8.945 8.375 -24.594 1 94.31 328 GLU A C 1
ATOM 2609 O O . GLU A 1 328 ? 9.125 7.152 -24.641 1 94.31 328 GLU A O 1
ATOM 2614 N N . GLU A 1 329 ? 8.68 9.078 -25.609 1 94.75 329 GLU A N 1
ATOM 2615 C CA . GLU A 1 329 ? 8.328 8.453 -26.875 1 94.75 329 GLU A CA 1
ATOM 2616 C C . GLU A 1 329 ? 9.477 7.605 -27.406 1 94.75 329 GLU A C 1
ATOM 2618 O O . GLU A 1 329 ? 10.625 8.055 -27.453 1 94.75 329 GLU A O 1
ATOM 2623 N N . GLY A 1 330 ? 9.156 6.426 -27.781 1 95.44 330 GLY A N 1
ATOM 2624 C CA . GLY A 1 330 ? 10.125 5.555 -28.422 1 95.44 330 GLY A CA 1
ATOM 2625 C C . GLY A 1 330 ? 10.992 4.801 -27.438 1 95.44 330 GLY A C 1
ATOM 2626 O O . GLY A 1 330 ? 11.805 3.963 -27.828 1 95.44 330 GLY A O 1
ATOM 2627 N N . SER A 1 331 ? 10.867 5.086 -26.141 1 96.06 331 SER A N 1
ATOM 2628 C CA . SER A 1 331 ? 11.68 4.418 -25.125 1 96.06 331 SER A CA 1
ATOM 2629 C C . SER A 1 331 ? 11.219 2.98 -24.906 1 96.06 331 SER A C 1
ATOM 2631 O O . SER A 1 331 ? 10.094 2.625 -25.25 1 96.06 331 SER A O 1
ATOM 2633 N N . G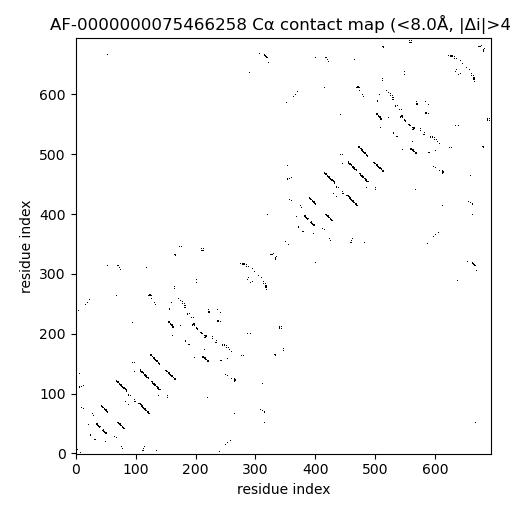LU A 1 332 ? 12.172 2.172 -24.469 1 97.12 332 GLU A N 1
ATOM 2634 C CA . GLU A 1 332 ? 11.82 0.795 -24.125 1 97.12 332 GLU A CA 1
ATOM 2635 C C . GLU A 1 332 ? 10.773 0.748 -23.016 1 97.12 332 GLU A C 1
ATOM 2637 O O . GLU A 1 332 ? 9.906 -0.125 -23.016 1 97.12 332 GLU A O 1
ATOM 2642 N N . GLU A 1 333 ? 10.859 1.659 -22.125 1 97.94 333 GLU A N 1
ATOM 2643 C CA . GLU A 1 333 ? 9.906 1.744 -21.016 1 97.94 333 GLU A CA 1
ATOM 2644 C C . GLU A 1 333 ? 8.5 2.064 -21.531 1 97.94 333 GLU A C 1
ATOM 2646 O O . GLU A 1 333 ? 7.52 1.519 -21.031 1 97.94 333 GLU A O 1
ATOM 2651 N N . GLU A 1 334 ? 8.422 2.896 -22.516 1 97.5 334 GLU A N 1
ATOM 2652 C CA . GLU A 1 334 ? 7.117 3.24 -23.078 1 97.5 334 GLU A CA 1
ATOM 2653 C C . GLU A 1 334 ? 6.465 2.033 -23.734 1 97.5 334 GLU A C 1
ATOM 2655 O O . GLU A 1 334 ? 5.246 1.865 -23.672 1 97.5 334 GLU A O 1
ATOM 2660 N N . LYS A 1 335 ? 7.301 1.24 -24.375 1 97.44 335 LYS A N 1
ATOM 2661 C CA . LYS A 1 335 ? 6.793 0.027 -25.016 1 97.44 335 LYS A CA 1
ATOM 2662 C C . LYS A 1 335 ? 6.043 -0.848 -24 1 97.44 335 LYS A C 1
ATOM 2664 O O . LYS A 1 335 ? 4.973 -1.373 -24.312 1 97.44 335 LYS A O 1
ATOM 2669 N N . LEU A 1 336 ? 6.594 -0.967 -22.859 1 98.25 336 LEU A N 1
ATOM 2670 C CA . LEU A 1 336 ? 5.934 -1.756 -21.828 1 98.25 336 LEU A CA 1
ATOM 2671 C C . LEU A 1 336 ? 4.625 -1.098 -21.406 1 98.25 336 LEU A C 1
ATOM 2673 O O . LEU A 1 336 ? 3.598 -1.768 -21.281 1 98.25 336 LEU A O 1
ATOM 2677 N N . VAL A 1 337 ? 4.684 0.211 -21.172 1 98 337 VAL A N 1
ATOM 2678 C CA . VAL A 1 337 ? 3.523 0.93 -20.656 1 98 337 VAL A CA 1
ATOM 2679 C C . VAL A 1 337 ? 2.35 0.767 -21.625 1 98 337 VAL A C 1
ATOM 2681 O O . VAL A 1 337 ? 1.204 0.602 -21.188 1 98 337 VAL A O 1
ATOM 2684 N N . LYS A 1 338 ? 2.592 0.738 -22.906 1 97.56 338 LYS A N 1
ATOM 2685 C CA . LYS A 1 338 ? 1.545 0.587 -23.906 1 97.56 338 LYS A CA 1
ATOM 2686 C C . LYS A 1 338 ? 0.817 -0.745 -23.75 1 97.56 338 LYS A C 1
ATOM 2688 O O . LYS A 1 338 ? -0.413 -0.797 -23.812 1 97.56 338 LYS A O 1
ATOM 2693 N N . VAL A 1 339 ? 1.592 -1.786 -23.484 1 97.81 339 VAL A N 1
ATOM 2694 C CA . VAL A 1 339 ? 0.986 -3.109 -23.359 1 97.81 339 VAL A CA 1
ATOM 2695 C C . VAL A 1 339 ? 0.28 -3.236 -22.016 1 97.81 339 VAL A C 1
ATOM 2697 O O . VAL A 1 339 ? -0.689 -3.986 -21.891 1 97.81 339 VAL A O 1
ATOM 2700 N N . LEU A 1 340 ? 0.724 -2.498 -21.016 1 98.31 340 LEU A N 1
ATOM 2701 C CA . LEU A 1 340 ? 0.076 -2.537 -19.703 1 98.31 340 LEU A CA 1
ATOM 2702 C C . LEU A 1 340 ? -1.265 -1.812 -19.75 1 98.31 340 LEU A C 1
ATOM 2704 O O . LEU A 1 340 ? -2.18 -2.148 -18.984 1 98.31 340 LEU A O 1
ATOM 2708 N N . LYS A 1 341 ? -1.351 -0.807 -20.578 1 97.81 341 LYS A N 1
ATOM 2709 C CA . LYS A 1 341 ? -2.592 -0.05 -20.719 1 97.81 341 LYS A CA 1
ATOM 2710 C C . LYS A 1 341 ? -3.605 -0.81 -21.578 1 97.81 341 LYS A C 1
ATOM 2712 O O . LYS A 1 341 ? -4.812 -0.683 -21.375 1 97.81 341 LYS A O 1
ATOM 2717 N N . THR A 1 342 ? -3.045 -1.57 -22.516 1 97.62 342 THR A N 1
ATOM 2718 C CA . THR A 1 342 ? -3.865 -2.385 -23.406 1 97.62 342 THR A CA 1
ATOM 2719 C C . THR A 1 342 ? -3.328 -3.811 -23.484 1 97.62 342 THR A C 1
ATOM 2721 O O . THR A 1 342 ? -2.422 -4.098 -24.266 1 97.62 342 THR A O 1
ATOM 2724 N N . PRO A 1 343 ? -3.982 -4.664 -22.734 1 96.5 343 PRO A N 1
ATOM 2725 C CA . PRO A 1 343 ? -3.475 -6.035 -22.688 1 96.5 343 PRO A CA 1
ATOM 2726 C C . PRO A 1 343 ? -3.396 -6.68 -24.078 1 96.5 343 PRO A C 1
ATOM 2728 O O . PRO A 1 343 ? -4.273 -6.453 -24.922 1 96.5 343 PRO A O 1
ATOM 2731 N N . VAL A 1 344 ? -2.441 -7.539 -24.297 1 97 344 VAL A N 1
ATOM 2732 C CA . VAL A 1 344 ? -2.143 -8.164 -25.578 1 97 344 VAL A CA 1
ATOM 2733 C C . VAL A 1 344 ? -2.379 -9.672 -25.484 1 97 344 VAL A C 1
ATOM 2735 O O . VAL A 1 344 ? -2.068 -10.289 -24.469 1 97 344 VAL A O 1
ATOM 2738 N N . GLN A 1 345 ? -2.938 -10.211 -26.547 1 97.44 345 GLN A N 1
ATOM 2739 C CA . GLN A 1 345 ? -2.99 -11.656 -26.672 1 97.44 345 GLN A CA 1
ATOM 2740 C C . GLN A 1 345 ? -1.689 -12.203 -27.266 1 97.44 345 GLN A C 1
ATOM 2742 O O . GLN A 1 345 ? -1.479 -12.148 -28.469 1 97.44 345 GLN A O 1
ATOM 2747 N N . TRP A 1 346 ? -0.946 -12.781 -26.516 1 97.31 346 TRP A N 1
ATOM 2748 C CA . TRP A 1 346 ? 0.418 -13.141 -26.891 1 97.31 346 TRP A CA 1
ATOM 2749 C C . TRP A 1 346 ? 0.44 -14.43 -27.703 1 97.31 346 TRP A C 1
ATOM 2751 O O . TRP A 1 346 ? 1.401 -14.695 -28.422 1 97.31 346 TRP A O 1
ATOM 2761 N N . VAL A 1 347 ? -0.57 -15.25 -27.438 1 97.19 347 VAL A N 1
ATOM 2762 C CA . VAL A 1 347 ? -0.658 -16.516 -28.156 1 97.19 347 VAL A CA 1
ATOM 2763 C C . VAL A 1 347 ? -2.09 -16.734 -28.641 1 97.19 347 VAL A C 1
ATOM 2765 O O . VAL A 1 347 ? -3.033 -16.172 -28.094 1 97.19 347 VAL A O 1
ATOM 2768 N N . MET B 1 1 ? -17.422 43.875 5.449 1 47.47 1 MET B N 1
ATOM 2769 C CA . MET B 1 1 ? -18.016 42.594 5.734 1 47.47 1 MET B CA 1
ATOM 2770 C C . MET B 1 1 ? -16.953 41.469 5.711 1 47.47 1 MET B C 1
ATOM 2772 O O . MET B 1 1 ? -16.016 41.531 4.926 1 47.47 1 MET B O 1
ATOM 2776 N N . SER B 1 2 ? -16.875 40.656 6.754 1 75 2 SER B N 1
ATOM 2777 C CA . SER B 1 2 ? -15.844 39.625 6.871 1 75 2 SER B CA 1
ATOM 2778 C C . SER B 1 2 ? -15.898 38.656 5.695 1 75 2 SER B C 1
ATOM 2780 O O . SER B 1 2 ? -16.984 38.375 5.172 1 75 2 SER B O 1
ATOM 2782 N N . LYS B 1 3 ? -14.852 38.5 4.867 1 89.44 3 LYS B N 1
ATOM 2783 C CA . LYS B 1 3 ? -14.75 37.531 3.77 1 89.44 3 LYS B CA 1
ATOM 2784 C C . LYS B 1 3 ? -15.383 36.188 4.148 1 89.44 3 LYS B C 1
ATOM 2786 O O . LYS B 1 3 ? -15.32 35.781 5.309 1 89.44 3 LYS B O 1
ATOM 2791 N N . PRO B 1 4 ? -16.141 35.656 3.156 1 93.5 4 PRO B N 1
ATOM 2792 C CA . PRO B 1 4 ? -16.625 34.281 3.428 1 93.5 4 PRO B CA 1
ATOM 2793 C C . PRO B 1 4 ? -15.531 33.344 3.904 1 93.5 4 PRO B C 1
ATOM 2795 O O . PRO B 1 4 ? -14.367 33.5 3.516 1 93.5 4 PRO B O 1
ATOM 2798 N N . MET B 1 5 ? -15.867 32.438 4.73 1 95.69 5 MET B N 1
ATOM 2799 C CA . MET B 1 5 ? -14.906 31.516 5.336 1 95.69 5 MET B CA 1
ATOM 2800 C C . MET B 1 5 ? -14.102 30.781 4.266 1 95.69 5 MET B C 1
ATOM 2802 O O . MET B 1 5 ? -12.891 30.609 4.41 1 95.69 5 MET B O 1
ATOM 2806 N N . ARG B 1 6 ? -14.773 30.328 3.186 1 95.38 6 ARG B N 1
ATOM 2807 C CA . ARG B 1 6 ? -14.07 29.609 2.133 1 95.38 6 ARG B CA 1
ATOM 2808 C C . ARG B 1 6 ? -12.945 30.438 1.536 1 95.38 6 ARG B C 1
ATOM 2810 O O . ARG B 1 6 ? -11.891 29.922 1.182 1 95.38 6 ARG B O 1
ATOM 2817 N N . VAL B 1 7 ? -13.109 31.688 1.429 1 96.25 7 VAL B N 1
ATOM 2818 C CA . VAL B 1 7 ? -12.109 32.594 0.877 1 96.25 7 VAL B CA 1
ATOM 2819 C C . VAL B 1 7 ? -10.984 32.812 1.89 1 96.25 7 VAL B C 1
ATOM 2821 O O . VAL B 1 7 ? -9.805 32.812 1.526 1 96.25 7 VAL B O 1
ATOM 2824 N N . GLN B 1 8 ? -11.391 32.969 3.15 1 97.62 8 GLN B N 1
ATOM 2825 C CA . GLN B 1 8 ? -10.398 33.125 4.211 1 97.62 8 GLN B CA 1
ATOM 2826 C C . GLN B 1 8 ? -9.469 31.922 4.293 1 97.62 8 GLN B C 1
ATOM 2828 O O . GLN B 1 8 ? -8.25 32.094 4.402 1 97.62 8 GLN B O 1
ATOM 2833 N N . VAL B 1 9 ? -10.055 30.812 4.215 1 98.12 9 VAL B N 1
ATOM 2834 C CA . VAL B 1 9 ? -9.273 29.578 4.293 1 98.12 9 VAL B CA 1
ATOM 2835 C C . VAL B 1 9 ? -8.344 29.469 3.086 1 98.12 9 VAL B C 1
ATOM 2837 O O . VAL B 1 9 ? -7.164 29.141 3.229 1 98.12 9 VAL B O 1
ATOM 2840 N N . GLU B 1 10 ? -8.906 29.719 1.927 1 97.31 10 GLU B N 1
ATOM 2841 C CA . GLU B 1 10 ? -8.102 29.688 0.708 1 97.31 10 GLU B CA 1
ATOM 2842 C C . GLU B 1 10 ? -6.883 30.594 0.818 1 97.31 10 GLU B C 1
ATOM 2844 O O . GLU B 1 10 ? -5.762 30.172 0.526 1 97.31 10 GLU B O 1
ATOM 2849 N N . GLU B 1 11 ? -7.066 31.766 1.228 1 98 11 GLU B N 1
ATOM 2850 C CA . GLU B 1 11 ? -5.977 32.719 1.356 1 98 11 GLU B CA 1
ATOM 2851 C C . GLU B 1 11 ? -4.934 32.25 2.361 1 98 11 GLU B C 1
ATOM 2853 O O . GLU B 1 11 ? -3.73 32.375 2.121 1 98 11 GLU B O 1
ATOM 2858 N N . TYR B 1 12 ? -5.41 31.734 3.406 1 98.56 12 TYR B N 1
ATOM 2859 C CA . TYR B 1 12 ? -4.516 31.281 4.465 1 98.56 12 TYR B CA 1
ATOM 2860 C C . TYR B 1 12 ? -3.65 30.125 3.992 1 98.56 12 TYR B C 1
ATOM 2862 O O . TYR B 1 12 ? -2.434 30.125 4.188 1 98.56 12 TYR B O 1
ATOM 2870 N N . ILE B 1 13 ? -4.293 29.125 3.391 1 98.62 13 ILE B N 1
ATOM 2871 C CA . ILE B 1 13 ? -3.537 27.938 3.037 1 98.62 13 ILE B CA 1
ATOM 2872 C C . ILE B 1 13 ? -2.537 28.266 1.931 1 98.62 13 ILE B C 1
ATOM 2874 O O . ILE B 1 13 ? -1.453 27.672 1.871 1 98.62 13 ILE B O 1
ATOM 2878 N N . LEU B 1 14 ? -2.861 29.156 1.029 1 98 14 LEU B N 1
ATOM 2879 C CA . LEU B 1 14 ? -1.917 29.609 0.01 1 98 14 LEU B CA 1
ATOM 2880 C C . LEU B 1 14 ? -0.697 30.266 0.646 1 98 14 LEU B C 1
ATOM 2882 O O . LEU B 1 14 ? 0.439 29.969 0.26 1 98 14 LEU B O 1
ATOM 2886 N N . ASP B 1 15 ? -0.982 31.062 1.581 1 98.56 15 ASP B N 1
ATOM 2887 C CA . ASP B 1 15 ? 0.097 31.734 2.307 1 98.56 15 ASP B CA 1
ATOM 2888 C C . ASP B 1 15 ? 0.944 30.719 3.074 1 98.56 15 ASP B C 1
ATOM 2890 O O . ASP B 1 15 ? 2.176 30.781 3.035 1 98.56 15 ASP B O 1
ATOM 2894 N N . LEU B 1 16 ? 0.272 29.859 3.783 1 98.75 16 LEU B N 1
ATOM 2895 C CA . LEU B 1 16 ? 0.968 28.844 4.578 1 98.75 16 LEU B CA 1
ATOM 2896 C C . LEU B 1 16 ? 1.851 27.969 3.699 1 98.75 16 LEU B C 1
ATOM 2898 O O . LEU B 1 16 ? 2.982 27.656 4.066 1 98.75 16 LEU B O 1
ATOM 2902 N N . GLN B 1 17 ? 1.332 27.562 2.559 1 98.69 17 GLN B N 1
ATOM 2903 C CA . GLN B 1 17 ? 2.125 26.781 1.619 1 98.69 17 GLN B CA 1
ATOM 2904 C C . GLN B 1 17 ? 3.414 27.5 1.246 1 98.69 17 GLN B C 1
ATOM 2906 O O . GLN B 1 17 ? 4.496 26.906 1.272 1 98.69 17 GLN B O 1
ATOM 2911 N N . ASP B 1 18 ? 3.307 28.75 0.923 1 98.5 18 ASP B N 1
ATOM 2912 C CA . ASP B 1 18 ? 4.461 29.547 0.514 1 98.5 18 ASP B CA 1
ATOM 2913 C C . ASP B 1 18 ? 5.484 29.641 1.642 1 98.5 18 ASP B C 1
ATOM 2915 O O . ASP B 1 18 ? 6.688 29.516 1.407 1 98.5 18 ASP B O 1
ATOM 2919 N N . ARG B 1 19 ? 5.043 29.859 2.811 1 98.75 19 ARG B N 1
ATOM 2920 C CA . ARG B 1 19 ? 5.934 30 3.959 1 98.75 19 ARG B CA 1
ATOM 2921 C C . ARG B 1 19 ? 6.656 28.688 4.246 1 98.75 19 ARG B C 1
ATOM 2923 O O . ARG B 1 19 ? 7.859 28.672 4.512 1 98.75 19 ARG B O 1
ATOM 2930 N N . ILE B 1 20 ? 5.914 27.578 4.188 1 98.69 20 ILE B N 1
ATOM 2931 C CA . ILE B 1 20 ? 6.504 26.281 4.484 1 98.69 20 ILE B CA 1
ATOM 2932 C C . ILE B 1 20 ? 7.531 25.922 3.414 1 98.69 20 ILE B C 1
ATOM 2934 O O . ILE B 1 20 ? 8.648 25.516 3.73 1 98.69 20 ILE B O 1
ATOM 2938 N N . VAL B 1 21 ? 7.152 26.094 2.148 1 98.5 21 VAL B N 1
ATOM 2939 C CA . VAL B 1 21 ? 8.062 25.781 1.048 1 98.5 21 VAL B CA 1
ATOM 2940 C C . VAL B 1 21 ? 9.312 26.656 1.155 1 98.5 21 VAL B C 1
ATOM 2942 O O . VAL B 1 21 ? 10.43 26.156 1.019 1 98.5 21 VAL B O 1
ATOM 2945 N N . SER B 1 22 ? 9.117 27.906 1.44 1 98.25 22 SER B N 1
ATOM 2946 C CA . SER B 1 22 ? 10.242 28.828 1.585 1 98.25 22 SER B CA 1
ATOM 2947 C C . SER B 1 22 ? 11.164 28.406 2.729 1 98.25 22 SER B C 1
ATOM 2949 O O . SER B 1 22 ? 12.383 28.438 2.598 1 98.25 22 SER B O 1
ATOM 2951 N N . ALA B 1 23 ? 10.586 28.047 3.834 1 98.38 23 ALA B N 1
ATOM 2952 C CA . ALA B 1 23 ? 11.367 27.609 4.984 1 98.38 23 ALA B CA 1
ATOM 2953 C C . ALA B 1 23 ? 12.188 26.359 4.652 1 98.38 23 ALA B C 1
ATOM 2955 O O . ALA B 1 23 ? 13.344 26.25 5.051 1 98.38 23 ALA B O 1
ATOM 2956 N N . LEU B 1 24 ? 11.617 25.438 3.938 1 98 24 LEU B N 1
ATOM 2957 C CA . LEU B 1 24 ? 12.305 24.219 3.553 1 98 24 LEU B CA 1
ATOM 2958 C C . LEU B 1 24 ? 13.43 24.5 2.562 1 98 24 LEU B C 1
ATOM 2960 O O . LEU B 1 24 ? 14.516 23.938 2.666 1 98 24 LEU B O 1
ATOM 2964 N N . GLU B 1 25 ? 13.148 25.375 1.613 1 97.25 25 GLU B N 1
ATOM 2965 C CA . GLU B 1 25 ? 14.156 25.734 0.62 1 97.25 25 GLU B CA 1
ATOM 2966 C C . GLU B 1 25 ? 15.336 26.453 1.265 1 97.25 25 GLU B C 1
ATOM 2968 O O . GLU B 1 25 ? 16.484 26.281 0.845 1 97.25 25 GLU B O 1
ATOM 2973 N N . LYS B 1 26 ? 15.07 27.234 2.264 1 96.69 26 LYS B N 1
ATOM 2974 C CA . LYS B 1 26 ? 16.125 27.953 2.973 1 96.69 26 LYS B CA 1
ATOM 2975 C C . LYS B 1 26 ? 17.062 27 3.699 1 96.69 26 LYS B C 1
ATOM 2977 O O . LYS B 1 26 ? 18.234 27.281 3.877 1 96.69 26 LYS B O 1
ATOM 2982 N N . LEU B 1 27 ? 16.594 25.844 4.137 1 94.12 27 LEU B N 1
ATOM 2983 C CA . LEU B 1 27 ? 17.391 24.859 4.844 1 94.12 27 LEU B CA 1
ATOM 2984 C C . LEU B 1 27 ? 18.422 24.219 3.916 1 94.12 27 LEU B C 1
ATOM 2986 O O . LEU B 1 27 ? 19.453 23.703 4.375 1 94.12 27 LEU B O 1
ATOM 2990 N N . ASP B 1 28 ? 18.141 24.219 2.67 1 90.44 28 ASP B N 1
ATOM 2991 C CA . ASP B 1 28 ? 19.031 23.625 1.679 1 90.44 28 ASP B CA 1
ATOM 2992 C C . ASP B 1 28 ? 19.125 24.484 0.425 1 90.44 28 ASP B C 1
ATOM 2994 O O . ASP B 1 28 ? 18.672 24.078 -0.648 1 90.44 28 ASP B O 1
ATOM 2998 N N . PRO B 1 29 ? 19.812 25.516 0.498 1 89.88 29 PRO B N 1
ATOM 2999 C CA . PRO B 1 29 ? 19.828 26.469 -0.603 1 89.88 29 PRO B CA 1
ATOM 3000 C C . PRO B 1 29 ? 20.516 25.938 -1.856 1 89.88 29 PRO B C 1
ATOM 3002 O O . PRO B 1 29 ? 20.328 26.484 -2.947 1 89.88 29 PRO B O 1
ATOM 3005 N N . ASN B 1 30 ? 21.281 24.922 -1.73 1 87.81 30 ASN B N 1
ATOM 3006 C CA . ASN B 1 30 ? 22.016 24.375 -2.871 1 87.81 30 ASN B CA 1
ATOM 3007 C C . ASN B 1 30 ? 21.172 23.359 -3.646 1 87.81 30 ASN B C 1
ATOM 3009 O O . ASN B 1 30 ? 21.578 22.922 -4.73 1 87.81 30 ASN B O 1
ATOM 3013 N N . SER B 1 31 ? 20.062 23.016 -3.098 1 91.38 31 SER B N 1
ATOM 3014 C CA . SER B 1 31 ? 19.172 22.078 -3.789 1 91.38 31 SER B CA 1
ATOM 3015 C C . SER B 1 31 ? 18.234 22.812 -4.742 1 91.38 31 SER B C 1
ATOM 3017 O O . SER B 1 31 ? 17.984 24.016 -4.574 1 91.38 31 SER B O 1
ATOM 3019 N N . PRO B 1 32 ? 17.812 22.062 -5.816 1 91.38 32 PRO B N 1
ATOM 3020 C CA . PRO B 1 32 ? 16.797 22.688 -6.664 1 91.38 32 PRO B CA 1
ATOM 3021 C C . PRO B 1 32 ? 15.547 23.109 -5.879 1 91.38 32 PRO B C 1
ATOM 3023 O O . PRO B 1 32 ? 15.219 22.5 -4.863 1 91.38 32 PRO B O 1
ATOM 3026 N N . PRO B 1 33 ? 14.945 24.141 -6.312 1 94.44 33 PRO B N 1
ATOM 3027 C CA . PRO B 1 33 ? 13.703 24.547 -5.648 1 94.44 33 PRO B CA 1
ATOM 3028 C C . PRO B 1 33 ? 12.578 23.531 -5.836 1 94.44 33 PRO B C 1
ATOM 3030 O O . PRO B 1 33 ? 12.68 22.641 -6.68 1 94.44 33 PRO B O 1
ATOM 3033 N N . PHE B 1 34 ? 11.594 23.656 -5.047 1 96.94 34 PHE B N 1
ATOM 3034 C CA . PHE B 1 34 ? 10.406 22.828 -5.203 1 96.94 34 PHE B CA 1
ATOM 3035 C C . PHE B 1 34 ? 9.766 23.062 -6.566 1 96.94 34 PHE B C 1
ATOM 3037 O O . PHE B 1 34 ? 9.68 24.203 -7.035 1 96.94 34 PHE B O 1
ATOM 3044 N N . LYS B 1 35 ? 9.367 21.969 -7.168 1 95.19 35 LYS B N 1
ATOM 3045 C CA . LYS B 1 35 ? 8.508 22.078 -8.336 1 95.19 35 LYS B CA 1
ATOM 3046 C C . LYS B 1 35 ? 7.109 22.562 -7.945 1 95.19 35 LYS B C 1
ATOM 3048 O O . LYS B 1 35 ? 6.473 21.969 -7.066 1 95.19 35 LYS B O 1
ATOM 3053 N N . ARG B 1 36 ? 6.645 23.641 -8.508 1 95.19 36 ARG B N 1
ATOM 3054 C CA . ARG B 1 36 ? 5.281 24.125 -8.297 1 95.19 36 ARG B CA 1
ATOM 3055 C C . ARG B 1 36 ? 4.387 23.75 -9.477 1 95.19 36 ARG B C 1
ATOM 3057 O O . ARG B 1 36 ? 4.57 24.266 -10.586 1 95.19 36 ARG B O 1
ATOM 3064 N N . ASP B 1 37 ? 3.5 22.906 -9.234 1 92.88 37 ASP B N 1
ATOM 3065 C CA . ASP B 1 37 ? 2.627 22.328 -10.258 1 92.88 37 ASP B CA 1
ATOM 3066 C C . ASP B 1 37 ? 1.166 22.688 -9.992 1 92.88 37 ASP B C 1
ATOM 3068 O O . ASP B 1 37 ? 0.516 22.094 -9.133 1 92.88 37 ASP B O 1
ATOM 3072 N N . SER B 1 38 ? 0.686 23.703 -10.773 1 93.88 38 SER B N 1
ATOM 3073 C CA . SER B 1 38 ? -0.716 24.094 -10.648 1 93.88 38 SER B CA 1
ATOM 3074 C C . SER B 1 38 ? -1.603 23.266 -11.57 1 93.88 38 SER B C 1
ATOM 3076 O O . SER B 1 38 ? -1.208 22.938 -12.695 1 93.88 38 SER B O 1
ATOM 3078 N N . TRP B 1 39 ? -2.736 23 -11.148 1 90.62 39 TRP B N 1
ATOM 3079 C CA . TRP B 1 39 ? -3.664 22.203 -11.938 1 90.62 39 TRP B CA 1
ATOM 3080 C C . TRP B 1 39 ? -5.105 22.625 -11.68 1 90.62 39 TRP B C 1
ATOM 3082 O O . TRP B 1 39 ? -5.398 23.266 -10.672 1 90.62 39 TRP B O 1
ATOM 3092 N N . VAL B 1 40 ? -5.926 22.312 -12.641 1 90.81 40 VAL B N 1
ATOM 3093 C CA . VAL B 1 40 ? -7.363 22.547 -12.539 1 90.81 40 VAL B CA 1
ATOM 3094 C C . VAL B 1 40 ? -8.125 21.234 -12.609 1 90.81 40 VAL B C 1
ATOM 3096 O O . VAL B 1 40 ? -7.789 20.359 -13.414 1 90.81 40 VAL B O 1
ATOM 3099 N N . ARG B 1 41 ? -9.055 21.109 -11.758 1 87.06 41 ARG B N 1
ATOM 3100 C CA . ARG B 1 41 ? -9.898 19.922 -11.742 1 87.06 41 ARG B CA 1
ATOM 3101 C C . ARG B 1 41 ? -11.086 20.078 -12.695 1 87.06 41 ARG B C 1
ATOM 3103 O O . ARG B 1 41 ? -11.836 21.047 -12.602 1 87.06 41 ARG B O 1
ATOM 3110 N N . PRO B 1 42 ? -11.312 19.078 -13.516 1 83.12 42 PRO B N 1
ATOM 3111 C CA . PRO B 1 42 ? -12.391 19.203 -14.492 1 83.12 42 PRO B CA 1
ATOM 3112 C C . PRO B 1 42 ? -13.766 19.359 -13.836 1 83.12 42 PRO B C 1
ATOM 3114 O O . PRO B 1 42 ? -14.625 20.078 -14.352 1 83.12 42 PRO B O 1
ATOM 3117 N N . GLN B 1 43 ? -13.945 18.766 -12.727 1 81.69 43 GLN B N 1
ATOM 3118 C CA . GLN B 1 43 ? -15.242 18.781 -12.062 1 81.69 43 GLN B CA 1
ATOM 3119 C C . GLN B 1 43 ? -15.43 20.078 -11.273 1 81.69 43 GLN B C 1
ATOM 3121 O O . GLN B 1 43 ? -16.531 20.375 -10.797 1 81.69 43 GLN B O 1
ATOM 3126 N N . GLY B 1 44 ? -14.312 20.844 -11.055 1 85.62 44 GLY B N 1
ATOM 3127 C CA . GLY B 1 44 ? -14.391 22.125 -10.359 1 85.62 44 GLY B CA 1
ATOM 3128 C C . GLY B 1 44 ? -13.32 22.281 -9.297 1 85.62 44 GLY B C 1
ATOM 3129 O O . GLY B 1 44 ? -13.242 21.484 -8.359 1 85.62 44 GLY B O 1
ATOM 3130 N N . GLY B 1 45 ? -12.617 23.328 -9.484 1 90.38 45 GLY B N 1
ATOM 3131 C CA . GLY B 1 45 ? -11.586 23.625 -8.5 1 90.38 45 GLY B CA 1
ATOM 3132 C C . GLY B 1 45 ? -10.18 23.578 -9.078 1 90.38 45 GLY B C 1
ATOM 3133 O O . GLY B 1 45 ? -10.008 23.547 -10.297 1 90.38 45 GLY B O 1
ATOM 3134 N N . LYS B 1 46 ? -9.297 23.75 -8.195 1 92.75 46 LYS B N 1
ATOM 3135 C CA . LYS B 1 46 ? -7.895 23.828 -8.578 1 92.75 46 LYS B CA 1
ATOM 3136 C C . LYS B 1 46 ? -6.984 23.438 -7.418 1 92.75 46 LYS B C 1
ATOM 3138 O O . LYS B 1 46 ? -7.457 23.172 -6.312 1 92.75 46 LYS B O 1
ATOM 3143 N N . GLY B 1 47 ? -5.723 23.312 -7.715 1 93.88 47 GLY B N 1
ATOM 3144 C CA . GLY B 1 47 ? -4.727 23.062 -6.688 1 93.88 47 GLY B CA 1
ATOM 3145 C C . GLY B 1 47 ? -3.314 23.391 -7.129 1 93.88 47 GLY B C 1
ATOM 3146 O O . GLY B 1 47 ? -3.096 23.812 -8.266 1 93.88 47 GLY B O 1
ATOM 3147 N N . THR B 1 48 ? -2.502 23.438 -6.191 1 95.62 48 THR B N 1
ATOM 3148 C CA . THR B 1 48 ? -1.076 23.609 -6.441 1 95.62 48 THR B CA 1
ATOM 3149 C C . THR B 1 48 ? -0.259 22.609 -5.633 1 95.62 48 THR B C 1
ATOM 3151 O O . THR B 1 48 ? -0.34 22.578 -4.402 1 95.62 48 THR B O 1
ATOM 3154 N N . SER B 1 49 ? 0.467 21.797 -6.359 1 95.75 49 SER B N 1
ATOM 3155 C CA . SER B 1 49 ? 1.404 20.875 -5.723 1 95.75 49 SER B CA 1
ATOM 3156 C C . SER B 1 49 ? 2.818 21.438 -5.715 1 95.75 49 SER B C 1
ATOM 3158 O O . SER B 1 49 ? 3.354 21.812 -6.766 1 95.75 49 SER B O 1
ATOM 3160 N N . CYS B 1 50 ? 3.369 21.594 -4.598 1 97.94 50 CYS B N 1
ATOM 3161 C CA . CYS B 1 50 ? 4.785 21.922 -4.465 1 97.94 50 CYS B CA 1
ATOM 3162 C C . CYS B 1 50 ? 5.582 20.703 -4.031 1 97.94 50 CYS B C 1
ATOM 3164 O O . CYS B 1 50 ? 5.465 20.25 -2.893 1 97.94 50 CYS B O 1
ATOM 3166 N N . VAL B 1 51 ? 6.395 20.203 -4.949 1 97.19 51 VAL B N 1
ATOM 3167 C CA . VAL B 1 51 ? 7.016 18.906 -4.695 1 97.19 51 VAL B CA 1
ATOM 3168 C C . VAL B 1 51 ? 8.523 19.016 -4.895 1 97.19 51 VAL B C 1
ATOM 3170 O O . VAL B 1 51 ? 8.992 19.641 -5.848 1 97.19 51 VAL B O 1
ATOM 3173 N N . PHE B 1 52 ? 9.266 18.469 -3.973 1 96.06 52 PHE B N 1
ATOM 3174 C CA . PHE B 1 52 ? 10.703 18.281 -4.094 1 96.06 52 PHE B CA 1
ATOM 3175 C C . PHE B 1 52 ? 11.039 16.797 -4.211 1 96.06 52 PHE B C 1
ATOM 3177 O O . PHE B 1 52 ? 10.492 15.969 -3.477 1 96.06 52 PHE B O 1
ATOM 3184 N N . ALA B 1 53 ? 11.812 16.438 -5.141 1 91.44 53 ALA B N 1
ATOM 3185 C CA . ALA B 1 53 ? 12.391 15.102 -5.281 1 91.44 53 ALA B CA 1
ATOM 3186 C C . ALA B 1 53 ? 13.891 15.18 -5.531 1 91.44 53 ALA B C 1
ATOM 3188 O O . ALA B 1 53 ? 14.359 16.047 -6.266 1 91.44 53 ALA B O 1
ATOM 3189 N N . VAL B 1 54 ? 14.594 14.297 -4.941 1 85.88 54 VAL B N 1
ATOM 3190 C CA . VAL B 1 54 ? 16.047 14.281 -5.039 1 85.88 54 VAL B CA 1
ATOM 3191 C C . VAL B 1 54 ? 16.469 14.156 -6.5 1 85.88 54 VAL B C 1
ATOM 3193 O O . VAL B 1 54 ? 15.953 13.305 -7.23 1 85.88 54 VAL B O 1
ATOM 3196 N N . PRO B 1 55 ? 17.344 15.055 -6.824 1 76.31 55 PRO B N 1
ATOM 3197 C CA . PRO B 1 55 ? 17.828 14.938 -8.203 1 76.31 55 PRO B CA 1
ATOM 3198 C C . PRO B 1 55 ? 18.625 13.656 -8.445 1 76.31 55 PRO B C 1
ATOM 3200 O O . PRO B 1 55 ? 19.312 13.172 -7.539 1 76.31 55 PRO B O 1
ATOM 3203 N N . GLU B 1 56 ? 18.312 12.992 -9.484 1 63.38 56 GLU B N 1
ATOM 3204 C CA . GLU B 1 56 ? 19.094 11.805 -9.82 1 63.38 56 GLU B CA 1
ATOM 3205 C C . GLU B 1 56 ? 20.578 12.125 -9.906 1 63.38 56 GLU B C 1
ATOM 3207 O O . GLU B 1 56 ? 20.969 13.172 -10.422 1 63.38 56 GLU B O 1
ATOM 3212 N N . ALA B 1 57 ? 21.344 11.453 -9.023 1 53.5 57 ALA B N 1
ATOM 3213 C CA . ALA B 1 57 ? 22.781 11.648 -9.156 1 53.5 57 ALA B CA 1
ATOM 3214 C C . ALA B 1 57 ? 23.219 11.477 -10.602 1 53.5 57 ALA B C 1
ATOM 3216 O O . ALA B 1 57 ? 22.828 10.516 -11.273 1 53.5 57 ALA B O 1
ATOM 3217 N N . SER B 1 58 ? 23.344 12.5 -11.281 1 45.97 58 SER B N 1
ATOM 3218 C CA . SER B 1 58 ? 24.016 12.289 -12.555 1 45.97 58 SER B CA 1
ATOM 3219 C C . SER B 1 58 ? 25.266 11.414 -12.391 1 45.97 58 SER B C 1
ATOM 3221 O O . SER B 1 58 ? 25.906 11.438 -11.344 1 45.97 58 SER B O 1
ATOM 3223 N N . HIS B 1 59 ? 25.266 10.164 -13.023 1 41.22 59 HIS B N 1
ATOM 3224 C CA . HIS B 1 59 ? 26.344 9.18 -13.023 1 41.22 59 HIS B CA 1
ATOM 3225 C C . HIS B 1 59 ? 27.656 9.82 -12.602 1 41.22 59 HIS B C 1
ATOM 3227 O O . HIS B 1 59 ? 28.516 9.148 -12.023 1 41.22 59 HIS B O 1
ATOM 3233 N N . SER B 1 60 ? 28.031 10.891 -13.211 1 39.97 60 SER B N 1
ATOM 3234 C CA . SER B 1 60 ? 29.391 11.422 -13.195 1 39.97 60 SER B CA 1
ATOM 3235 C C . SER B 1 60 ? 29.688 12.164 -11.891 1 39.97 60 SER B C 1
ATOM 3237 O O . SER B 1 60 ? 30.844 12.438 -11.57 1 39.97 60 SER B O 1
ATOM 3239 N N . ASP B 1 61 ? 28.656 12.773 -11.164 1 42.44 61 ASP B N 1
ATOM 3240 C CA . ASP B 1 61 ? 29.062 13.766 -10.172 1 42.44 61 ASP B CA 1
ATOM 3241 C C . ASP B 1 61 ? 28.891 13.211 -8.758 1 42.44 61 ASP B C 1
ATOM 3243 O O . ASP B 1 61 ? 27.828 13.336 -8.156 1 42.44 61 ASP B O 1
ATOM 3247 N N . THR B 1 62 ? 29.656 12.289 -8.344 1 44.62 62 THR B N 1
ATOM 3248 C CA . THR B 1 62 ? 29.875 11.781 -6.996 1 44.62 62 THR B CA 1
ATOM 3249 C C . THR B 1 62 ? 29.891 12.914 -5.98 1 44.62 62 THR B C 1
ATOM 3251 O O . THR B 1 62 ? 29.891 12.68 -4.77 1 44.62 62 THR B O 1
ATOM 3254 N N . THR B 1 63 ? 30.062 14.172 -6.52 1 45.09 63 THR B N 1
ATOM 3255 C CA . THR B 1 63 ? 30.281 15.305 -5.625 1 45.09 63 THR B CA 1
ATOM 3256 C C . THR B 1 63 ? 28.969 16 -5.312 1 45.09 63 THR B C 1
ATOM 3258 O O . THR B 1 63 ? 28.953 17.047 -4.664 1 45.09 63 THR B O 1
ATOM 3261 N N . ALA B 1 64 ? 27.984 15.672 -6.051 1 48.38 64 ALA B N 1
ATOM 3262 C CA . ALA B 1 64 ? 26.781 16.469 -5.848 1 48.38 64 ALA B CA 1
ATOM 3263 C C . ALA B 1 64 ? 26.281 16.359 -4.41 1 48.38 64 ALA B C 1
ATOM 3265 O O . ALA B 1 64 ? 26.234 15.266 -3.85 1 48.38 64 ALA B O 1
ATOM 3266 N N . PRO B 1 65 ? 26.344 17.578 -3.777 1 55.12 65 PRO B N 1
ATOM 3267 C CA . PRO B 1 65 ? 25.906 17.578 -2.383 1 55.12 65 PRO B CA 1
ATOM 3268 C C . PRO B 1 65 ? 24.562 16.859 -2.189 1 55.12 65 PRO B C 1
ATOM 3270 O O . PRO B 1 65 ? 23.688 16.953 -3.051 1 55.12 65 PRO B O 1
ATOM 3273 N N . THR B 1 66 ? 24.484 15.953 -1.248 1 78.31 66 THR B N 1
ATOM 3274 C CA . THR B 1 66 ? 23.312 15.172 -0.899 1 78.31 66 THR B CA 1
ATOM 3275 C C . THR B 1 66 ? 22.219 16.062 -0.315 1 78.31 66 THR B C 1
ATOM 3277 O O . THR B 1 66 ? 22.484 16.844 0.601 1 78.31 66 THR B O 1
ATOM 3280 N N . SER B 1 67 ? 21.141 16.359 -1.06 1 90.69 67 SER B N 1
ATOM 3281 C CA . SER B 1 67 ? 20.016 17.172 -0.616 1 90.69 67 SER B CA 1
ATOM 3282 C C . SER B 1 67 ? 19.547 16.766 0.775 1 90.69 67 SER B C 1
ATOM 3284 O O . SER B 1 67 ? 19.688 15.594 1.161 1 90.69 67 SER B O 1
ATOM 3286 N N . VAL B 1 68 ? 19.156 17.75 1.47 1 94.19 68 VAL B N 1
ATOM 3287 C CA . VAL B 1 68 ? 18.641 17.516 2.814 1 94.19 68 VAL B CA 1
ATOM 3288 C C . VAL B 1 68 ? 17.375 16.688 2.742 1 94.19 68 VAL B C 1
ATOM 3290 O O . VAL B 1 68 ? 17.203 15.719 3.5 1 94.19 68 VAL B O 1
ATOM 3293 N N . LEU B 1 69 ? 16.547 17.062 1.799 1 96.38 69 LEU B N 1
ATOM 3294 C CA . LEU B 1 69 ? 15.305 16.344 1.603 1 96.38 69 LEU B CA 1
ATOM 3295 C C . LEU B 1 69 ? 15.461 15.273 0.521 1 96.38 69 LEU B C 1
ATOM 3297 O O . LEU B 1 69 ? 16.25 15.445 -0.412 1 96.38 69 LEU B O 1
ATOM 3301 N N . GLU B 1 70 ? 14.82 14.219 0.7 1 95.38 70 GLU B N 1
ATOM 3302 C CA . GLU B 1 70 ? 14.734 13.227 -0.365 1 95.38 70 GLU B CA 1
ATOM 3303 C C . GLU B 1 70 ? 13.453 13.391 -1.179 1 95.38 70 GLU B C 1
ATOM 3305 O O . GLU B 1 70 ? 13.484 13.32 -2.408 1 95.38 70 GLU B O 1
ATOM 3310 N N . LYS B 1 71 ? 12.391 13.609 -0.461 1 96.5 71 LYS B N 1
ATOM 3311 C CA . LYS B 1 71 ? 11.109 13.914 -1.085 1 96.5 71 LYS B CA 1
ATOM 3312 C C . LYS B 1 71 ? 10.227 14.742 -0.154 1 96.5 71 LYS B C 1
ATOM 3314 O O . LYS B 1 71 ? 10.188 14.5 1.053 1 96.5 71 LYS B O 1
ATOM 3319 N N . ALA B 1 72 ? 9.531 15.664 -0.714 1 97.94 72 ALA B N 1
ATOM 3320 C CA . ALA B 1 72 ? 8.633 16.516 0.06 1 97.94 72 ALA B CA 1
ATOM 3321 C C . ALA B 1 72 ? 7.496 17.047 -0.808 1 97.94 72 ALA B C 1
ATOM 3323 O O . ALA B 1 72 ? 7.699 17.359 -1.98 1 97.94 72 ALA B O 1
ATOM 3324 N N . GLY B 1 73 ? 6.387 17.031 -0.266 1 98.19 73 GLY B N 1
ATOM 3325 C CA . GLY B 1 73 ? 5.234 17.625 -0.917 1 98.19 73 GLY B CA 1
ATOM 3326 C C . GLY B 1 73 ? 4.434 18.531 -0 1 98.19 73 GLY B C 1
ATOM 3327 O O . GLY B 1 73 ? 4.184 18.188 1.156 1 98.19 73 GLY B O 1
ATOM 3328 N N . VAL B 1 74 ? 4.156 19.719 -0.426 1 98.69 74 VAL B N 1
ATOM 3329 C CA . VAL B 1 74 ? 3.25 20.672 0.211 1 98.69 74 VAL B CA 1
ATOM 3330 C C . VAL B 1 74 ? 2.137 21.062 -0.761 1 98.69 74 VAL B C 1
ATOM 3332 O O . VAL B 1 74 ? 2.295 21.984 -1.564 1 98.69 74 VAL B O 1
ATOM 3335 N N . ASN B 1 75 ? 1.013 20.359 -0.61 1 97.81 75 ASN B N 1
ATOM 3336 C CA . ASN B 1 75 ? -0.043 20.469 -1.612 1 97.81 75 ASN B CA 1
ATOM 3337 C C . ASN B 1 75 ? -1.236 21.266 -1.088 1 97.81 75 ASN B C 1
ATOM 3339 O O . ASN B 1 75 ? -1.598 21.141 0.084 1 97.81 75 ASN B O 1
ATOM 3343 N N . ILE B 1 76 ? -1.801 22.078 -1.932 1 97.38 76 ILE B N 1
ATOM 3344 C CA . ILE B 1 76 ? -3.07 22.75 -1.655 1 97.38 76 ILE B CA 1
ATOM 3345 C C . ILE B 1 76 ? -4.125 22.281 -2.656 1 97.38 76 ILE B C 1
ATOM 3347 O O . ILE B 1 76 ? -3.818 22.047 -3.826 1 97.38 76 ILE B O 1
ATOM 3351 N N . SER B 1 77 ? -5.273 22.125 -2.215 1 95.25 77 SER B N 1
ATOM 3352 C CA . SER B 1 77 ? -6.422 21.812 -3.061 1 95.25 77 SER B CA 1
ATOM 3353 C C . SER B 1 77 ? -7.613 22.703 -2.719 1 95.25 77 SER B C 1
ATOM 3355 O O . SER B 1 77 ? -7.891 22.953 -1.544 1 95.25 77 SER B O 1
ATOM 3357 N N . ILE B 1 78 ? -8.219 23.281 -3.641 1 95.62 78 ILE B N 1
ATOM 3358 C CA . ILE B 1 78 ? -9.453 24.062 -3.564 1 95.62 78 ILE B CA 1
ATOM 3359 C C . ILE B 1 78 ? -10.469 23.5 -4.562 1 95.62 78 ILE B C 1
ATOM 3361 O O . ILE B 1 78 ? -10.414 23.828 -5.754 1 95.62 78 ILE B O 1
ATOM 3365 N N . VAL B 1 79 ? -11.414 22.703 -4.09 1 92.25 79 VAL B N 1
ATOM 3366 C CA . VAL B 1 79 ? -12.266 21.969 -5.012 1 92.25 79 VAL B CA 1
ATOM 3367 C C . VAL B 1 79 ? -13.734 22.25 -4.703 1 92.25 79 VAL B C 1
ATOM 3369 O O . VAL B 1 79 ? -14.078 22.594 -3.568 1 92.25 79 VAL B O 1
ATOM 3372 N N . HIS B 1 80 ? -14.516 22.266 -5.637 1 91.06 80 HIS B N 1
ATOM 3373 C CA . HIS B 1 80 ? -15.961 22.391 -5.492 1 91.06 80 HIS B CA 1
ATOM 3374 C C . HIS B 1 80 ? -16.688 21.469 -6.469 1 91.06 80 HIS B C 1
ATOM 3376 O O . HIS B 1 80 ? -16.094 21 -7.441 1 91.06 80 HIS B O 1
ATOM 3382 N N . GLY B 1 81 ? -17.859 21.078 -6.141 1 88.44 81 GLY B N 1
ATOM 3383 C CA . GLY B 1 81 ? -18.688 20.188 -6.938 1 88.44 81 GLY B CA 1
ATOM 3384 C C . GLY B 1 81 ? -20.047 19.938 -6.312 1 88.44 81 GLY B C 1
ATOM 3385 O O . GLY B 1 81 ? -20.562 20.781 -5.57 1 88.44 81 GLY B O 1
ATOM 3386 N N . THR B 1 82 ? -20.641 18.828 -6.762 1 87.5 82 THR B N 1
ATOM 3387 C CA . THR B 1 82 ? -21.938 18.438 -6.223 1 87.5 82 THR B CA 1
ATOM 3388 C C . THR B 1 82 ? -21.875 17.062 -5.566 1 87.5 82 THR B C 1
ATOM 3390 O O . THR B 1 82 ? -21.203 16.172 -6.07 1 87.5 82 THR B O 1
ATOM 3393 N N . LEU B 1 83 ? -22.484 16.922 -4.441 1 84.81 83 LEU B N 1
ATOM 3394 C CA . LEU B 1 83 ? -22.578 15.641 -3.74 1 84.81 83 LEU B CA 1
ATOM 3395 C C . LEU B 1 83 ? -23.891 14.945 -4.086 1 84.81 83 LEU B C 1
ATOM 3397 O O . LEU B 1 83 ? -24.969 15.516 -3.912 1 84.81 83 LEU B O 1
ATOM 3401 N N . PRO B 1 84 ? -23.703 13.75 -4.582 1 82.19 84 PRO B N 1
ATOM 3402 C CA . PRO B 1 84 ? -24.938 13.008 -4.816 1 82.19 84 PRO B CA 1
ATOM 3403 C C . PRO B 1 84 ? -25.656 12.617 -3.52 1 82.19 84 PRO B C 1
ATOM 3405 O O . PRO B 1 84 ? -25.047 12.633 -2.449 1 82.19 84 PRO B O 1
ATOM 3408 N N . PRO B 1 85 ? -26.859 12.25 -3.66 1 80.12 85 PRO B N 1
ATOM 3409 C CA . PRO B 1 85 ? -27.656 11.93 -2.475 1 80.12 85 PRO B CA 1
ATOM 3410 C C . PRO B 1 85 ? -27.047 10.812 -1.634 1 80.12 85 PRO B C 1
ATOM 3412 O O . PRO B 1 85 ? -27.078 10.867 -0.402 1 80.12 85 PRO B O 1
ATOM 3415 N N . ALA B 1 86 ? -26.5 9.891 -2.266 1 74.75 86 ALA B N 1
ATOM 3416 C CA . ALA B 1 86 ? -25.891 8.781 -1.535 1 74.75 86 ALA B CA 1
ATOM 3417 C C . ALA B 1 86 ? -24.734 9.266 -0.67 1 74.75 86 ALA B C 1
ATOM 3419 O O . ALA B 1 86 ? -24.562 8.805 0.461 1 74.75 86 ALA B O 1
ATOM 3420 N N . ALA B 1 87 ? -23.984 10.148 -1.149 1 77.38 87 ALA B N 1
ATOM 3421 C CA . ALA B 1 87 ? -22.875 10.703 -0.405 1 77.38 87 ALA B CA 1
ATOM 3422 C C . ALA B 1 87 ? -23.359 11.562 0.761 1 77.38 87 ALA B C 1
ATOM 3424 O O . ALA B 1 87 ? -22.766 11.531 1.848 1 77.38 87 ALA B O 1
ATOM 3425 N N . ILE B 1 88 ? -24.391 12.195 0.536 1 78.94 88 ILE B N 1
ATOM 3426 C CA . ILE B 1 88 ? -24.984 13.047 1.567 1 78.94 88 ILE B CA 1
ATOM 3427 C C . ILE B 1 88 ? -25.469 12.188 2.734 1 78.94 88 ILE B C 1
ATOM 3429 O O . ILE B 1 88 ? -25.234 12.523 3.898 1 78.94 88 ILE B O 1
ATOM 3433 N N . LYS B 1 89 ? -26.047 11.109 2.314 1 75.94 89 LYS B N 1
ATOM 3434 C CA . LYS B 1 89 ? -26.531 10.188 3.332 1 75.94 89 LYS B CA 1
ATOM 3435 C C . LYS B 1 89 ? -25.391 9.664 4.195 1 75.94 89 LYS B C 1
ATOM 3437 O O . LYS B 1 89 ? -25.5 9.602 5.422 1 75.94 89 LYS B O 1
ATOM 3442 N N . GLN B 1 90 ? -24.312 9.367 3.641 1 73.31 90 GLN B N 1
ATOM 3443 C CA . GLN B 1 90 ? -23.156 8.852 4.355 1 73.31 90 GLN B CA 1
ATOM 3444 C C . GLN B 1 90 ? -22.547 9.914 5.262 1 73.31 90 GLN B C 1
ATOM 3446 O O . GLN B 1 90 ? -22.156 9.625 6.395 1 73.31 90 GLN B O 1
ATOM 3451 N N . MET B 1 91 ? -22.5 11.078 4.824 1 76.94 91 MET B N 1
ATOM 3452 C CA . MET B 1 91 ? -21.844 12.156 5.559 1 76.94 91 MET B CA 1
ATOM 3453 C C . MET B 1 91 ? -22.703 12.586 6.754 1 76.94 91 MET B C 1
ATOM 3455 O O . MET B 1 91 ? -22.172 13.062 7.758 1 76.94 91 MET B O 1
ATOM 3459 N N . ARG B 1 92 ? -23.938 12.375 6.648 1 72.25 92 ARG B N 1
ATOM 3460 C CA . ARG B 1 92 ? -24.859 12.781 7.707 1 72.25 92 ARG B CA 1
ATOM 3461 C C . ARG B 1 92 ? -24.641 11.969 8.977 1 72.25 92 ARG B C 1
ATOM 3463 O O . ARG B 1 92 ? -24.984 12.406 10.07 1 72.25 92 ARG B O 1
ATOM 3470 N N . VAL B 1 93 ? -24.109 10.766 8.766 1 67.62 93 VAL B N 1
ATOM 3471 C CA . VAL B 1 93 ? -23.844 9.914 9.914 1 67.62 93 VAL B CA 1
ATOM 3472 C C . VAL B 1 93 ? -22.922 10.641 10.898 1 67.62 93 VAL B C 1
ATOM 3474 O O . VAL B 1 93 ? -23.125 10.562 12.117 1 67.62 93 VAL B O 1
ATOM 3477 N N . GLU B 1 94 ? -22.031 11.438 10.422 1 68.38 94 GLU B N 1
ATOM 3478 C CA . GLU B 1 94 ? -21.078 12.133 11.273 1 68.38 94 GLU B CA 1
ATOM 3479 C C . GLU B 1 94 ? -21.422 13.617 11.383 1 68.38 94 GLU B C 1
ATOM 3481 O O . GLU B 1 94 ? -20.922 14.312 12.273 1 68.38 94 GLU B O 1
ATOM 3486 N N . HIS B 1 95 ? -22.297 14.016 10.461 1 72.38 95 HIS B N 1
ATOM 3487 C CA . HIS B 1 95 ? -22.641 15.438 10.422 1 72.38 95 HIS B CA 1
ATOM 3488 C C . HIS B 1 95 ? -24.156 15.641 10.32 1 72.38 95 HIS B C 1
ATOM 3490 O O . HIS B 1 95 ? -24.672 15.898 9.234 1 72.38 95 HIS B O 1
ATOM 3496 N N . SER B 1 96 ? -24.781 15.594 11.43 1 68.88 96 SER B N 1
ATOM 3497 C CA . SER B 1 96 ? -26.234 15.617 11.508 1 68.88 96 SER B CA 1
ATOM 3498 C C . SER B 1 96 ? -26.797 16.953 11.039 1 68.88 96 SER B C 1
ATOM 3500 O O . SER B 1 96 ? -27.984 17.078 10.75 1 68.88 96 SER B O 1
ATOM 3502 N N . SER B 1 97 ? -25.906 17.891 10.93 1 69.12 97 SER B N 1
ATOM 3503 C CA . SER B 1 97 ? -26.359 19.219 10.531 1 69.12 97 SER B CA 1
ATOM 3504 C C . SER B 1 97 ? -26.719 19.266 9.047 1 69.12 97 SER B C 1
ATOM 3506 O O . SER B 1 97 ? -27.359 20.203 8.586 1 69.12 97 SER B O 1
ATOM 3508 N N . ILE B 1 98 ? -26.312 18.25 8.336 1 73.31 98 ILE B N 1
ATOM 3509 C CA . ILE B 1 98 ? -26.641 18.203 6.918 1 73.31 98 ILE B CA 1
ATOM 3510 C C . ILE B 1 98 ? -28.125 17.938 6.742 1 73.31 98 ILE B C 1
ATOM 3512 O O . ILE B 1 98 ? -28.656 16.938 7.242 1 73.31 98 ILE B O 1
ATOM 3516 N N . PRO B 1 99 ? -28.812 18.984 6.148 1 68.19 99 PRO B N 1
ATOM 3517 C CA . PRO B 1 99 ? -30.234 18.734 5.941 1 68.19 99 PRO B CA 1
ATOM 3518 C C . PRO B 1 99 ? -30.5 17.469 5.125 1 68.19 99 PRO B C 1
ATOM 3520 O O . PRO B 1 99 ? -29.75 17.172 4.184 1 68.19 99 PRO B O 1
ATOM 3523 N N . TYR B 1 100 ? -31.156 16.453 5.637 1 63.91 100 TYR B N 1
ATOM 3524 C CA . TYR B 1 100 ? -31.406 15.219 4.906 1 63.91 100 TYR B CA 1
ATOM 3525 C C . TYR B 1 100 ? -32.906 15.016 4.684 1 63.91 100 TYR B C 1
ATOM 3527 O O . TYR B 1 100 ? -33.688 15.125 5.621 1 63.91 100 TYR B O 1
ATOM 3535 N N . ASP B 1 101 ? -33.281 15.219 3.516 1 63.5 101 ASP B N 1
ATOM 3536 C CA . ASP B 1 101 ? -34.594 14.734 3.07 1 63.5 101 ASP B CA 1
ATOM 3537 C C . ASP B 1 101 ? -34.469 13.391 2.365 1 63.5 101 ASP B C 1
ATOM 3539 O O . ASP B 1 101 ? -33.938 13.312 1.255 1 63.5 101 ASP B O 1
ATOM 3543 N N . PRO B 1 102 ? -34.75 12.312 3.119 1 61.25 102 PRO B N 1
ATOM 3544 C CA . PRO B 1 102 ? -34.594 10.984 2.537 1 61.25 102 PRO B CA 1
ATOM 3545 C C . PRO B 1 102 ? -35.156 10.883 1.119 1 61.25 102 PRO B C 1
ATOM 3547 O O . PRO B 1 102 ? -34.719 10.031 0.338 1 61.25 102 PRO B O 1
ATOM 3550 N N . ASP B 1 103 ? -36.156 11.781 0.928 1 59.19 103 ASP B N 1
ATOM 3551 C CA . ASP B 1 103 ? -36.812 11.758 -0.382 1 59.19 103 ASP B CA 1
ATOM 3552 C C . ASP B 1 103 ? -36.125 12.719 -1.35 1 59.19 103 ASP B C 1
ATOM 3554 O O . ASP B 1 103 ? -36.531 12.82 -2.514 1 59.19 103 ASP B O 1
ATOM 3558 N N . ALA B 1 104 ? -35.188 13.469 -0.798 1 60.53 104 ALA B N 1
ATOM 3559 C CA . ALA B 1 104 ? -34.531 14.469 -1.636 1 60.53 104 ALA B CA 1
ATOM 3560 C C . ALA B 1 104 ? -33.625 13.812 -2.658 1 60.53 104 ALA B C 1
ATOM 3562 O O . ALA B 1 104 ? -32.812 12.953 -2.311 1 60.53 104 ALA B O 1
ATOM 3563 N N . THR B 1 105 ? -33.812 14.023 -3.867 1 64.31 105 THR B N 1
ATOM 3564 C CA . THR B 1 105 ? -33.094 13.5 -5.004 1 64.31 105 THR B CA 1
ATOM 3565 C C . THR B 1 105 ? -32.031 14.5 -5.473 1 64.31 105 THR B C 1
ATOM 3567 O O . THR B 1 105 ? -31.266 14.219 -6.398 1 64.31 105 THR B O 1
ATOM 3570 N N . ALA B 1 106 ? -32 15.648 -4.672 1 74.06 106 ALA B N 1
ATOM 3571 C CA . ALA B 1 106 ? -31.172 16.672 -5.316 1 74.06 106 ALA B CA 1
ATOM 3572 C C . ALA B 1 106 ? -29.75 16.625 -4.789 1 74.06 106 ALA B C 1
ATOM 3574 O O . ALA B 1 106 ? -29.516 16.391 -3.602 1 74.06 106 ALA B O 1
ATOM 3575 N N . ALA B 1 107 ? -28.812 16.781 -5.621 1 83.12 107 ALA B N 1
ATOM 3576 C CA . ALA B 1 107 ? -27.406 16.953 -5.312 1 83.12 107 ALA B CA 1
ATOM 3577 C C . ALA B 1 107 ? -27.141 18.312 -4.676 1 83.12 107 ALA B C 1
ATOM 3579 O O . ALA B 1 107 ? -27.844 19.281 -4.961 1 83.12 107 ALA B O 1
ATOM 3580 N N . LEU B 1 108 ? -26.281 18.406 -3.67 1 87.38 108 LEU B N 1
ATOM 3581 C CA . LEU B 1 108 ? -25.922 19.656 -3.006 1 87.38 108 LEU B CA 1
ATOM 3582 C C . LEU B 1 108 ? -24.5 20.078 -3.381 1 87.38 108 LEU B C 1
ATOM 3584 O O . LEU B 1 108 ? -23.594 19.25 -3.477 1 87.38 108 LEU B O 1
ATOM 3588 N N . PRO B 1 109 ? -24.359 21.406 -3.564 1 90.06 109 PRO B N 1
ATOM 3589 C CA . PRO B 1 109 ? -23 21.875 -3.834 1 90.06 109 PRO B CA 1
ATOM 3590 C C . PRO B 1 109 ? -22.078 21.766 -2.617 1 90.06 109 PRO B C 1
ATOM 3592 O O . PRO B 1 109 ? -22.531 21.969 -1.484 1 90.06 109 PRO B O 1
ATOM 3595 N N . PHE B 1 110 ? -20.828 21.406 -2.871 1 91.62 110 PHE B N 1
ATOM 3596 C CA . PHE B 1 110 ? -19.859 21.375 -1.795 1 91.62 110 PHE B CA 1
ATOM 3597 C C . PHE B 1 110 ? -18.594 22.156 -2.18 1 91.62 110 PHE B C 1
ATOM 3599 O O . PHE B 1 110 ? -18.375 22.438 -3.361 1 91.62 110 PHE B O 1
ATOM 3606 N N . PHE B 1 111 ? -17.922 22.609 -1.188 1 93.19 111 PHE B N 1
ATOM 3607 C CA . PHE B 1 111 ? -16.609 23.25 -1.283 1 93.19 111 PHE B CA 1
ATOM 3608 C C . PHE B 1 111 ? -15.648 22.672 -0.261 1 93.19 111 PHE B C 1
ATOM 3610 O O . PHE B 1 111 ? -16.031 22.422 0.888 1 93.19 111 PHE B O 1
ATOM 3617 N N . ALA B 1 112 ? -14.484 22.297 -0.744 1 94.69 112 ALA B N 1
ATOM 3618 C CA . ALA B 1 112 ? -13.43 21.797 0.136 1 94.69 112 ALA B CA 1
ATOM 3619 C C . ALA B 1 112 ? -12.086 22.438 -0.206 1 94.69 112 ALA B C 1
ATOM 3621 O O . ALA B 1 112 ? -11.758 22.609 -1.381 1 94.69 112 ALA B O 1
ATOM 3622 N N . SER B 1 113 ? -11.375 22.812 0.749 1 97.25 113 SER B N 1
ATOM 3623 C CA . SER B 1 113 ? -10.023 23.312 0.557 1 97.25 113 SER B CA 1
ATOM 3624 C C . SER B 1 113 ? -9.102 22.875 1.693 1 97.25 113 SER B C 1
ATOM 3626 O O . SER B 1 113 ? -9.57 22.609 2.805 1 97.25 113 SER B O 1
ATOM 3628 N N . GLY B 1 114 ? -7.855 22.75 1.402 1 97.56 114 GLY B N 1
ATOM 3629 C CA . GLY B 1 114 ? -6.926 22.328 2.443 1 97.56 114 GLY B CA 1
ATOM 3630 C C . GLY B 1 114 ? -5.484 22.297 1.972 1 97.56 114 GLY B C 1
ATOM 3631 O O . GLY B 1 114 ? -5.215 22.406 0.775 1 97.56 114 GLY B O 1
ATOM 3632 N N . ILE B 1 115 ? -4.625 22.281 2.902 1 98.5 115 ILE B N 1
ATOM 3633 C CA . ILE B 1 115 ? -3.201 22.062 2.691 1 98.5 115 ILE B CA 1
ATOM 3634 C C . ILE B 1 115 ? -2.801 20.703 3.266 1 98.5 115 ILE B C 1
ATOM 3636 O O . ILE B 1 115 ? -3.291 20.297 4.324 1 98.5 115 ILE B O 1
ATOM 3640 N N . SER B 1 116 ? -2.096 19.953 2.561 1 98.12 116 SER B N 1
ATOM 3641 C CA . SER B 1 116 ? -1.546 18.656 2.979 1 98.12 116 SER B CA 1
ATOM 3642 C C . SER B 1 116 ? -0.067 18.547 2.621 1 98.12 116 SER B C 1
ATOM 3644 O O . SER B 1 116 ? 0.342 18.922 1.521 1 98.12 116 SER B O 1
ATOM 3646 N N . LEU B 1 117 ? 0.715 18.094 3.566 1 98.62 117 LEU B N 1
ATOM 3647 C CA . LEU B 1 117 ? 2.139 18.031 3.262 1 98.62 117 LEU B CA 1
ATOM 3648 C C . LEU B 1 117 ? 2.777 16.812 3.928 1 98.62 117 LEU B C 1
ATOM 3650 O O . LEU B 1 117 ? 2.312 16.359 4.977 1 98.62 117 LEU B O 1
ATOM 3654 N N . VAL B 1 118 ? 3.707 16.219 3.373 1 98.69 118 VAL B N 1
ATOM 3655 C CA . VAL B 1 118 ? 4.602 15.188 3.887 1 98.69 118 VAL B CA 1
ATOM 3656 C C . VAL B 1 118 ? 6.039 15.508 3.496 1 98.69 118 VAL B C 1
ATOM 3658 O O . VAL B 1 118 ? 6.32 15.82 2.336 1 98.69 118 VAL B O 1
ATOM 3661 N N . ILE B 1 119 ? 6.941 15.477 4.457 1 98.62 119 ILE B N 1
ATOM 3662 C CA . ILE B 1 119 ? 8.352 15.766 4.23 1 98.62 119 ILE B CA 1
ATOM 3663 C C . ILE B 1 119 ? 9.188 14.539 4.605 1 98.62 119 ILE B C 1
ATOM 3665 O O . ILE B 1 119 ? 9.188 14.109 5.762 1 98.62 119 ILE B O 1
ATOM 3669 N N . HIS B 1 120 ? 9.852 13.984 3.646 1 98.31 120 HIS B N 1
ATOM 3670 C CA . HIS B 1 120 ? 10.773 12.875 3.861 1 98.31 120 HIS B CA 1
ATOM 3671 C C . HIS B 1 120 ? 12.227 13.336 3.744 1 98.31 120 HIS B C 1
ATOM 3673 O O . HIS B 1 120 ? 12.766 13.422 2.639 1 98.31 120 HIS B O 1
ATOM 3679 N N . PRO B 1 121 ? 12.883 13.516 4.84 1 97.38 121 PRO B N 1
ATOM 3680 C CA . PRO B 1 121 ? 14.305 13.859 4.773 1 97.38 121 PRO B CA 1
ATOM 3681 C C . PRO B 1 121 ? 15.18 12.703 4.301 1 97.38 121 PRO B C 1
ATOM 3683 O O . PRO B 1 121 ? 14.773 11.539 4.402 1 97.38 121 PRO B O 1
ATOM 3686 N N . ARG B 1 122 ? 16.281 13.008 3.818 1 95.56 122 ARG B N 1
ATOM 3687 C CA . ARG B 1 122 ? 17.234 11.992 3.357 1 95.56 122 ARG B CA 1
ATOM 3688 C C . ARG B 1 122 ? 17.906 11.305 4.535 1 95.56 122 ARG B C 1
ATOM 3690 O O . ARG B 1 122 ? 18.094 10.086 4.531 1 95.56 122 ARG B O 1
ATOM 3697 N N . ASN B 1 123 ? 18.297 12.094 5.512 1 96.69 123 ASN B N 1
ATOM 3698 C CA . ASN B 1 123 ? 19.047 11.594 6.66 1 96.69 123 ASN B CA 1
ATOM 3699 C C . ASN B 1 123 ? 18.156 10.758 7.582 1 96.69 123 ASN B C 1
ATOM 3701 O O . ASN B 1 123 ? 17.109 11.227 8.039 1 96.69 123 ASN B O 1
ATOM 3705 N N . PRO B 1 124 ? 18.562 9.531 7.922 1 97.81 124 PRO B N 1
ATOM 3706 C CA . PRO B 1 124 ? 17.734 8.672 8.773 1 97.81 124 PRO B CA 1
ATOM 3707 C C . PRO B 1 124 ? 17.484 9.266 10.156 1 97.81 124 PRO B C 1
ATOM 3709 O O . PRO B 1 124 ? 16.531 8.875 10.844 1 97.81 124 PRO B O 1
ATOM 3712 N N . HIS B 1 125 ? 18.297 10.164 10.555 1 98.5 125 HIS B N 1
ATOM 3713 C CA . HIS B 1 125 ? 18.156 10.758 11.875 1 98.5 125 HIS B CA 1
ATOM 3714 C C . HIS B 1 125 ? 17.109 11.875 11.867 1 98.5 125 HIS B C 1
ATOM 3716 O O . HIS B 1 125 ? 16.688 12.328 12.93 1 98.5 125 HIS B O 1
ATOM 3722 N N . ALA B 1 126 ? 16.812 12.375 10.703 1 98.31 126 ALA B N 1
ATOM 3723 C CA . ALA B 1 126 ? 15.805 13.422 10.562 1 98.31 126 ALA B CA 1
ATOM 3724 C C . ALA B 1 126 ? 14.414 12.82 10.367 1 98.31 126 ALA B C 1
ATOM 3726 O O . ALA B 1 126 ? 14.211 11.992 9.469 1 98.31 126 ALA B O 1
ATOM 3727 N N . SER B 1 127 ? 13.469 13.258 11.094 1 98.62 127 SER B N 1
ATOM 3728 C CA . SER B 1 127 ? 12.141 12.648 11.125 1 98.62 127 SER B CA 1
ATOM 3729 C C . SER B 1 127 ? 11.32 13.047 9.906 1 98.62 127 SER B C 1
ATOM 3731 O O . SER B 1 127 ? 11.414 14.18 9.438 1 98.62 127 SER B O 1
ATOM 3733 N N . THR B 1 128 ? 10.547 12.133 9.422 1 98.75 128 THR B N 1
ATOM 3734 C CA . THR B 1 128 ? 9.453 12.445 8.508 1 98.75 128 THR B CA 1
ATOM 3735 C C . THR B 1 128 ? 8.32 13.156 9.242 1 98.75 128 THR B C 1
ATOM 3737 O O . THR B 1 128 ? 8.07 12.883 10.422 1 98.75 128 THR B O 1
ATOM 3740 N N . VAL B 1 129 ? 7.637 14.078 8.547 1 98.88 129 VAL B N 1
ATOM 3741 C CA . VAL B 1 129 ? 6.516 14.773 9.164 1 98.88 129 VAL B CA 1
ATOM 3742 C C . VAL B 1 129 ? 5.344 14.836 8.188 1 98.88 129 VAL B C 1
ATOM 3744 O O . VAL B 1 129 ? 5.543 14.836 6.973 1 98.88 129 VAL B O 1
ATOM 3747 N N . HIS B 1 130 ? 4.18 14.773 8.719 1 98.75 130 HIS B N 1
ATOM 3748 C CA . HIS B 1 130 ? 2.926 14.953 8 1 98.75 130 HIS B CA 1
ATOM 3749 C C . HIS B 1 130 ? 2.078 16.047 8.641 1 98.75 130 HIS B C 1
ATOM 3751 O O . HIS B 1 130 ? 2.07 16.203 9.859 1 98.75 130 HIS B O 1
ATOM 3757 N N . ALA B 1 131 ? 1.389 16.844 7.84 1 98.81 131 ALA B N 1
ATOM 3758 C CA . ALA B 1 131 ? 0.379 17.781 8.344 1 98.81 131 ALA B CA 1
ATOM 3759 C C . ALA B 1 131 ? -0.734 17.984 7.316 1 98.81 131 ALA B C 1
ATOM 3761 O O . ALA B 1 131 ? -0.5 17.891 6.109 1 98.81 131 ALA B O 1
ATOM 3762 N N . ASN B 1 132 ? -1.859 18.172 7.77 1 98.06 132 ASN B N 1
ATOM 3763 C CA . ASN B 1 132 ? -3.027 18.5 6.957 1 98.06 132 ASN B CA 1
ATOM 3764 C C . ASN B 1 132 ? -3.992 19.422 7.703 1 98.06 132 ASN B C 1
ATOM 3766 O O . ASN B 1 132 ? -4.234 19.234 8.898 1 98.06 132 ASN B O 1
ATOM 3770 N N . TYR B 1 133 ? -4.484 20.438 7.098 1 98.69 133 TYR B N 1
ATOM 3771 C CA . TYR B 1 133 ? -5.535 21.312 7.59 1 98.69 133 TYR B CA 1
ATOM 3772 C C . TYR B 1 133 ? -6.555 21.609 6.496 1 98.69 133 TYR B C 1
ATOM 3774 O O . TYR B 1 133 ? -6.191 22.062 5.402 1 98.69 133 TYR B O 1
ATOM 3782 N N . ARG B 1 134 ? -7.773 21.359 6.797 1 97.75 134 ARG B N 1
ATOM 3783 C CA . ARG B 1 134 ? -8.75 21.406 5.715 1 97.75 134 ARG B CA 1
ATOM 3784 C C . ARG B 1 134 ? -10.086 21.969 6.203 1 97.75 134 ARG B C 1
ATOM 3786 O O . ARG B 1 134 ? -10.359 21.969 7.402 1 97.75 134 ARG B O 1
ATOM 3793 N N . TYR B 1 135 ? -10.898 22.516 5.281 1 97.88 135 TYR B N 1
ATOM 3794 C CA . TYR B 1 135 ? -12.242 23.078 5.449 1 97.88 135 TYR B CA 1
ATOM 3795 C C . TYR B 1 135 ? -13.211 22.484 4.438 1 97.88 135 TYR B C 1
ATOM 3797 O O . TYR B 1 135 ? -12.859 22.297 3.27 1 97.88 135 TYR B O 1
ATOM 3805 N N . PHE B 1 136 ? -14.375 22.125 4.914 1 95.56 136 PHE B N 1
ATOM 3806 C CA . PHE B 1 136 ? -15.438 21.594 4.07 1 95.56 136 PHE B CA 1
ATOM 3807 C C . PHE B 1 136 ? -16.75 22.312 4.32 1 95.56 136 PHE B C 1
ATOM 3809 O O . PHE B 1 136 ? -17.094 22.625 5.465 1 95.56 136 PHE B O 1
ATOM 3816 N N . GLU B 1 137 ? -17.5 22.594 3.289 1 94.75 137 GLU B N 1
ATOM 3817 C CA . GLU B 1 137 ? -18.812 23.188 3.463 1 94.75 137 GLU B CA 1
ATOM 3818 C C . GLU B 1 137 ? -19.797 22.672 2.402 1 94.75 137 GLU B C 1
ATOM 3820 O O . GLU B 1 137 ? -19.391 22.344 1.286 1 94.75 137 GLU B O 1
ATOM 3825 N N . ILE B 1 138 ? -20.969 22.562 2.75 1 91.19 138 ILE B N 1
ATOM 3826 C CA . ILE B 1 138 ? -22.094 22.25 1.875 1 91.19 138 ILE B CA 1
ATOM 3827 C C . ILE B 1 138 ? -23.062 23.438 1.84 1 91.19 138 ILE B C 1
ATOM 3829 O O . ILE B 1 138 ? -23.359 24.031 2.879 1 91.19 138 ILE B O 1
ATOM 3833 N N . THR B 1 139 ? -23.422 23.75 0.651 1 90.5 139 THR B N 1
ATOM 3834 C CA . THR B 1 139 ? -24.328 24.875 0.495 1 90.5 139 THR B CA 1
ATOM 3835 C C . THR B 1 139 ? -25.625 24.438 -0.177 1 90.5 139 THR B C 1
ATOM 3837 O O . THR B 1 139 ? -25.703 23.344 -0.741 1 90.5 139 THR B O 1
ATOM 3840 N N . GLU B 1 140 ? -26.625 25.25 0.028 1 85.62 140 GLU B N 1
ATOM 3841 C CA . GLU B 1 140 ? -27.906 25.016 -0.632 1 85.62 140 GLU B CA 1
ATOM 3842 C C . GLU B 1 140 ? -27.766 25.109 -2.148 1 85.62 140 GLU B C 1
ATOM 3844 O O . GLU B 1 140 ? -26.906 25.828 -2.658 1 85.62 140 GLU B O 1
ATOM 3849 N N . SER B 1 141 ? -28.5 24.109 -2.812 1 77.5 141 SER B N 1
ATOM 3850 C CA . SER B 1 141 ? -28.5 24.156 -4.273 1 77.5 141 SER B CA 1
ATOM 3851 C C . SER B 1 141 ? -29.062 25.469 -4.785 1 77.5 141 SER B C 1
ATOM 3853 O O . SER B 1 141 ? -29.953 26.062 -4.156 1 77.5 141 SER B O 1
ATOM 3855 N N . GLU B 1 142 ? -28.344 26.297 -5.441 1 59.09 142 GLU B N 1
ATOM 3856 C CA . GLU B 1 142 ? -28.703 27.641 -5.906 1 59.09 142 GLU B CA 1
ATOM 3857 C C . GLU B 1 142 ? -30.109 27.656 -6.473 1 59.09 142 GLU B C 1
ATOM 3859 O O . GLU B 1 142 ? -30.469 26.844 -7.328 1 59.09 142 GLU B O 1
ATOM 3864 N N . ASP B 1 143 ? -31.016 28.188 -5.766 1 50.94 143 ASP B N 1
ATOM 3865 C CA . ASP B 1 143 ? -31.859 29.078 -6.562 1 50.94 143 ASP B CA 1
ATOM 3866 C C . ASP B 1 143 ? -31.016 30.188 -7.195 1 50.94 143 ASP B C 1
ATOM 3868 O O . ASP B 1 143 ? -30.078 30.703 -6.578 1 50.94 143 ASP B O 1
ATOM 3872 N N . LYS B 1 144 ? -31.047 30.453 -8.453 1 51.84 144 LYS B N 1
ATOM 3873 C CA . LYS B 1 144 ? -30.328 31.344 -9.359 1 51.84 144 LYS B CA 1
ATOM 3874 C C . LYS B 1 144 ? -29.938 32.625 -8.664 1 51.84 144 LYS B C 1
ATOM 3876 O O . LYS B 1 144 ? -29.188 33.438 -9.219 1 51.84 144 LYS B O 1
ATOM 3881 N N . GLU B 1 145 ? -30.266 33.062 -7.535 1 46.91 145 GLU B N 1
ATOM 3882 C CA . GLU B 1 145 ? -30.078 34.469 -7.27 1 46.91 145 GLU B CA 1
ATOM 3883 C C . GLU B 1 145 ? -28.906 34.719 -6.324 1 46.91 145 GLU B C 1
ATOM 3885 O O . GLU B 1 145 ? -28.406 35.844 -6.227 1 46.91 145 GLU B O 1
ATOM 3890 N N . LYS B 1 146 ? -28.406 33.812 -5.367 1 54.12 146 LYS B N 1
ATOM 3891 C CA . LYS B 1 146 ? -27.312 34.125 -4.445 1 54.12 146 LYS B CA 1
ATOM 3892 C C . LYS B 1 146 ? -26.203 33.062 -4.547 1 54.12 146 LYS B C 1
ATOM 3894 O O . LYS B 1 146 ? -26.453 31.875 -4.316 1 54.12 146 LYS B O 1
ATOM 3899 N N . ASP B 1 147 ? -24.906 33.25 -5.203 1 62.66 147 ASP B N 1
ATOM 3900 C CA . ASP B 1 147 ? -23.719 32.406 -5.379 1 62.66 147 ASP B CA 1
ATOM 3901 C C . ASP B 1 147 ? -22.578 32.844 -4.473 1 62.66 147 ASP B C 1
ATOM 3903 O O . ASP B 1 147 ? -22.125 34 -4.562 1 62.66 147 ASP B O 1
ATOM 3907 N N . PRO B 1 148 ? -22.062 32 -3.344 1 65.56 148 PRO B N 1
ATOM 3908 C CA . PRO B 1 148 ? -22.609 30.672 -3.088 1 65.56 148 PRO B CA 1
ATOM 3909 C C . PRO B 1 148 ? -23.875 30.703 -2.238 1 65.56 148 PRO B C 1
ATOM 3911 O O . PRO B 1 148 ? -24.141 31.703 -1.57 1 65.56 148 PRO B O 1
ATOM 3914 N N . GLY B 1 149 ? -24.578 29.703 -2.279 1 78.69 149 GLY B N 1
ATOM 3915 C CA . GLY B 1 149 ? -25.797 29.562 -1.479 1 78.69 149 GLY B CA 1
ATOM 3916 C C . GLY B 1 149 ? -25.516 29.562 0.014 1 78.69 149 GLY B C 1
ATOM 3917 O O . GLY B 1 149 ? -24.375 29.703 0.441 1 78.69 149 GLY B O 1
ATOM 3918 N N . ARG B 1 150 ? -26.609 29.594 0.745 1 87.06 150 ARG B N 1
ATOM 3919 C CA . ARG B 1 150 ? -26.5 29.531 2.199 1 87.06 150 ARG B CA 1
ATOM 3920 C C . ARG B 1 150 ? -25.766 28.281 2.648 1 87.06 150 ARG B C 1
ATOM 3922 O O . ARG B 1 150 ? -26.047 27.188 2.146 1 87.06 150 ARG B O 1
ATOM 3929 N N . VAL B 1 151 ? -24.766 28.406 3.604 1 90.81 151 VAL B N 1
ATOM 3930 C CA . VAL B 1 151 ? -24.016 27.266 4.121 1 90.81 151 VAL B CA 1
ATOM 3931 C C . VAL B 1 151 ? -24.906 26.406 5.004 1 90.81 151 VAL B C 1
ATOM 3933 O O . VAL B 1 151 ? -25.484 26.891 5.977 1 90.81 151 VAL B O 1
ATOM 3936 N N . LEU B 1 152 ? -25.016 25.188 4.609 1 89.25 152 LEU B N 1
ATOM 3937 C CA . LEU B 1 152 ? -25.859 24.25 5.336 1 89.25 152 LEU B CA 1
ATOM 3938 C C . LEU B 1 152 ? -25.062 23.516 6.41 1 89.25 152 LEU B C 1
ATOM 3940 O O . LEU B 1 152 ? -25.594 23.172 7.461 1 89.25 152 LEU B O 1
ATOM 3944 N N . ALA B 1 153 ? -23.891 23.203 6.113 1 92.19 153 ALA B N 1
ATOM 3945 C CA . ALA B 1 153 ? -22.969 22.5 7.012 1 92.19 153 ALA B CA 1
ATOM 3946 C C . ALA B 1 153 ? -21.516 22.844 6.695 1 92.19 153 ALA B C 1
ATOM 3948 O O . ALA B 1 153 ? -21.188 23.141 5.551 1 92.19 153 ALA B O 1
ATOM 3949 N N . TRP B 1 154 ? -20.734 22.812 7.703 1 94.81 154 TRP B N 1
ATOM 3950 C CA . TRP B 1 154 ? -19.312 23.094 7.547 1 94.81 154 TRP B CA 1
ATOM 3951 C C . TRP B 1 154 ? -18.516 22.453 8.68 1 94.81 154 TRP B C 1
ATOM 3953 O O . TRP B 1 154 ? -19.031 22.234 9.773 1 94.81 154 TRP B O 1
ATOM 3963 N N . TRP B 1 155 ? -17.281 22.094 8.438 1 96.19 155 TRP B N 1
ATOM 3964 C CA . TRP B 1 155 ? -16.391 21.641 9.5 1 96.19 155 TRP B CA 1
ATOM 3965 C C . TRP B 1 155 ? -14.938 21.781 9.078 1 96.19 155 TRP B C 1
ATOM 3967 O O . TRP B 1 155 ? -14.633 21.922 7.895 1 96.19 155 TRP B O 1
ATOM 3977 N N . PHE B 1 156 ? -14.117 21.844 10.055 1 97.88 156 PHE B N 1
ATOM 3978 C CA . PHE B 1 156 ? -12.672 21.844 9.875 1 97.88 156 PHE B CA 1
ATOM 3979 C C . PHE B 1 156 ? -12.07 20.516 10.32 1 97.88 156 PHE B C 1
ATOM 3981 O O . PHE B 1 156 ? -12.633 19.828 11.18 1 97.88 156 PHE B O 1
ATOM 3988 N N . GLY B 1 157 ? -10.961 20.141 9.719 1 97.31 157 GLY B N 1
ATOM 3989 C CA . GLY B 1 157 ? -10.141 19 10.109 1 97.31 157 GLY B CA 1
ATOM 3990 C C . GLY B 1 157 ? -8.656 19.25 9.898 1 97.31 157 GLY B C 1
ATOM 3991 O O . GLY B 1 157 ? -8.266 20.219 9.25 1 97.31 157 GLY B O 1
ATOM 3992 N N . GLY B 1 158 ? -7.918 18.375 10.516 1 98 158 GLY B N 1
ATOM 3993 C CA . GLY B 1 158 ? -6.488 18.531 10.297 1 98 158 GLY B CA 1
ATOM 3994 C C . GLY B 1 158 ? -5.645 17.828 11.344 1 98 158 GLY B C 1
ATOM 3995 O O . GLY B 1 158 ? -6.09 16.859 11.961 1 98 158 GLY B O 1
ATOM 3996 N N . GLY B 1 159 ? -4.371 18.266 11.375 1 98.5 159 GLY B N 1
ATOM 3997 C CA . GLY B 1 159 ? -3.408 17.719 12.32 1 98.5 159 GLY B CA 1
ATOM 3998 C C . GLY B 1 159 ? -2.004 17.625 11.75 1 98.5 159 GLY B C 1
ATOM 3999 O O . GLY B 1 159 ? -1.738 18.125 10.656 1 98.5 159 GLY B O 1
ATOM 4000 N N . CYS B 1 160 ? -1.154 17.188 12.555 1 98.81 160 CYS B N 1
ATOM 4001 C CA . CYS B 1 160 ? 0.235 16.922 12.195 1 98.81 160 CYS B CA 1
ATOM 4002 C C . CYS B 1 160 ? 0.822 15.805 13.039 1 98.81 160 CYS B C 1
ATOM 4004 O O . CYS B 1 160 ? 0.393 15.594 14.18 1 98.81 160 CYS B O 1
ATOM 4006 N N . ASP B 1 161 ? 1.706 15.109 12.516 1 98.81 161 ASP B N 1
ATOM 4007 C CA . ASP B 1 161 ? 2.338 14.023 13.25 1 98.81 161 ASP B CA 1
ATOM 4008 C C . ASP B 1 161 ? 3.773 13.797 12.781 1 98.81 161 ASP B C 1
ATOM 4010 O O . ASP B 1 161 ? 4.113 14.125 11.641 1 98.81 161 ASP B O 1
ATOM 4014 N N . LEU B 1 162 ? 4.574 13.312 13.672 1 98.88 162 LEU B N 1
ATOM 4015 C CA . LEU B 1 162 ? 5.996 13.086 13.453 1 98.88 162 LEU B CA 1
ATOM 4016 C C . LEU B 1 162 ? 6.301 11.594 13.344 1 98.88 162 LEU B C 1
ATOM 4018 O O . LEU B 1 162 ? 5.789 10.797 14.133 1 98.88 162 LEU B O 1
ATOM 4022 N N . THR B 1 163 ? 7.145 11.227 12.352 1 98.81 163 THR B N 1
ATOM 4023 C CA . THR B 1 163 ? 7.492 9.828 12.109 1 98.81 163 THR B CA 1
ATOM 4024 C C . THR B 1 163 ? 9.008 9.656 12.031 1 98.81 163 THR B C 1
ATOM 4026 O O . THR B 1 163 ? 9.578 9.633 10.938 1 98.81 163 THR B O 1
ATOM 4029 N N . PRO B 1 164 ? 9.648 9.43 13.148 1 98.75 164 PRO B N 1
ATOM 4030 C CA . PRO B 1 164 ? 11.102 9.25 13.156 1 98.75 164 PRO B CA 1
ATOM 4031 C C . PRO B 1 164 ? 11.516 7.816 12.82 1 98.75 164 PRO B C 1
ATOM 4033 O O . PRO B 1 164 ? 10.742 6.883 13.031 1 98.75 164 PRO B O 1
ATOM 4036 N N . SER B 1 165 ? 12.703 7.664 12.266 1 98.44 165 SER B N 1
ATOM 4037 C CA . SER B 1 165 ? 13.367 6.367 12.211 1 98.44 165 SER B CA 1
ATOM 4038 C C . SER B 1 165 ? 14.242 6.141 13.438 1 98.44 165 SER B C 1
ATOM 4040 O O . SER B 1 165 ? 14.391 5.008 13.906 1 98.44 165 SER B O 1
ATOM 4042 N N . TYR B 1 166 ? 14.789 7.137 13.906 1 98.62 166 TYR B N 1
ATOM 4043 C CA . TYR B 1 166 ? 15.508 7.121 15.18 1 98.62 166 TYR B CA 1
ATOM 4044 C C . TYR B 1 166 ? 14.898 8.117 16.156 1 98.62 166 TYR B C 1
ATOM 4046 O O . TYR B 1 166 ? 14.562 9.242 15.781 1 98.62 166 TYR B O 1
ATOM 4054 N N . LEU B 1 167 ? 14.812 7.703 17.391 1 98.31 167 LEU B N 1
ATOM 4055 C CA . LEU B 1 167 ? 14.094 8.484 18.391 1 98.31 167 LEU B CA 1
ATOM 4056 C C . LEU B 1 167 ? 15.062 9.359 19.188 1 98.31 167 LEU B C 1
ATOM 4058 O O . LEU B 1 167 ? 16.016 8.859 19.781 1 98.31 167 LEU B O 1
ATOM 4062 N N . TYR B 1 168 ? 14.859 10.57 19.109 1 98.5 168 TYR B N 1
ATOM 4063 C CA . TYR B 1 168 ? 15.469 11.555 20 1 98.5 168 TYR B CA 1
ATOM 4064 C C . TYR B 1 168 ? 14.414 12.195 20.906 1 98.5 168 TYR B C 1
ATOM 4066 O O . TYR B 1 168 ? 13.562 12.953 20.422 1 98.5 168 TYR B O 1
ATOM 4074 N N . ALA B 1 169 ? 14.5 11.977 22.141 1 98 169 ALA B N 1
ATOM 4075 C CA . ALA B 1 169 ? 13.484 12.438 23.094 1 98 169 ALA B CA 1
ATOM 4076 C C . ALA B 1 169 ? 13.32 13.953 23.031 1 98 169 ALA B C 1
ATOM 4078 O O . ALA B 1 169 ? 12.211 14.469 23.141 1 98 169 ALA B O 1
ATOM 4079 N N . GLU B 1 170 ? 14.344 14.641 22.875 1 98.56 170 GLU B N 1
ATOM 4080 C CA . GLU B 1 170 ? 14.273 16.094 22.828 1 98.56 170 GLU B CA 1
ATOM 4081 C C . GLU B 1 170 ? 13.477 16.578 21.609 1 98.56 170 GLU B C 1
ATOM 4083 O O . GLU B 1 170 ? 12.797 17.609 21.672 1 98.56 170 GLU B O 1
ATOM 4088 N N . ASP B 1 171 ? 13.594 15.883 20.469 1 98.81 171 ASP B N 1
ATOM 4089 C CA . ASP B 1 171 ? 12.805 16.219 19.281 1 98.81 171 ASP B CA 1
ATOM 4090 C C . ASP B 1 171 ? 11.32 15.984 19.531 1 98.81 171 ASP B C 1
ATOM 4092 O O . ASP B 1 171 ? 10.484 16.812 19.172 1 98.81 171 ASP B O 1
ATOM 4096 N N . ALA B 1 172 ? 11.016 14.828 20.156 1 98.75 172 ALA B N 1
ATOM 4097 C CA . ALA B 1 172 ? 9.625 14.484 20.453 1 98.75 172 ALA B CA 1
ATOM 4098 C C . ALA B 1 172 ? 9 15.523 21.375 1 98.75 172 ALA B C 1
ATOM 4100 O O . ALA B 1 172 ? 7.898 16.016 21.109 1 98.75 172 ALA B O 1
ATOM 4101 N N . VAL B 1 173 ? 9.703 15.875 22.391 1 98.88 173 VAL B N 1
ATOM 4102 C CA . VAL B 1 173 ? 9.219 16.844 23.359 1 98.88 173 VAL B CA 1
ATOM 4103 C C . VAL B 1 173 ? 9.016 18.203 22.688 1 98.88 173 VAL B C 1
ATOM 4105 O O . VAL B 1 173 ? 7.98 18.844 22.859 1 98.88 173 VAL B O 1
ATOM 4108 N N . HIS B 1 174 ? 9.984 18.625 21.922 1 98.94 174 HIS B N 1
ATOM 4109 C CA . HIS B 1 174 ? 9.891 19.906 21.234 1 98.94 174 HIS B CA 1
ATOM 4110 C C . HIS B 1 174 ? 8.672 19.938 20.312 1 98.94 174 HIS B C 1
ATOM 4112 O O . HIS B 1 174 ? 7.887 20.891 20.359 1 98.94 174 HIS B O 1
ATOM 4118 N N . PHE B 1 175 ? 8.492 18.938 19.531 1 98.94 175 PHE B N 1
ATOM 4119 C CA . PHE B 1 175 ? 7.391 18.859 18.578 1 98.94 175 PHE B CA 1
ATOM 4120 C C . PHE B 1 175 ? 6.047 18.938 19.281 1 98.94 175 PHE B C 1
ATOM 4122 O O . PHE B 1 175 ? 5.227 19.812 18.984 1 98.94 175 PHE B O 1
ATOM 4129 N N . HIS B 1 176 ? 5.867 18.109 20.266 1 98.88 176 HIS B N 1
ATOM 4130 C CA . HIS B 1 176 ? 4.59 18.031 20.969 1 98.88 176 HIS B CA 1
ATOM 4131 C C . HIS B 1 176 ? 4.344 19.266 21.812 1 98.88 176 HIS B C 1
ATOM 4133 O O . HIS B 1 176 ? 3.211 19.734 21.922 1 98.88 176 HIS B O 1
ATOM 4139 N N . LYS B 1 177 ? 5.379 19.797 22.406 1 98.88 177 LYS B N 1
ATOM 4140 C CA . LYS B 1 177 ? 5.23 21 23.203 1 98.88 177 LYS B CA 1
ATOM 4141 C C . LYS B 1 177 ? 4.777 22.172 22.344 1 98.88 177 LYS B C 1
ATOM 4143 O O . LYS B 1 177 ? 3.883 22.938 22.734 1 98.88 177 LYS B O 1
ATOM 4148 N N . THR B 1 178 ? 5.398 22.328 21.203 1 98.94 178 THR B N 1
ATOM 4149 C CA . THR B 1 178 ? 5.059 23.406 20.297 1 98.94 178 THR B CA 1
ATOM 4150 C C . THR B 1 178 ? 3.607 23.297 19.844 1 98.94 178 THR B C 1
ATOM 4152 O O . THR B 1 178 ? 2.887 24.297 19.797 1 98.94 178 THR B O 1
ATOM 4155 N N . ILE B 1 179 ? 3.133 22.109 19.562 1 98.81 179 ILE B N 1
ATOM 4156 C CA . ILE B 1 179 ? 1.767 21.875 19.109 1 98.81 179 ILE B CA 1
ATOM 4157 C C . ILE B 1 179 ? 0.793 22.125 20.266 1 98.81 179 ILE B C 1
ATOM 4159 O O . ILE B 1 179 ? -0.265 22.734 20.062 1 98.81 179 ILE B O 1
ATOM 4163 N N . LYS B 1 180 ? 1.183 21.656 21.438 1 98.88 180 LYS B N 1
ATOM 4164 C CA . LYS B 1 180 ? 0.348 21.891 22.609 1 98.88 180 LYS B CA 1
ATOM 4165 C C . LYS B 1 180 ? 0.177 23.391 22.859 1 98.88 180 LYS B C 1
ATOM 4167 O O . LYS B 1 180 ? -0.926 23.844 23.156 1 98.88 180 LYS B O 1
ATOM 4172 N N . GLU B 1 181 ? 1.245 24.125 22.766 1 98.88 181 GLU B N 1
ATOM 4173 C CA . GLU B 1 181 ? 1.206 25.562 22.969 1 98.88 181 GLU B CA 1
ATOM 4174 C C . GLU B 1 181 ? 0.304 26.234 21.938 1 98.88 181 GLU B C 1
ATOM 4176 O O . GLU B 1 181 ? -0.331 27.25 22.234 1 98.88 181 GLU B O 1
ATOM 4181 N N . ALA B 1 182 ? 0.22 25.688 20.734 1 98.75 182 ALA B N 1
ATOM 4182 C CA . ALA B 1 182 ? -0.655 26.203 19.688 1 98.75 182 ALA B CA 1
ATOM 4183 C C . ALA B 1 182 ? -2.117 25.906 20 1 98.75 182 ALA B C 1
ATOM 4185 O O . ALA B 1 182 ? -3.014 26.641 19.578 1 98.75 182 ALA B O 1
ATOM 4186 N N . CYS B 1 183 ? -2.375 24.844 20.75 1 98.69 183 CYS B N 1
ATOM 4187 C CA . CYS B 1 183 ? -3.729 24.391 21.047 1 98.69 183 CYS B CA 1
ATOM 4188 C C . CYS B 1 183 ? -4.262 25.062 22.312 1 98.69 183 CYS B C 1
ATOM 4190 O O . CYS B 1 183 ? -5.438 25.406 22.375 1 98.69 183 CYS B O 1
ATOM 4192 N N . ASP B 1 184 ? -3.434 25.328 23.25 1 98.5 184 ASP B N 1
ATOM 4193 C CA . ASP B 1 184 ? -3.807 25.656 24.609 1 98.5 184 ASP B CA 1
ATOM 4194 C C . ASP B 1 184 ? -4.648 26.938 24.656 1 98.5 184 ASP B C 1
ATOM 4196 O O . ASP B 1 184 ? -5.617 27.016 25.422 1 98.5 184 ASP B O 1
ATOM 4200 N N . PRO B 1 185 ? -4.379 27.969 23.906 1 98.56 185 PRO B N 1
ATOM 4201 C CA . PRO B 1 185 ? -5.18 29.188 23.969 1 98.56 185 PRO B CA 1
ATOM 4202 C C . PRO B 1 185 ? -6.641 28.969 23.578 1 98.56 185 PRO B C 1
ATOM 4204 O O . PRO B 1 185 ? -7.5 29.797 23.875 1 98.56 185 PRO B O 1
ATOM 4207 N N . PHE B 1 186 ? -6.93 27.875 22.984 1 98.31 186 PHE B N 1
ATOM 4208 C CA . PHE B 1 186 ? -8.273 27.625 22.484 1 98.31 186 PHE B CA 1
ATOM 4209 C C . PHE B 1 186 ? -9 26.625 23.359 1 98.31 186 PHE B C 1
ATOM 4211 O O . PHE B 1 186 ? -10.172 26.312 23.141 1 98.31 186 PHE B O 1
ATOM 4218 N N . GLY B 1 187 ? -8.297 26.109 24.328 1 97.81 187 GLY B N 1
ATOM 4219 C CA . GLY B 1 187 ? -8.797 25.141 25.281 1 97.81 187 GLY B CA 1
ATOM 4220 C C . GLY B 1 187 ? -7.777 24.078 25.656 1 97.81 187 GLY B C 1
ATOM 4221 O O . GLY B 1 187 ? -7.211 23.422 24.781 1 97.81 187 GLY B O 1
ATOM 4222 N N . THR B 1 188 ? -7.652 23.828 26.922 1 97.44 188 THR B N 1
ATOM 4223 C CA . THR B 1 188 ? -6.586 22.953 27.406 1 97.44 188 THR B CA 1
ATOM 4224 C C . THR B 1 188 ? -6.918 21.484 27.141 1 97.44 188 THR B C 1
ATOM 4226 O O . THR B 1 188 ? -6.047 20.625 27.25 1 97.44 188 THR B O 1
ATOM 4229 N N . ALA B 1 189 ? -8.148 21.25 26.75 1 97.69 189 ALA B N 1
ATOM 4230 C CA . ALA B 1 189 ? -8.562 19.875 26.484 1 97.69 189 ALA B CA 1
ATOM 4231 C C . ALA B 1 189 ? -8.25 19.484 25.047 1 97.69 189 ALA B C 1
ATOM 4233 O O . ALA B 1 189 ? -8.281 18.297 24.688 1 97.69 189 ALA B O 1
ATOM 4234 N N . MET B 1 190 ? -7.961 20.453 24.219 1 97.88 190 MET B N 1
ATOM 4235 C CA . MET B 1 190 ? -7.82 20.203 22.781 1 97.88 190 MET B CA 1
ATOM 4236 C C . MET B 1 190 ? -6.625 19.297 22.5 1 97.88 190 MET B C 1
ATOM 4238 O O . MET B 1 190 ? -6.777 18.234 21.906 1 97.88 190 MET B O 1
ATOM 4242 N N . TYR B 1 191 ? -5.48 19.641 23.047 1 98.5 191 TYR B N 1
ATOM 4243 C CA . TYR B 1 191 ? -4.266 18.891 22.734 1 98.5 191 TYR B CA 1
ATOM 4244 C C . TYR B 1 191 ? -4.371 17.453 23.234 1 98.5 191 TYR B C 1
ATOM 4246 O O . TYR B 1 191 ? -4.16 16.5 22.469 1 98.5 191 TYR B O 1
ATOM 4254 N N . PRO B 1 192 ? -4.738 17.219 24.516 1 98.19 192 PRO B N 1
ATOM 4255 C CA . PRO B 1 192 ? -4.797 15.828 24.969 1 98.19 192 PRO B CA 1
ATOM 4256 C C . PRO B 1 192 ? -5.77 14.977 24.156 1 98.19 192 PRO B C 1
ATOM 4258 O O . PRO B 1 192 ? -5.469 13.82 23.828 1 98.19 192 PRO B O 1
ATOM 4261 N N . ALA B 1 193 ? -6.91 15.57 23.812 1 98.19 193 ALA B N 1
ATOM 4262 C CA . ALA B 1 193 ? -7.914 14.828 23.047 1 98.19 193 ALA B CA 1
ATOM 4263 C C . ALA B 1 193 ? -7.418 14.508 21.641 1 98.19 193 ALA B C 1
ATOM 4265 O O . ALA B 1 193 ? -7.555 13.37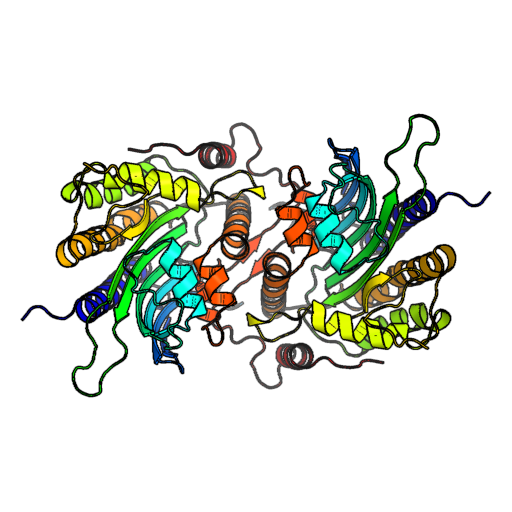5 21.172 1 98.19 193 ALA B O 1
ATOM 4266 N N . PHE B 1 194 ? -6.859 15.461 20.969 1 98.62 194 PHE B N 1
ATOM 4267 C CA . PHE B 1 194 ? -6.438 15.297 19.578 1 98.62 194 PHE B CA 1
ATOM 4268 C C . PHE B 1 194 ? -5.152 14.477 19.5 1 98.62 194 PHE B C 1
ATOM 4270 O O . PHE B 1 194 ? -4.922 13.773 18.516 1 98.62 194 PHE B O 1
ATOM 4277 N N . LYS B 1 195 ? -4.301 14.531 20.547 1 98.81 195 LYS B N 1
ATOM 4278 C CA . LYS B 1 195 ? -3.127 13.672 20.641 1 98.81 195 LYS B CA 1
ATOM 4279 C C . LYS B 1 195 ? -3.531 12.203 20.75 1 98.81 195 LYS B C 1
ATOM 4281 O O . LYS B 1 195 ? -2.967 11.344 20.062 1 98.81 195 LYS B O 1
ATOM 4286 N N . LYS B 1 196 ? -4.484 11.961 21.594 1 98.31 196 LYS B N 1
ATOM 4287 C CA . LYS B 1 196 ? -4.984 10.594 21.734 1 98.31 196 LYS B CA 1
ATOM 4288 C C . LYS B 1 196 ? -5.566 10.086 20.422 1 98.31 196 LYS B C 1
ATOM 4290 O O . LYS B 1 196 ? -5.293 8.953 20 1 98.31 196 LYS B O 1
ATOM 4295 N N . TRP B 1 197 ? -6.316 10.938 19.75 1 98.38 197 TRP B N 1
ATOM 4296 C CA . TRP B 1 197 ? -6.906 10.562 18.469 1 98.38 197 TRP B CA 1
ATOM 4297 C C . TRP B 1 197 ? -5.828 10.305 17.422 1 98.38 197 TRP B C 1
ATOM 4299 O O . TRP B 1 197 ? -5.953 9.398 16.609 1 98.38 197 TRP B O 1
ATOM 4309 N N . CYS B 1 198 ? -4.844 11.094 17.484 1 98.56 198 CYS B N 1
ATOM 4310 C CA . CYS B 1 198 ? -3.725 10.922 16.562 1 98.56 198 CYS B CA 1
ATOM 4311 C C . CYS B 1 198 ? -3.07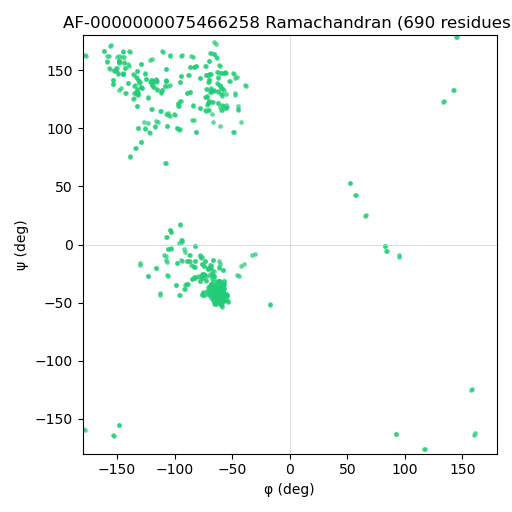2 9.555 16.75 1 98.56 198 CYS B C 1
ATOM 4313 O O . CYS B 1 198 ? -2.787 8.859 15.781 1 98.56 198 CYS B O 1
ATOM 4315 N N . ASP B 1 199 ? -2.855 9.156 18 1 98.31 199 ASP B N 1
ATOM 4316 C CA . ASP B 1 199 ? -2.264 7.859 18.297 1 98.31 199 ASP B CA 1
ATOM 4317 C C . ASP B 1 199 ? -3.135 6.719 17.781 1 98.31 199 ASP B C 1
ATOM 4319 O O . ASP B 1 199 ? -2.621 5.715 17.281 1 98.31 199 ASP B O 1
ATOM 4323 N N . GLU B 1 200 ? -4.348 6.902 17.844 1 98 200 GLU B N 1
ATOM 4324 C CA . GLU B 1 200 ? -5.289 5.879 17.406 1 98 200 GLU B CA 1
ATOM 4325 C C . GLU B 1 200 ? -5.375 5.828 15.883 1 98 200 GLU B C 1
ATOM 4327 O O . GLU B 1 200 ? -5.398 4.746 15.297 1 98 200 GLU B O 1
ATOM 4332 N N . TYR B 1 201 ? -5.426 6.98 15.273 1 97.88 201 TYR B N 1
ATOM 4333 C CA . TYR B 1 201 ? -5.633 7.07 13.828 1 97.88 201 TYR B CA 1
ATOM 4334 C C . TYR B 1 201 ? -4.453 6.477 13.07 1 97.88 201 TYR B C 1
ATOM 4336 O O . TYR B 1 201 ? -4.637 5.77 12.078 1 97.88 201 TYR B O 1
ATOM 4344 N N . PHE B 1 202 ? -3.271 6.773 13.516 1 98.31 202 PHE B N 1
ATOM 4345 C CA . PHE B 1 202 ? -2.092 6.402 12.75 1 98.31 202 PHE B CA 1
ATOM 4346 C C . PHE B 1 202 ? -1.522 5.074 13.227 1 98.31 202 PHE B C 1
ATOM 4348 O O . PHE B 1 202 ? -0.358 4.762 12.977 1 98.31 202 PHE B O 1
ATOM 4355 N N . PHE B 1 203 ? -2.314 4.305 13.977 1 98.19 203 PHE B N 1
ATOM 4356 C CA . PHE B 1 203 ? -1.971 2.938 14.352 1 98.19 203 PHE B CA 1
ATOM 4357 C C . PHE B 1 203 ? -2.064 2.004 13.148 1 98.19 203 PHE B C 1
ATOM 4359 O O . PHE B 1 203 ? -3.002 2.098 12.352 1 98.19 203 PHE B O 1
ATOM 4366 N N . ILE B 1 204 ? -1.084 1.161 12.953 1 97.44 204 ILE B N 1
ATOM 4367 C CA . ILE B 1 204 ? -1.079 0.133 11.922 1 97.44 204 ILE B CA 1
ATOM 4368 C C . ILE B 1 204 ? -1.497 -1.206 12.523 1 97.44 204 ILE B C 1
ATOM 4370 O O . ILE B 1 204 ? -0.666 -1.935 13.07 1 97.44 204 ILE B O 1
ATOM 4374 N N . PRO B 1 205 ? -2.672 -1.597 12.352 1 96.31 205 PRO B N 1
ATOM 4375 C CA . PRO B 1 205 ? -3.227 -2.748 13.062 1 96.31 205 PRO B CA 1
ATOM 4376 C C . PRO B 1 205 ? -2.451 -4.035 12.797 1 96.31 205 PRO B C 1
ATOM 4378 O O . PRO B 1 205 ? -2.078 -4.738 13.742 1 96.31 205 PRO B O 1
ATOM 4381 N N . HIS B 1 206 ? -2.084 -4.336 11.555 1 95.56 206 HIS B N 1
ATOM 4382 C CA . HIS B 1 206 ? -1.485 -5.633 11.258 1 95.56 206 HIS B CA 1
ATOM 4383 C C . HIS B 1 206 ? -0.032 -5.688 11.711 1 95.56 206 HIS B C 1
ATOM 4385 O O . HIS B 1 206 ? 0.553 -6.77 11.812 1 95.56 206 HIS B O 1
ATOM 4391 N N . ARG B 1 207 ? 0.537 -4.551 11.961 1 96.38 207 ARG B N 1
ATOM 4392 C CA . ARG B 1 207 ? 1.896 -4.496 12.492 1 96.38 207 ARG B CA 1
ATOM 4393 C C . ARG B 1 207 ? 1.884 -4.305 14.008 1 96.38 207 ARG B C 1
ATOM 4395 O O . ARG B 1 207 ? 2.91 -4.48 14.664 1 96.38 207 ARG B O 1
ATOM 4402 N N . GLN B 1 208 ? 0.734 -3.896 14.547 1 95.5 208 GLN B N 1
ATOM 4403 C CA . GLN B 1 208 ? 0.567 -3.619 15.969 1 95.5 208 GLN B CA 1
ATOM 4404 C C . GLN B 1 208 ? 1.565 -2.568 16.453 1 95.5 208 GLN B C 1
ATOM 4406 O O . GLN B 1 208 ? 2.234 -2.758 17.469 1 95.5 208 GLN B O 1
ATOM 4411 N N . GLU B 1 209 ? 1.756 -1.565 15.703 1 97.62 209 GLU B N 1
ATOM 4412 C CA . GLU B 1 209 ? 2.58 -0.402 16.016 1 97.62 209 GLU B CA 1
ATOM 4413 C C . GLU B 1 209 ? 2.023 0.861 15.367 1 97.62 209 GLU B C 1
ATOM 4415 O O . GLU B 1 209 ? 1.279 0.786 14.391 1 97.62 209 GLU B O 1
ATOM 4420 N N . SER B 1 210 ? 2.369 1.998 15.914 1 98.31 210 SER B N 1
ATOM 4421 C CA . SER B 1 210 ? 2.002 3.27 15.297 1 98.31 210 SER B CA 1
ATOM 4422 C C . SER B 1 210 ? 2.959 3.635 14.172 1 98.31 210 SER B C 1
ATOM 4424 O O . SER B 1 210 ? 4.117 3.219 14.172 1 98.31 210 SER B O 1
ATOM 4426 N N . ARG B 1 211 ? 2.512 4.391 13.227 1 98.38 211 ARG B N 1
ATOM 4427 C CA . ARG B 1 211 ? 3.355 4.863 12.133 1 98.38 211 ARG B CA 1
ATOM 4428 C C . ARG B 1 211 ? 4.484 5.746 12.648 1 98.38 211 ARG B C 1
ATOM 4430 O O . ARG B 1 211 ? 5.621 5.656 12.18 1 98.38 211 ARG B O 1
ATOM 4437 N N . GLY B 1 212 ? 4.176 6.551 13.609 1 98.62 212 GLY B N 1
ATOM 4438 C CA . GLY B 1 212 ? 5.125 7.461 14.227 1 98.62 212 GLY B CA 1
ATOM 4439 C C . GLY B 1 212 ? 4.844 7.715 15.695 1 98.62 212 GLY B C 1
ATOM 4440 O O . GLY B 1 212 ? 4.266 6.863 16.375 1 98.62 212 GLY B O 1
ATOM 4441 N N . ILE B 1 213 ? 5.309 8.875 16.172 1 98.69 213 ILE B N 1
ATOM 4442 C CA . ILE B 1 213 ? 5.234 9.125 17.609 1 98.69 213 ILE B CA 1
ATOM 4443 C C . ILE B 1 213 ? 4.094 10.094 17.906 1 98.69 213 ILE B C 1
ATOM 4445 O O . ILE B 1 213 ? 4.062 10.711 18.969 1 98.69 213 ILE B O 1
ATOM 4449 N N . GLY B 1 214 ? 3.295 10.297 16.938 1 98.38 214 GLY B N 1
ATOM 4450 C CA . GLY B 1 214 ? 2.059 11.039 17.156 1 98.38 214 GLY B CA 1
ATOM 4451 C C . GLY B 1 214 ? 2.203 12.523 16.906 1 98.38 214 GLY B C 1
ATOM 4452 O O . GLY B 1 214 ? 3.174 12.969 16.297 1 98.38 214 GLY B O 1
ATOM 4453 N N . GLY B 1 215 ? 1.303 13.266 17.375 1 98.69 215 GLY B N 1
ATOM 4454 C CA . GLY B 1 215 ? 0.967 14.68 17.25 1 98.69 215 GLY B CA 1
ATOM 4455 C C . GLY B 1 215 ? -0.486 14.977 17.562 1 98.69 215 GLY B C 1
ATOM 4456 O O . GLY B 1 215 ? -0.975 14.625 18.641 1 98.69 215 GLY B O 1
ATOM 4457 N N . ILE B 1 216 ? -1.167 15.602 16.641 1 98.88 216 ILE B N 1
ATOM 4458 C CA . ILE B 1 216 ? -2.6 15.797 16.828 1 98.88 216 ILE B CA 1
ATOM 4459 C C . ILE B 1 216 ? -3.346 15.398 15.555 1 98.88 216 ILE B C 1
ATOM 4461 O O . ILE B 1 216 ? -2.803 15.5 14.453 1 98.88 216 ILE B O 1
ATOM 4465 N N . PHE B 1 217 ? -4.5 14.953 15.727 1 98.69 217 PHE B N 1
ATOM 4466 C CA . PHE B 1 217 ? -5.441 14.641 14.656 1 98.69 217 PHE B CA 1
ATOM 4467 C C . PHE B 1 217 ? -6.863 15.008 15.055 1 98.69 217 PHE B C 1
ATOM 4469 O O . PHE B 1 217 ? -7.293 14.719 16.172 1 98.69 217 PHE B O 1
ATOM 4476 N N . PHE B 1 218 ? -7.586 15.711 14.25 1 97.88 218 PHE B N 1
ATOM 4477 C CA . PHE B 1 218 ? -8.984 16.031 14.516 1 97.88 218 PHE B CA 1
ATOM 4478 C C . PHE B 1 218 ? -9.773 16.141 13.211 1 97.88 218 PHE B C 1
ATOM 4480 O O . PHE B 1 218 ? -9.195 16.359 12.148 1 97.88 218 PHE B O 1
ATOM 4487 N N . ASP B 1 219 ? -10.961 15.961 13.289 1 95.75 219 ASP B N 1
ATOM 4488 C CA . ASP B 1 219 ? -11.945 16.109 12.211 1 95.75 219 ASP B CA 1
ATOM 4489 C C . ASP B 1 219 ? -13.289 16.562 12.758 1 95.75 219 ASP B C 1
ATOM 4491 O O . ASP B 1 219 ? -13.477 16.656 13.977 1 95.75 219 ASP B O 1
ATOM 4495 N N . ASP B 1 220 ? -14.117 17.062 11.883 1 93.75 220 ASP B N 1
ATOM 4496 C CA . ASP B 1 220 ? -15.508 17.391 12.203 1 93.75 220 ASP B CA 1
ATOM 4497 C C . ASP B 1 220 ? -15.586 18.531 13.219 1 93.75 220 ASP B C 1
ATOM 4499 O O . ASP B 1 220 ? -16.484 18.547 14.07 1 93.75 220 ASP B O 1
ATOM 4503 N N . LEU B 1 221 ? -14.594 19.344 13.297 1 95.94 221 LEU B N 1
ATOM 4504 C CA . LEU B 1 221 ? -14.656 20.5 14.195 1 95.94 221 LEU B CA 1
ATOM 4505 C C . LEU B 1 221 ? -15.609 21.562 13.656 1 95.94 221 LEU B C 1
ATOM 4507 O O . LEU B 1 221 ? -15.352 22.156 12.609 1 95.94 221 LEU B O 1
ATOM 4511 N N . CYS B 1 222 ? -16.625 21.766 14.359 1 95.12 222 CYS B N 1
ATOM 4512 C CA . CYS B 1 222 ? -17.672 22.734 14 1 95.12 222 CYS B CA 1
ATOM 4513 C C . CYS B 1 222 ? -18.375 23.25 15.234 1 95.12 222 CYS B C 1
ATOM 4515 O O . CYS B 1 222 ? -17.844 23.188 16.344 1 95.12 222 CYS B O 1
ATOM 4517 N N . ASP B 1 223 ? -19.5 23.859 15.039 1 93 223 ASP B N 1
ATOM 4518 C CA . ASP B 1 223 ? -20.203 24.484 16.156 1 93 223 ASP B CA 1
ATOM 4519 C C . ASP B 1 223 ? -21.016 23.453 16.938 1 93 223 ASP B C 1
ATOM 4521 O O . ASP B 1 223 ? -21.625 23.766 17.953 1 93 223 ASP B O 1
ATOM 4525 N N . GLN B 1 224 ? -20.984 22.188 16.484 1 91.31 224 GLN B N 1
ATOM 4526 C CA . GLN B 1 224 ? -21.719 21.109 17.141 1 91.31 224 GLN B CA 1
ATOM 4527 C C . GLN B 1 224 ? -20.828 20.391 18.141 1 91.31 224 GLN B C 1
ATOM 4529 O O . GLN B 1 224 ? -19.609 20.547 18.125 1 91.31 224 GLN B O 1
ATOM 4534 N N . PRO B 1 225 ? -21.453 19.641 19.047 1 91.19 225 PRO B N 1
ATOM 4535 C CA . PRO B 1 225 ? -20.641 18.828 19.953 1 91.19 225 PRO B CA 1
ATOM 4536 C C . PRO B 1 225 ? -19.641 17.953 19.203 1 91.19 225 PRO B C 1
ATOM 4538 O O . PRO B 1 225 ? -19.938 17.453 18.125 1 91.19 225 PRO B O 1
ATOM 4541 N N . HIS B 1 226 ? -18.469 17.844 19.75 1 93.56 226 HIS B N 1
ATOM 4542 C CA . HIS B 1 226 ? -17.422 17.031 19.141 1 93.56 226 HIS B CA 1
ATOM 4543 C C . HIS B 1 226 ? -17.234 15.719 19.875 1 93.56 226 HIS B C 1
ATOM 4545 O O . HIS B 1 226 ? -17.141 15.703 21.109 1 93.56 226 HIS B O 1
ATOM 4551 N N . ALA B 1 227 ? -17.078 14.641 19.109 1 91.69 227 ALA B N 1
ATOM 4552 C CA . ALA B 1 227 ? -17.094 13.289 19.672 1 91.69 227 ALA B CA 1
ATOM 4553 C C . ALA B 1 227 ? -15.875 13.062 20.562 1 91.69 227 ALA B C 1
ATOM 4555 O O . ALA B 1 227 ? -15.914 12.242 21.484 1 91.69 227 ALA B O 1
ATOM 4556 N N . ARG B 1 228 ? -14.781 13.859 20.344 1 95.31 228 ARG B N 1
ATOM 4557 C CA . ARG B 1 228 ? -13.531 13.602 21.062 1 95.31 228 ARG B CA 1
ATOM 4558 C C . ARG B 1 228 ? -13.344 14.594 22.203 1 95.31 228 ARG B C 1
ATOM 4560 O O . ARG B 1 228 ? -12.344 14.531 22.922 1 95.31 228 ARG B O 1
ATOM 4567 N N . LEU B 1 229 ? -14.219 15.539 22.359 1 96 229 LEU B N 1
ATOM 4568 C CA . LEU B 1 229 ? -14.141 16.547 23.406 1 96 229 LEU B CA 1
ATOM 4569 C C . LEU B 1 229 ? -15.352 16.469 24.328 1 96 229 LEU B C 1
ATOM 4571 O O . LEU B 1 229 ? -16.484 16.266 23.859 1 96 229 LEU B O 1
ATOM 4575 N N . ALA B 1 230 ? -15.086 16.641 25.609 1 93.56 230 ALA B N 1
ATOM 4576 C CA . ALA B 1 230 ? -16.188 16.656 26.578 1 93.56 230 ALA B CA 1
ATOM 4577 C C . ALA B 1 230 ? -17.156 17.781 26.266 1 93.56 230 ALA B C 1
ATOM 4579 O O . ALA B 1 230 ? -16.766 18.812 25.719 1 93.56 230 ALA B O 1
ATOM 4580 N N . ALA B 1 231 ? -18.391 17.547 26.703 1 90.31 231 ALA B N 1
ATOM 4581 C CA . ALA B 1 231 ? -19.453 18.516 26.422 1 90.31 231 ALA B CA 1
ATOM 4582 C C . ALA B 1 231 ? -19.125 19.875 27.031 1 90.31 231 ALA B C 1
ATOM 4584 O O . ALA B 1 231 ? -19.469 20.922 26.469 1 90.31 231 ALA B O 1
ATOM 4585 N N . ASP B 1 232 ? -18.453 19.828 28.094 1 92.19 232 ASP B N 1
ATOM 4586 C CA . ASP B 1 232 ? -18.188 21.078 28.812 1 92.19 232 ASP B CA 1
ATOM 4587 C C . ASP B 1 232 ? -16.766 21.562 28.578 1 92.19 232 ASP B C 1
ATOM 4589 O O . ASP B 1 232 ? -16.297 22.484 29.25 1 92.19 232 ASP B O 1
ATOM 4593 N N . ALA B 1 233 ? -16.141 20.938 27.656 1 94.19 233 ALA B N 1
ATOM 4594 C CA . ALA B 1 233 ? -14.773 21.359 27.359 1 94.19 233 ALA B CA 1
ATOM 4595 C C . ALA B 1 233 ? -14.75 22.75 26.734 1 94.19 233 ALA B C 1
ATOM 4597 O O . ALA B 1 233 ? -15.578 23.078 25.875 1 94.19 233 ALA B O 1
ATOM 4598 N N . VAL B 1 234 ? -13.867 23.562 27.25 1 96.06 234 VAL B N 1
ATOM 4599 C CA . VAL B 1 234 ? -13.641 24.859 26.609 1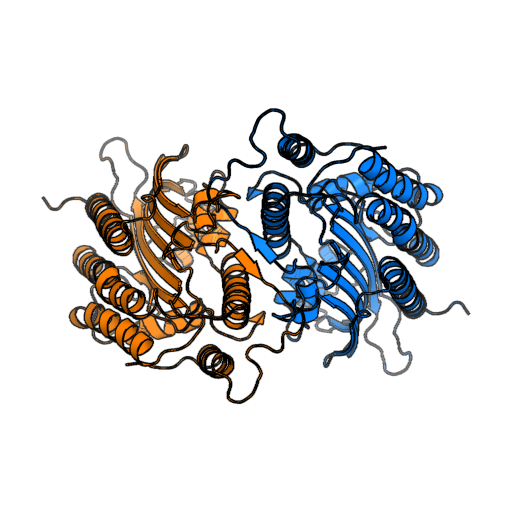 96.06 234 VAL B CA 1
ATOM 4600 C C . VAL B 1 234 ? -12.992 24.641 25.25 1 96.06 234 VAL B C 1
ATOM 4602 O O . VAL B 1 234 ? -11.922 24.047 25.141 1 96.06 234 VAL B O 1
ATOM 4605 N N . ARG B 1 235 ? -13.625 25.141 24.203 1 96.38 235 ARG B N 1
ATOM 4606 C CA . ARG B 1 235 ? -13.148 25.031 22.828 1 96.38 235 ARG B CA 1
ATOM 4607 C C . ARG B 1 235 ? -13.75 26.141 21.953 1 96.38 235 ARG B C 1
ATOM 4609 O O . ARG B 1 235 ? -14.773 26.719 22.312 1 96.38 235 ARG B O 1
ATOM 4616 N N . PRO B 1 236 ? -13.125 26.375 20.797 1 96.56 236 PRO B N 1
ATOM 4617 C CA . PRO B 1 236 ? -13.789 27.281 19.859 1 96.56 236 PRO B CA 1
ATOM 4618 C C . PRO B 1 236 ? -15.062 26.672 19.281 1 96.56 236 PRO B C 1
ATOM 4620 O O . PRO B 1 236 ? -15.117 25.484 19 1 96.56 236 PRO B O 1
ATOM 4623 N N . LYS B 1 237 ? -16.062 27.594 19.016 1 92.75 237 LYS B N 1
ATOM 4624 C CA . LYS B 1 237 ? -17.359 27.031 18.656 1 92.75 237 LYS B CA 1
ATOM 4625 C C . LYS B 1 237 ? -17.906 27.688 17.375 1 92.75 237 LYS B C 1
ATOM 4627 O O . LYS B 1 237 ? -18.875 27.188 16.781 1 92.75 237 LYS B O 1
ATOM 4632 N N . ASP B 1 238 ? -17.438 28.781 16.984 1 94 238 ASP B N 1
ATOM 4633 C CA . ASP B 1 238 ? -17.891 29.375 15.742 1 94 238 ASP B CA 1
ATOM 4634 C C . ASP B 1 238 ? -16.797 29.328 14.672 1 94 238 ASP B C 1
ATOM 4636 O O . ASP B 1 238 ? -15.641 29.031 14.977 1 94 238 ASP B O 1
ATOM 4640 N N . PRO B 1 239 ? -17.188 29.562 13.43 1 95.25 239 PRO B N 1
ATOM 4641 C CA . PRO B 1 239 ? -16.25 29.391 12.32 1 95.25 239 PRO B CA 1
ATOM 4642 C C . PRO B 1 239 ? -14.984 30.25 12.469 1 95.25 239 PRO B C 1
ATOM 4644 O O . PRO B 1 239 ? -13.883 29.781 12.195 1 95.25 239 PRO B O 1
ATOM 4647 N N . GLU B 1 240 ? -15.148 31.422 12.945 1 97 240 GLU B N 1
ATOM 4648 C CA . GLU B 1 240 ? -14.008 32.312 13.062 1 97 240 GLU B CA 1
ATOM 4649 C C . GLU B 1 240 ? -13.039 31.859 14.141 1 97 240 GLU B C 1
ATOM 4651 O O . GLU B 1 240 ? -11.82 31.891 13.945 1 97 240 GLU B O 1
ATOM 4656 N N . GLN B 1 241 ? -13.586 31.469 15.234 1 97.44 241 GLN B N 1
ATOM 4657 C CA . GLN B 1 241 ? -12.742 30.984 16.328 1 97.44 241 GLN B CA 1
ATOM 4658 C C . GLN B 1 241 ? -12.047 29.688 15.953 1 97.44 241 GLN B C 1
ATOM 4660 O O . GLN B 1 241 ? -10.875 29.484 16.297 1 97.44 241 GLN B O 1
ATOM 4665 N N . ILE B 1 242 ? -12.781 28.859 15.336 1 98.25 242 ILE B N 1
ATOM 4666 C CA . ILE B 1 242 ? -12.188 27.578 14.945 1 98.25 242 ILE B CA 1
ATOM 4667 C C . ILE B 1 242 ? -11.109 27.812 13.883 1 98.25 242 ILE B C 1
ATOM 4669 O O . ILE B 1 242 ? -10.055 27.188 13.914 1 98.25 242 ILE B O 1
ATOM 4673 N N . PHE B 1 243 ? -11.438 28.703 12.945 1 98.5 243 PHE B N 1
ATOM 4674 C CA . PHE B 1 243 ? -10.445 29.047 11.938 1 98.5 243 PHE B CA 1
ATOM 4675 C C . PHE B 1 243 ? -9.195 29.625 12.586 1 98.5 243 PHE B C 1
ATOM 4677 O O . PHE B 1 243 ? -8.07 29.344 12.148 1 98.5 243 PHE B O 1
ATOM 4684 N N . ALA B 1 244 ? -9.359 30.375 13.641 1 98.75 244 ALA B N 1
ATOM 4685 C CA . ALA B 1 244 ? -8.211 30.891 14.383 1 98.75 244 ALA B CA 1
ATOM 4686 C C . ALA B 1 244 ? -7.375 29.75 14.961 1 98.75 244 ALA B C 1
ATOM 4688 O O . ALA B 1 244 ? -6.145 29.828 14.984 1 98.75 244 ALA B O 1
ATOM 4689 N N . PHE B 1 245 ? -8.023 28.766 15.445 1 98.75 245 PHE B N 1
ATOM 4690 C CA . PHE B 1 245 ? -7.34 27.578 15.938 1 98.75 245 PHE B CA 1
ATOM 4691 C C . PHE B 1 245 ? -6.574 26.891 14.805 1 98.75 245 PHE B C 1
ATOM 4693 O O . PHE B 1 245 ? -5.41 26.516 14.977 1 98.75 245 PHE B O 1
ATOM 4700 N N . ILE B 1 246 ? -7.258 26.75 13.648 1 98.81 246 ILE B N 1
ATOM 4701 C CA . ILE B 1 246 ? -6.629 26.125 12.484 1 98.81 246 ILE B CA 1
ATOM 4702 C C . ILE B 1 246 ? -5.359 26.891 12.117 1 98.81 246 ILE B C 1
ATOM 4704 O O . ILE B 1 246 ? -4.316 26.297 11.852 1 98.81 246 ILE B O 1
ATOM 4708 N N . GLN B 1 247 ? -5.445 28.188 12.141 1 98.88 247 GLN B N 1
ATOM 4709 C CA . GLN B 1 247 ? -4.293 29.031 11.82 1 98.88 247 GLN B CA 1
ATOM 4710 C C . GLN B 1 247 ? -3.176 28.844 12.844 1 98.88 247 GLN B C 1
ATOM 4712 O O . GLN B 1 247 ? -2.002 28.75 12.477 1 98.88 247 GLN B O 1
ATOM 4717 N N . SER B 1 248 ? -3.559 28.781 14.109 1 98.88 248 SER B N 1
ATOM 4718 C CA . SER B 1 248 ? -2.568 28.562 15.156 1 98.88 248 SER B CA 1
ATOM 4719 C C . SER B 1 248 ? -1.828 27.25 14.969 1 98.88 248 SER B C 1
ATOM 4721 O O . SER B 1 248 ? -0.597 27.203 15.016 1 98.88 248 SER B O 1
ATOM 4723 N N . ALA B 1 249 ? -2.607 26.234 14.742 1 98.75 249 ALA B N 1
ATOM 4724 C CA . ALA B 1 249 ? -2.037 24.906 14.547 1 98.75 249 ALA B CA 1
ATOM 4725 C C . ALA B 1 249 ? -1.191 24.844 13.273 1 98.75 249 ALA B C 1
ATOM 4727 O O . ALA B 1 249 ? -0.076 24.312 13.289 1 98.75 249 ALA B O 1
ATOM 4728 N N . GLY B 1 250 ? -1.722 25.406 12.172 1 98.81 250 GLY B N 1
ATOM 4729 C CA . GLY B 1 250 ? -0.979 25.438 10.922 1 98.81 250 GLY B CA 1
ATOM 4730 C C . GLY B 1 250 ? 0.312 26.219 11.016 1 98.81 250 GLY B C 1
ATOM 4731 O O . GLY B 1 250 ? 1.349 25.797 10.508 1 98.81 250 GLY B O 1
ATOM 4732 N N . ASN B 1 251 ? 0.24 27.359 11.703 1 98.81 251 ASN B N 1
ATOM 4733 C CA . ASN B 1 251 ? 1.402 28.219 11.859 1 98.81 251 ASN B CA 1
ATOM 4734 C C . ASN B 1 251 ? 2.463 27.578 12.75 1 98.81 251 ASN B C 1
ATOM 4736 O O . ASN B 1 251 ? 3.625 27.984 12.734 1 98.81 251 ASN B O 1
ATOM 4740 N N . ALA B 1 252 ? 2.105 26.641 13.523 1 98.81 252 ALA B N 1
ATOM 4741 C CA . ALA B 1 252 ? 3.031 25.953 14.43 1 98.81 252 ALA B CA 1
ATOM 4742 C C . ALA B 1 252 ? 3.891 24.938 13.68 1 98.81 252 ALA B C 1
ATOM 4744 O O . ALA B 1 252 ? 4.855 24.406 14.234 1 98.81 252 ALA B O 1
ATOM 4745 N N . PHE B 1 253 ? 3.551 24.703 12.438 1 98.75 253 PHE B N 1
ATOM 4746 C CA . PHE B 1 253 ? 4.281 23.688 11.68 1 98.75 253 PHE B CA 1
ATOM 4747 C C . PHE B 1 253 ? 5.766 24.031 11.602 1 98.75 253 PHE B C 1
ATOM 4749 O O . PHE B 1 253 ? 6.617 23.219 11.961 1 98.75 253 PHE B O 1
ATOM 4756 N N . ILE B 1 254 ? 6.098 25.234 11.172 1 98.81 254 ILE B N 1
ATOM 4757 C CA . ILE B 1 254 ? 7.484 25.625 10.938 1 98.81 254 ILE B CA 1
ATOM 4758 C C . ILE B 1 254 ? 8.25 25.609 12.258 1 98.81 254 ILE B C 1
ATOM 4760 O O . ILE B 1 254 ? 9.281 24.938 12.375 1 98.81 254 ILE B O 1
ATOM 4764 N N . PRO B 1 255 ? 7.754 26.219 13.336 1 98.88 255 PRO B N 1
ATOM 4765 C CA . PRO B 1 255 ? 8.547 26.203 14.562 1 98.88 255 PRO B CA 1
ATOM 4766 C C . PRO B 1 255 ? 8.602 24.812 15.211 1 98.88 255 PRO B C 1
ATOM 4768 O O . PRO B 1 255 ? 9.484 24.547 16.031 1 98.88 255 PRO B O 1
ATOM 4771 N N . SER B 1 256 ? 7.695 23.922 14.906 1 98.88 256 SER B N 1
ATOM 4772 C CA . SER B 1 256 ? 7.707 22.594 15.516 1 98.88 256 SER B CA 1
ATOM 4773 C C . SER B 1 256 ? 8.672 21.656 14.789 1 98.88 256 SER B C 1
ATOM 4775 O O . SER B 1 256 ? 9.234 20.75 15.391 1 98.88 256 SER B O 1
ATOM 4777 N N . TYR B 1 257 ? 8.875 21.891 13.492 1 98.81 257 TYR B N 1
ATOM 4778 C CA . TYR B 1 257 ? 9.531 20.859 12.688 1 98.81 257 TYR B CA 1
ATOM 4779 C C . TYR B 1 257 ? 10.898 21.312 12.211 1 98.81 257 TYR B C 1
ATOM 4781 O O . TYR B 1 257 ? 11.875 20.562 12.266 1 98.81 257 TYR B O 1
ATOM 4789 N N . ILE B 1 258 ? 11.062 22.547 11.766 1 98.69 258 ILE B N 1
ATOM 4790 C CA . ILE B 1 258 ? 12.273 23.031 11.117 1 98.69 258 ILE B CA 1
ATOM 4791 C C . ILE B 1 258 ? 13.453 22.953 12.086 1 98.69 258 ILE B C 1
ATOM 4793 O O . ILE B 1 258 ? 14.539 22.5 11.711 1 98.69 258 ILE B O 1
ATOM 4797 N N . PRO B 1 259 ? 13.273 23.328 13.383 1 98.69 259 PRO B N 1
ATOM 4798 C CA . PRO B 1 259 ? 14.398 23.188 14.32 1 98.69 259 PRO B CA 1
ATOM 4799 C C . PRO B 1 259 ? 14.867 21.734 14.461 1 98.69 259 PRO B C 1
ATOM 4801 O O . PRO B 1 259 ? 16.062 21.484 14.648 1 98.69 259 PRO B O 1
ATOM 4804 N N . ILE B 1 260 ? 13.969 20.797 14.406 1 98.5 260 ILE B N 1
ATOM 4805 C CA . ILE B 1 260 ? 14.32 19.375 14.477 1 98.5 260 ILE B CA 1
ATOM 4806 C C . ILE B 1 260 ? 15.164 19 13.266 1 98.5 260 ILE B C 1
ATOM 4808 O O . ILE B 1 260 ? 16.203 18.344 13.406 1 98.5 260 ILE B O 1
ATOM 4812 N N . LEU B 1 261 ? 14.766 19.438 12.086 1 97.81 261 LEU B N 1
ATOM 4813 C CA . LEU B 1 261 ? 15.508 19.172 10.867 1 97.81 261 LEU B CA 1
ATOM 4814 C C . LEU B 1 261 ? 16.922 19.766 10.945 1 97.81 261 LEU B C 1
ATOM 4816 O O . LEU B 1 261 ? 17.906 19.062 10.664 1 97.81 261 LEU B O 1
ATOM 4820 N N . GLU B 1 262 ? 16.969 20.969 11.383 1 97.75 262 GLU B N 1
ATOM 4821 C CA . GLU B 1 262 ? 18.25 21.672 11.461 1 97.75 262 GLU B CA 1
ATOM 4822 C C . GLU B 1 262 ? 19.234 20.906 12.344 1 97.75 262 GLU B C 1
ATOM 4824 O O . GLU B 1 262 ? 20.438 20.875 12.062 1 97.75 262 GLU B O 1
ATOM 4829 N N . GLN B 1 263 ? 18.719 20.312 13.344 1 97.81 263 GLN B N 1
ATOM 4830 C CA . GLN B 1 263 ? 19.547 19.609 14.305 1 97.81 263 GLN B CA 1
ATOM 4831 C C . GLN B 1 263 ? 20.047 18.281 13.734 1 97.81 263 GLN B C 1
ATOM 4833 O O . GLN B 1 263 ? 21.125 17.797 14.102 1 97.81 263 GLN B O 1
ATOM 4838 N N . ARG B 1 264 ? 19.312 17.688 12.758 1 98.12 264 ARG B N 1
ATOM 4839 C CA . ARG B 1 264 ? 19.547 16.281 12.469 1 98.12 264 ARG B CA 1
ATOM 4840 C C . ARG B 1 264 ? 20.078 16.094 11.047 1 98.12 264 ARG B C 1
ATOM 4842 O O . ARG B 1 264 ? 20.734 15.094 10.758 1 98.12 264 ARG B O 1
ATOM 4849 N N . ILE B 1 265 ? 19.938 16.984 10.117 1 94.94 265 ILE B N 1
ATOM 4850 C CA . ILE B 1 265 ? 20.094 16.781 8.68 1 94.94 265 ILE B CA 1
ATOM 4851 C C . ILE B 1 265 ? 21.562 16.562 8.344 1 94.94 265 ILE B C 1
ATOM 4853 O O . ILE B 1 265 ? 21.891 15.953 7.328 1 94.94 265 ILE B O 1
ATOM 4857 N N . ASN B 1 266 ? 22.469 17 9.242 1 94 266 ASN B N 1
ATOM 4858 C CA . ASN B 1 266 ? 23.891 16.875 8.922 1 94 266 ASN B CA 1
ATOM 4859 C C . ASN B 1 266 ? 24.562 15.766 9.719 1 94 266 ASN B C 1
ATOM 4861 O O . ASN B 1 266 ? 25.766 15.594 9.648 1 94 266 ASN B O 1
ATOM 4865 N N . MET B 1 267 ? 23.812 15 10.453 1 96.81 267 MET B N 1
ATOM 4866 C CA . MET B 1 267 ? 24.391 13.906 11.234 1 96.81 267 MET B CA 1
ATOM 4867 C C . MET B 1 267 ? 24.906 12.805 10.312 1 96.81 267 MET B C 1
ATOM 4869 O O . MET B 1 267 ? 24.25 12.453 9.328 1 96.81 267 MET B O 1
ATOM 4873 N N . PRO B 1 268 ? 26.094 12.359 10.617 1 96.56 268 PRO B N 1
ATOM 4874 C CA . PRO B 1 268 ? 26.531 11.195 9.852 1 96.56 268 PRO B CA 1
ATOM 4875 C C . PRO B 1 268 ? 25.656 9.969 10.086 1 96.56 268 PRO B C 1
ATOM 4877 O O . PRO B 1 268 ? 25.078 9.82 11.164 1 96.56 268 PRO B O 1
ATOM 4880 N N . PHE B 1 269 ? 25.531 9.125 9.055 1 95.31 269 PHE B N 1
ATOM 4881 C CA . PHE B 1 269 ? 24.766 7.891 9.234 1 95.31 269 PHE B CA 1
ATOM 4882 C C . PHE B 1 269 ? 25.375 6.758 8.414 1 95.31 269 PHE B C 1
ATOM 4884 O O . PHE B 1 269 ? 26.156 7 7.496 1 95.31 269 PHE B O 1
ATOM 4891 N N . THR B 1 270 ? 25.047 5.551 8.758 1 94.25 270 THR B N 1
ATOM 4892 C CA . THR B 1 270 ? 25.594 4.344 8.148 1 94.25 270 THR B CA 1
ATOM 4893 C C . THR B 1 270 ? 24.578 3.711 7.203 1 94.25 270 THR B C 1
ATOM 4895 O O . THR B 1 270 ? 23.391 4.039 7.254 1 94.25 270 THR B O 1
ATOM 4898 N N . PRO B 1 271 ? 25.062 2.842 6.34 1 92.88 271 PRO B N 1
ATOM 4899 C CA . PRO B 1 271 ? 24.125 2.1 5.484 1 92.88 271 PRO B CA 1
ATOM 4900 C C . PRO B 1 271 ? 23.094 1.311 6.285 1 92.88 271 PRO B C 1
ATOM 4902 O O . PRO B 1 271 ? 21.953 1.151 5.84 1 92.88 271 PRO B O 1
ATOM 4905 N N . GLN B 1 272 ? 23.484 0.864 7.438 1 93.62 272 GLN B N 1
ATOM 4906 C CA . GLN B 1 272 ? 22.562 0.126 8.289 1 93.62 272 GLN B CA 1
ATOM 4907 C C . GLN B 1 272 ? 21.422 1.025 8.781 1 93.62 272 GLN B C 1
ATOM 4909 O O . GLN B 1 272 ? 20.281 0.598 8.852 1 93.62 272 GLN B O 1
ATOM 4914 N N . GLN B 1 273 ? 21.797 2.215 9.102 1 96.56 273 GLN B N 1
ATOM 4915 C CA . GLN B 1 273 ? 20.781 3.164 9.547 1 96.56 273 GLN B CA 1
ATOM 4916 C C . GLN B 1 273 ? 19.844 3.559 8.398 1 96.56 273 GLN B C 1
ATOM 4918 O O . GLN B 1 273 ? 18.656 3.74 8.602 1 96.56 273 GLN B O 1
ATOM 4923 N N . ARG B 1 274 ? 20.438 3.65 7.223 1 96.06 274 ARG B N 1
ATOM 4924 C CA . ARG B 1 274 ? 19.625 3.902 6.039 1 96.06 274 ARG B CA 1
ATOM 4925 C C . ARG B 1 274 ? 18.688 2.736 5.766 1 96.06 274 ARG B C 1
ATOM 4927 O O . ARG B 1 274 ? 17.516 2.939 5.457 1 96.06 274 ARG B O 1
ATOM 4934 N N . ARG B 1 275 ? 19.188 1.564 5.898 1 95.31 275 ARG B N 1
ATOM 4935 C CA . ARG B 1 275 ? 18.375 0.364 5.754 1 95.31 275 ARG B CA 1
ATOM 4936 C C . ARG B 1 275 ? 17.172 0.403 6.688 1 95.31 275 ARG B C 1
ATOM 4938 O O . ARG B 1 275 ? 16.031 0.166 6.266 1 95.31 275 ARG B O 1
ATOM 4945 N N . TRP B 1 276 ? 17.391 0.798 7.895 1 97.5 276 TRP B N 1
ATOM 4946 C CA . TRP B 1 276 ? 16.328 0.896 8.883 1 97.5 276 TRP B CA 1
ATOM 4947 C C . TRP B 1 276 ? 15.305 1.961 8.484 1 97.5 276 TRP B C 1
ATOM 4949 O O . TRP B 1 276 ? 14.102 1.732 8.555 1 97.5 276 TRP B O 1
ATOM 4959 N N . GLN B 1 277 ? 15.797 3.043 8.047 1 98.12 277 GLN B N 1
ATOM 4960 C CA . GLN B 1 277 ? 14.914 4.102 7.578 1 98.12 277 GLN B CA 1
ATOM 4961 C C . GLN B 1 277 ? 13.984 3.6 6.477 1 98.12 277 GLN B C 1
ATOM 4963 O O . GLN B 1 277 ? 12.781 3.885 6.492 1 98.12 277 GLN B O 1
ATOM 4968 N N . LEU B 1 278 ? 14.578 2.855 5.559 1 97.94 278 LEU B N 1
ATOM 4969 C CA . LEU B 1 278 ? 13.797 2.377 4.418 1 97.94 278 LEU B CA 1
ATOM 4970 C C . LEU B 1 278 ? 12.766 1.343 4.859 1 97.94 278 LEU B C 1
ATOM 4972 O O . LEU B 1 278 ? 11.672 1.271 4.293 1 97.94 278 LEU B O 1
ATOM 4976 N N . ILE B 1 279 ? 13.078 0.545 5.852 1 97.69 279 ILE B N 1
ATOM 4977 C CA . ILE B 1 279 ? 12.117 -0.406 6.406 1 97.69 279 ILE B CA 1
ATOM 4978 C C . ILE B 1 279 ? 10.969 0.348 7.078 1 97.69 279 ILE B C 1
ATOM 4980 O O . ILE B 1 279 ? 9.805 -0 6.895 1 97.69 279 ILE B O 1
ATOM 4984 N N . ARG B 1 280 ? 11.289 1.408 7.816 1 98.62 280 ARG B N 1
ATOM 4985 C CA . ARG B 1 280 ? 10.266 2.24 8.445 1 98.62 280 ARG B CA 1
ATOM 4986 C C . ARG B 1 280 ? 9.398 2.926 7.391 1 98.62 280 ARG B C 1
ATOM 4988 O O . ARG B 1 280 ? 8.188 3.082 7.578 1 98.62 280 ARG B O 1
ATOM 4995 N N . ARG B 1 281 ? 10.039 3.352 6.316 1 98.69 281 ARG B N 1
ATOM 4996 C CA . ARG B 1 281 ? 9.289 3.943 5.215 1 98.69 281 ARG B CA 1
ATOM 4997 C C . ARG B 1 281 ? 8.336 2.924 4.594 1 98.69 281 ARG B C 1
ATOM 4999 O O . ARG B 1 281 ? 7.277 3.289 4.086 1 98.69 281 ARG B O 1
ATOM 5006 N N . GLY B 1 282 ? 8.773 1.643 4.625 1 98.62 282 GLY B N 1
ATOM 5007 C CA . GLY B 1 282 ? 7.836 0.601 4.227 1 98.62 282 GLY B CA 1
ATOM 5008 C C . GLY B 1 282 ? 6.57 0.587 5.062 1 98.62 282 GLY B C 1
ATOM 5009 O O . GLY B 1 282 ? 5.469 0.431 4.527 1 98.62 282 GLY B O 1
ATOM 5010 N N . ARG B 1 283 ? 6.719 0.801 6.391 1 98.5 283 ARG B N 1
ATOM 5011 C CA . ARG B 1 283 ? 5.57 0.889 7.285 1 98.5 283 ARG B CA 1
ATOM 5012 C C . ARG B 1 283 ? 4.691 2.084 6.93 1 98.5 283 ARG B C 1
ATOM 5014 O O . ARG B 1 283 ? 3.463 1.993 6.98 1 98.5 283 ARG B O 1
ATOM 5021 N N . TYR B 1 284 ? 5.367 3.16 6.59 1 98.69 284 TYR B N 1
ATOM 5022 C CA . TYR B 1 284 ? 4.645 4.359 6.18 1 98.69 284 TYR B CA 1
ATOM 5023 C C . TYR B 1 284 ? 3.773 4.082 4.961 1 98.69 284 TYR B C 1
ATOM 5025 O O . TYR B 1 284 ? 2.605 4.473 4.926 1 98.69 284 TYR B O 1
ATOM 5033 N N . VAL B 1 285 ? 4.301 3.385 3.973 1 98.75 285 VAL B N 1
ATOM 5034 C CA . VAL B 1 285 ? 3.59 3.043 2.744 1 98.75 285 VAL B CA 1
ATOM 5035 C C . VAL B 1 285 ? 2.398 2.146 3.066 1 98.75 285 VAL B C 1
ATOM 5037 O O . VAL B 1 285 ? 1.298 2.354 2.549 1 98.75 285 VAL B O 1
ATOM 5040 N N . GLU B 1 286 ? 2.629 1.174 3.939 1 98.5 286 GLU B N 1
ATOM 5041 C CA . GLU B 1 286 ? 1.554 0.273 4.344 1 98.5 286 GLU B CA 1
ATOM 5042 C C . GLU B 1 286 ? 0.382 1.046 4.941 1 98.5 286 GLU B C 1
ATOM 5044 O O . GLU B 1 286 ? -0.77 0.838 4.555 1 98.5 286 GLU B O 1
ATOM 5049 N N . PHE B 1 287 ? 0.69 1.933 5.855 1 98.56 287 PHE B N 1
ATOM 5050 C CA . PHE B 1 287 ? -0.38 2.707 6.473 1 98.56 287 PHE B CA 1
ATOM 5051 C C . PHE B 1 287 ? -1.125 3.529 5.426 1 98.56 287 PHE B C 1
ATOM 5053 O O . PHE B 1 287 ? -2.355 3.504 5.371 1 98.56 287 PHE B O 1
ATOM 5060 N N . ASN B 1 288 ? -0.371 4.258 4.633 1 98.38 288 ASN B N 1
ATOM 5061 C CA . ASN B 1 288 ? -0.974 5.203 3.699 1 98.38 288 ASN B CA 1
ATOM 5062 C C . ASN B 1 288 ? -1.877 4.5 2.691 1 98.38 288 ASN B C 1
ATOM 5064 O O . ASN B 1 288 ? -2.955 4.996 2.363 1 98.38 288 ASN B O 1
ATOM 5068 N N . LEU B 1 289 ? -1.472 3.367 2.219 1 98 289 LEU B N 1
ATOM 5069 C CA . LEU B 1 289 ? -2.209 2.701 1.15 1 98 289 LEU B CA 1
ATOM 5070 C C . LEU B 1 289 ? -3.346 1.857 1.718 1 98 289 LEU B C 1
ATOM 5072 O O . LEU B 1 289 ? -4.391 1.706 1.081 1 98 289 LEU B O 1
ATOM 5076 N N . VAL B 1 290 ? -3.164 1.345 2.955 1 96.88 290 VAL B N 1
ATOM 5077 C CA . VAL B 1 290 ? -4.121 0.37 3.463 1 96.88 290 VAL B CA 1
ATOM 5078 C C . VAL B 1 290 ? -5.125 1.062 4.387 1 96.88 290 VAL B C 1
ATOM 5080 O O . VAL B 1 290 ? -6.312 0.729 4.383 1 96.88 290 VAL B O 1
ATOM 5083 N N . TYR B 1 291 ? -4.672 2.09 5.152 1 96.56 291 TYR B N 1
ATOM 5084 C CA . TYR B 1 291 ? -5.52 2.51 6.262 1 96.56 291 TYR B CA 1
ATOM 5085 C C . TYR B 1 291 ? -5.871 3.99 6.152 1 96.56 291 TYR B C 1
ATOM 5087 O O . TYR B 1 291 ? -6.895 4.434 6.68 1 96.56 291 TYR B O 1
ATOM 5095 N N . ASP B 1 292 ? -5.016 4.758 5.504 1 96.69 292 ASP B N 1
ATOM 5096 C CA . ASP B 1 292 ? -5.266 6.195 5.449 1 96.69 292 ASP B CA 1
ATOM 5097 C C . ASP B 1 292 ? -6.574 6.5 4.723 1 96.69 292 ASP B C 1
ATOM 5099 O O . ASP B 1 292 ? -6.719 6.191 3.539 1 96.69 292 ASP B O 1
ATOM 5103 N N . ARG B 1 293 ? -7.477 7.133 5.312 1 91.69 293 ARG B N 1
ATOM 5104 C CA . ARG B 1 293 ? -8.805 7.406 4.773 1 91.69 293 ARG B CA 1
ATOM 5105 C C . ARG B 1 293 ? -8.727 8.375 3.598 1 91.69 293 ARG B C 1
ATOM 5107 O O . ARG B 1 293 ? -9.445 8.211 2.607 1 91.69 293 ARG B O 1
ATOM 5114 N N . GLY B 1 294 ? -7.887 9.359 3.791 1 89.31 294 GLY B N 1
ATOM 5115 C CA . GLY B 1 294 ? -7.727 10.305 2.705 1 89.31 294 GLY B CA 1
ATOM 5116 C C . GLY B 1 294 ? -7.227 9.672 1.422 1 89.31 294 GLY B C 1
ATOM 5117 O O . GLY B 1 294 ? -7.758 9.938 0.342 1 89.31 294 GLY B O 1
ATOM 5118 N N . THR B 1 295 ? -6.227 8.859 1.526 1 93.25 295 THR B N 1
ATOM 5119 C CA . THR B 1 295 ? -5.66 8.18 0.367 1 93.25 295 THR B CA 1
ATOM 5120 C C . THR B 1 295 ? -6.684 7.23 -0.258 1 93.25 295 THR B C 1
ATOM 5122 O O . THR B 1 295 ? -6.883 7.242 -1.474 1 93.25 295 THR B O 1
ATOM 5125 N N . LYS B 1 296 ? -7.316 6.441 0.56 1 91.88 296 LYS B N 1
ATOM 5126 C CA . LYS B 1 296 ? -8.312 5.492 0.068 1 91.88 296 LYS B CA 1
ATOM 5127 C C . LYS B 1 296 ? -9.43 6.207 -0.681 1 91.88 296 LYS B C 1
ATOM 5129 O O . LYS B 1 296 ? -9.828 5.785 -1.768 1 91.88 296 LYS B O 1
ATOM 5134 N N . PHE B 1 297 ? -9.891 7.266 -0.096 1 84.56 297 PHE B N 1
ATOM 5135 C CA . PHE B 1 297 ? -10.93 8.062 -0.73 1 84.56 297 PHE B CA 1
ATOM 5136 C C . PHE B 1 297 ? -10.445 8.641 -2.051 1 84.56 297 PHE B C 1
ATOM 5138 O O . PHE B 1 297 ? -11.156 8.609 -3.055 1 84.56 297 PHE B O 1
ATOM 5145 N N . GLY B 1 298 ? -9.305 9.141 -1.999 1 87.62 298 GLY B N 1
ATOM 5146 C CA . GLY B 1 298 ? -8.727 9.711 -3.207 1 87.62 298 GLY B CA 1
ATOM 5147 C C . GLY B 1 298 ? -8.594 8.711 -4.34 1 87.62 298 GLY B C 1
ATOM 5148 O O . GLY B 1 298 ? -8.969 9 -5.477 1 87.62 298 GLY B O 1
ATOM 5149 N N . LEU B 1 299 ? -8.102 7.574 -4.039 1 90.88 299 LEU B N 1
ATOM 5150 C CA . LEU B 1 299 ? -7.891 6.551 -5.059 1 90.88 299 LEU B CA 1
ATOM 5151 C C . LEU B 1 299 ? -9.219 6.078 -5.637 1 90.88 299 LEU B C 1
ATOM 5153 O O . LEU B 1 299 ? -9.289 5.672 -6.797 1 90.88 299 LEU B O 1
ATOM 5157 N N . ALA B 1 300 ? -10.266 6.18 -4.852 1 85.62 300 ALA B N 1
ATOM 5158 C CA . ALA B 1 300 ? -11.586 5.699 -5.262 1 85.62 300 ALA B CA 1
ATOM 5159 C C . ALA B 1 300 ? -12.359 6.789 -5.996 1 85.62 300 ALA B C 1
ATOM 5161 O O . ALA B 1 300 ? -13.398 6.516 -6.605 1 85.62 300 ALA B O 1
ATOM 5162 N N . THR B 1 301 ? -11.906 8.031 -5.918 1 80.31 301 THR B N 1
ATOM 5163 C CA . THR B 1 301 ? -12.617 9.156 -6.516 1 80.31 301 THR B CA 1
ATOM 5164 C C . THR B 1 301 ? -12.266 9.289 -7.996 1 80.31 301 THR B C 1
ATOM 5166 O O . THR B 1 301 ? -11.094 9.484 -8.344 1 80.31 301 THR B O 1
ATOM 5169 N N . PRO B 1 302 ? -13.344 9.18 -8.805 1 77.06 302 PRO B N 1
ATOM 5170 C CA . PRO B 1 302 ? -13.07 9.344 -10.234 1 77.06 302 PRO B CA 1
ATOM 5171 C C . PRO B 1 302 ? -12.461 10.703 -10.562 1 77.06 302 PRO B C 1
ATOM 5173 O O . PRO B 1 302 ? -12.914 11.727 -10.055 1 77.06 302 PRO B O 1
ATOM 5176 N N . GLY B 1 303 ? -11.469 10.68 -11.352 1 77.5 303 GLY B N 1
ATOM 5177 C CA . GLY B 1 303 ? -10.867 11.914 -11.82 1 77.5 303 GLY B CA 1
ATOM 5178 C C . GLY B 1 303 ? -9.875 12.508 -10.828 1 77.5 303 GLY B C 1
ATOM 5179 O O . GLY B 1 303 ? -9.312 13.578 -11.078 1 77.5 303 GLY B O 1
ATOM 5180 N N . ALA B 1 304 ? -9.742 11.852 -9.719 1 82.19 304 ALA B N 1
ATOM 5181 C CA . ALA B 1 304 ? -8.797 12.359 -8.727 1 82.19 304 ALA B CA 1
ATOM 5182 C C . ALA B 1 304 ? -7.387 12.43 -9.297 1 82.19 304 ALA B C 1
ATOM 5184 O O . ALA B 1 304 ? -7.023 11.633 -10.172 1 82.19 304 ALA B O 1
ATOM 5185 N N . ARG B 1 305 ? -6.645 13.367 -8.859 1 89.88 305 ARG B N 1
ATOM 5186 C CA . ARG B 1 305 ? -5.254 13.516 -9.281 1 89.88 305 ARG B CA 1
ATOM 5187 C C . ARG B 1 305 ? -4.344 12.578 -8.492 1 89.88 305 ARG B C 1
ATOM 5189 O O . ARG B 1 305 ? -3.811 12.953 -7.449 1 89.88 305 ARG B O 1
ATOM 5196 N N . ILE B 1 306 ? -4.039 11.469 -9.039 1 92.25 306 ILE B N 1
ATOM 5197 C CA . ILE B 1 306 ? -3.342 10.375 -8.375 1 92.25 306 ILE B CA 1
ATOM 5198 C C . ILE B 1 306 ? -1.944 10.828 -7.961 1 92.25 306 ILE B C 1
ATOM 5200 O O . ILE B 1 306 ? -1.473 10.492 -6.871 1 92.25 306 ILE B O 1
ATOM 5204 N N . GLU B 1 307 ? -1.279 11.602 -8.773 1 93.25 307 GLU B N 1
ATOM 5205 C CA . GLU B 1 307 ? 0.075 12.055 -8.477 1 93.25 307 GLU B CA 1
ATOM 5206 C C . GLU B 1 307 ? 0.103 12.906 -7.207 1 93.25 307 GLU B C 1
ATOM 5208 O O . GLU B 1 307 ? 1.037 12.805 -6.41 1 93.25 307 GLU B O 1
ATOM 5213 N N . SER B 1 308 ? -0.889 13.68 -7.031 1 92.5 308 SER B N 1
ATOM 5214 C CA . SER B 1 308 ? -0.964 14.492 -5.824 1 92.5 308 SER B CA 1
ATOM 5215 C C . SER B 1 308 ? -1.279 13.648 -4.598 1 92.5 308 SER B C 1
ATOM 5217 O O . SER B 1 308 ? -0.74 13.883 -3.516 1 92.5 308 SER B O 1
ATOM 5219 N N . ILE B 1 309 ? -2.137 12.727 -4.809 1 93.38 309 ILE B N 1
ATOM 5220 C CA . ILE B 1 309 ? -2.553 11.852 -3.717 1 93.38 309 ILE B CA 1
ATOM 5221 C C . ILE B 1 309 ? -1.363 11.023 -3.238 1 93.38 309 ILE B C 1
ATOM 5223 O O . ILE B 1 309 ? -1.138 10.891 -2.033 1 93.38 309 ILE B O 1
ATOM 5227 N N . LEU B 1 310 ? -0.56 10.523 -4.164 1 96.69 310 LEU B N 1
ATOM 5228 C CA . LEU B 1 310 ? 0.501 9.586 -3.816 1 96.69 310 LEU B CA 1
ATOM 5229 C C . LEU B 1 310 ? 1.819 10.32 -3.586 1 96.69 310 LEU B C 1
ATOM 5231 O O . LEU B 1 310 ? 2.852 9.688 -3.354 1 96.69 310 LEU B O 1
ATOM 5235 N N . MET B 1 311 ? 1.786 11.633 -3.66 1 95.38 311 MET B N 1
ATOM 5236 C CA . MET B 1 311 ? 2.969 12.438 -3.379 1 95.38 311 MET B CA 1
ATOM 5237 C C . MET B 1 311 ? 3.486 12.172 -1.969 1 95.38 311 MET B C 1
ATOM 5239 O O . MET B 1 311 ? 4.684 12.297 -1.71 1 95.38 311 MET B O 1
ATOM 5243 N N . SER B 1 312 ? 2.6 11.672 -1.115 1 96.25 312 SER B N 1
ATOM 5244 C CA . SER B 1 312 ? 2.918 11.469 0.295 1 96.25 312 SER B CA 1
ATOM 5245 C C . SER B 1 312 ? 3.834 10.266 0.49 1 96.25 312 SER B C 1
ATOM 5247 O O . SER B 1 312 ? 4.445 10.109 1.55 1 96.25 312 SER B O 1
ATOM 5249 N N . LEU B 1 313 ? 3.908 9.414 -0.474 1 98.19 313 LEU B N 1
ATOM 5250 C CA . LEU B 1 313 ? 4.754 8.227 -0.338 1 98.19 313 LEU B CA 1
ATOM 5251 C C . LEU B 1 313 ? 6.23 8.602 -0.431 1 98.19 313 LEU B C 1
ATOM 5253 O O . LEU B 1 313 ? 6.594 9.547 -1.137 1 98.19 313 LEU B O 1
ATOM 5257 N N . PRO B 1 314 ? 7.086 7.871 0.338 1 97.5 314 PRO B N 1
ATOM 5258 C CA . PRO B 1 314 ? 8.523 8.133 0.221 1 97.5 314 PRO B CA 1
ATOM 5259 C C . PRO B 1 314 ? 9.07 7.816 -1.169 1 97.5 314 PRO B C 1
ATOM 5261 O O . PRO B 1 314 ? 8.438 7.086 -1.933 1 97.5 314 PRO B O 1
ATOM 5264 N N . GLU B 1 315 ? 10.164 8.359 -1.431 1 95.94 315 GLU B N 1
ATOM 5265 C CA . GLU B 1 315 ? 10.805 8.094 -2.717 1 95.94 315 GLU B CA 1
ATOM 5266 C C . GLU B 1 315 ? 11.18 6.621 -2.848 1 95.94 315 GLU B C 1
ATOM 5268 O O . GLU B 1 315 ? 10.984 6.012 -3.9 1 95.94 315 GLU B O 1
ATOM 5273 N N . THR B 1 316 ? 11.773 6.09 -1.786 1 96.31 316 THR B N 1
ATOM 5274 C CA . THR B 1 316 ? 12.141 4.676 -1.74 1 96.31 316 THR B CA 1
ATOM 5275 C C . THR B 1 316 ? 11.719 4.051 -0.416 1 96.31 316 THR B C 1
ATOM 5277 O O . THR B 1 316 ? 11.711 4.719 0.62 1 96.31 316 THR B O 1
ATOM 5280 N N . ALA B 1 317 ? 11.305 2.822 -0.457 1 97.88 317 ALA B N 1
ATOM 5281 C CA . ALA B 1 317 ? 10.938 2.033 0.716 1 97.88 317 ALA B CA 1
ATOM 5282 C C . ALA B 1 317 ? 11.438 0.598 0.59 1 97.88 317 ALA B C 1
ATOM 5284 O O . ALA B 1 317 ? 11.859 0.173 -0.489 1 97.88 317 ALA B O 1
ATOM 5285 N N . ARG B 1 318 ? 11.398 -0.102 1.72 1 97.25 318 ARG B N 1
ATOM 5286 C CA . ARG B 1 318 ? 11.969 -1.445 1.768 1 97.25 318 ARG B CA 1
ATOM 5287 C C . ARG B 1 318 ? 11.102 -2.377 2.604 1 97.25 318 ARG B C 1
ATOM 5289 O O . ARG B 1 318 ? 10.547 -1.968 3.629 1 97.25 318 ARG B O 1
ATOM 5296 N N . TRP B 1 319 ? 10.906 -3.59 2.184 1 97.31 319 TRP B N 1
ATOM 5297 C CA . TRP B 1 319 ? 10.25 -4.656 2.932 1 97.31 319 TRP B CA 1
ATOM 5298 C C . TRP B 1 319 ? 11.164 -5.871 3.064 1 97.31 319 TRP B C 1
ATOM 5300 O O . TRP B 1 319 ? 11.719 -6.352 2.07 1 97.31 319 TRP B O 1
ATOM 5310 N N . GLU B 1 320 ? 11.352 -6.27 4.199 1 95.31 320 GLU B N 1
ATOM 5311 C CA . GLU B 1 320 ? 12.141 -7.461 4.484 1 95.31 320 GLU B CA 1
ATOM 5312 C C . GLU B 1 320 ? 11.312 -8.516 5.211 1 95.31 320 GLU B C 1
ATOM 5314 O O . GLU B 1 320 ? 10.445 -8.18 6.023 1 95.31 320 GLU B O 1
ATOM 5319 N N . TYR B 1 321 ? 11.562 -9.766 4.832 1 94.06 321 TYR B N 1
ATOM 5320 C CA . TYR B 1 321 ? 10.938 -10.867 5.551 1 94.06 321 TYR B CA 1
ATOM 5321 C C . TYR B 1 321 ? 11.656 -11.133 6.871 1 94.06 321 TYR B C 1
ATOM 5323 O O . TYR B 1 321 ? 12.852 -11.414 6.891 1 94.06 321 TYR B O 1
ATOM 5331 N N . MET B 1 322 ? 10.898 -10.945 7.961 1 92.12 322 MET B N 1
ATOM 5332 C CA . MET B 1 322 ? 11.383 -11.234 9.305 1 92.12 322 MET B CA 1
ATOM 5333 C C . MET B 1 322 ? 12.711 -10.539 9.57 1 92.12 322 MET B C 1
ATOM 5335 O O . MET B 1 322 ? 13.688 -11.18 9.977 1 92.12 322 MET B O 1
ATOM 5339 N N . SER B 1 323 ? 12.711 -9.242 9.328 1 91.75 323 SER B N 1
ATOM 5340 C CA . SER B 1 323 ? 13.922 -8.469 9.586 1 91.75 323 SER B CA 1
ATOM 5341 C C . SER B 1 323 ? 14.297 -8.516 11.062 1 91.75 323 SER B C 1
ATOM 5343 O O . SER B 1 323 ? 13.43 -8.43 11.938 1 91.75 323 SER B O 1
ATOM 5345 N N . GLU B 1 324 ? 15.547 -8.539 11.281 1 90.81 324 GLU B N 1
ATOM 5346 C CA . GLU B 1 324 ? 16.031 -8.508 12.656 1 90.81 324 GLU B CA 1
ATOM 5347 C C . GLU B 1 324 ? 16.141 -7.082 13.172 1 90.81 324 GLU B C 1
ATOM 5349 O O . GLU B 1 324 ? 16.234 -6.859 14.383 1 90.81 324 GLU B O 1
ATOM 5354 N N . VAL B 1 325 ? 16.141 -6.188 12.305 1 90 325 VAL B N 1
ATOM 5355 C CA . VAL B 1 325 ? 16.344 -4.797 12.695 1 90 325 VAL B CA 1
ATOM 5356 C C . VAL B 1 325 ? 15.133 -4.309 13.492 1 90 325 VAL B C 1
ATOM 5358 O O . VAL B 1 325 ? 13.984 -4.516 13.086 1 90 325 VAL B O 1
ATOM 5361 N N . GLY B 1 326 ? 15.352 -3.678 14.664 1 91.94 326 GLY B N 1
ATOM 5362 C CA . GLY B 1 326 ? 14.289 -3.189 15.531 1 91.94 326 GLY B CA 1
ATOM 5363 C C . GLY B 1 326 ? 13.914 -4.172 16.625 1 91.94 326 GLY B C 1
ATOM 5364 O O . GLY B 1 326 ? 13.18 -3.824 17.547 1 91.94 326 GLY B O 1
ATOM 5365 N N . THR B 1 327 ? 14.492 -5.406 16.484 1 93.06 327 THR B N 1
ATOM 5366 C CA . THR B 1 327 ? 14.156 -6.426 17.484 1 93.06 327 THR B CA 1
ATOM 5367 C C . THR B 1 327 ? 15.344 -6.699 18.391 1 93.06 327 THR B C 1
ATOM 5369 O O . THR B 1 327 ? 15.203 -7.383 19.406 1 93.06 327 THR B O 1
ATOM 5372 N N . GLU B 1 328 ? 16.469 -6.129 18 1 94.38 328 GLU B N 1
ATOM 5373 C CA . GLU B 1 328 ? 17.688 -6.379 18.766 1 94.38 328 GLU B CA 1
ATOM 5374 C C . GLU B 1 328 ? 17.672 -5.641 20.094 1 94.38 328 GLU B C 1
ATOM 5376 O O . GLU B 1 328 ? 17.578 -4.41 20.141 1 94.38 328 GLU B O 1
ATOM 5381 N N . GLU B 1 329 ? 17.891 -6.348 21.125 1 94.75 329 GLU B N 1
ATOM 5382 C CA . GLU B 1 329 ? 17.812 -5.766 22.469 1 94.75 329 GLU B CA 1
ATOM 5383 C C . GLU B 1 329 ? 18.859 -4.672 22.641 1 94.75 329 GLU B C 1
ATOM 5385 O O . GLU B 1 329 ? 20.031 -4.863 22.312 1 94.75 329 GLU B O 1
ATOM 5390 N N . GLY B 1 330 ? 18.422 -3.586 23.141 1 95.44 330 GLY B N 1
ATOM 5391 C CA . GLY B 1 330 ? 19.328 -2.504 23.484 1 95.44 330 GLY B CA 1
ATOM 5392 C C . GLY B 1 330 ? 19.672 -1.615 22.297 1 95.44 330 GLY B C 1
ATOM 5393 O O . GLY B 1 330 ? 20.359 -0.61 22.438 1 95.44 330 GLY B O 1
ATOM 5394 N N . SER B 1 331 ? 19.219 -1.967 21.094 1 96.12 331 SER B N 1
ATOM 5395 C CA . SER B 1 331 ? 19.5 -1.175 19.906 1 96.12 331 SER B CA 1
ATOM 5396 C C . SER B 1 331 ? 18.703 0.119 19.891 1 96.12 331 SER B C 1
ATOM 5398 O O . SER B 1 331 ? 17.672 0.229 20.562 1 96.12 331 SER B O 1
ATOM 5400 N N . GLU B 1 332 ? 19.266 1.103 19.203 1 97.12 332 GLU B N 1
ATOM 5401 C CA . GLU B 1 332 ? 18.531 2.357 19.031 1 97.12 332 GLU B CA 1
ATOM 5402 C C . GLU B 1 332 ? 17.219 2.137 18.297 1 97.12 332 GLU B C 1
ATOM 5404 O O . GLU B 1 332 ? 16.219 2.797 18.594 1 97.12 332 GLU B O 1
ATOM 5409 N N . GLU B 1 333 ? 17.219 1.23 17.406 1 97.88 333 GLU B N 1
ATOM 5410 C CA . GLU B 1 333 ? 16.016 0.903 16.641 1 97.88 333 GLU B CA 1
ATOM 5411 C C . GLU B 1 333 ? 14.938 0.3 17.531 1 97.88 333 GLU B C 1
ATOM 5413 O O . GLU B 1 333 ? 13.758 0.602 17.391 1 97.88 333 GLU B O 1
ATOM 5418 N N . GLU B 1 334 ? 15.344 -0.491 18.469 1 97.5 334 GLU B N 1
ATOM 5419 C CA . GLU B 1 334 ? 14.383 -1.094 19.391 1 97.5 334 GLU B CA 1
ATOM 5420 C C . GLU B 1 334 ? 13.719 -0.035 20.266 1 97.5 334 GLU B C 1
ATOM 5422 O O . GLU B 1 334 ? 12.539 -0.141 20.594 1 97.5 334 GLU B O 1
ATOM 5427 N N . LYS B 1 335 ? 14.516 0.948 20.641 1 97.44 335 LYS B N 1
ATOM 5428 C CA . LYS B 1 335 ? 13.977 2.041 21.453 1 97.44 335 LYS B CA 1
ATOM 5429 C C . LYS B 1 335 ? 12.781 2.693 20.75 1 97.44 335 LYS B C 1
ATOM 5431 O O . LYS B 1 335 ? 11.766 2.979 21.391 1 97.44 335 LYS B O 1
ATOM 5436 N N . LEU B 1 336 ? 12.914 2.891 19.5 1 98.31 336 LEU B N 1
ATOM 5437 C CA . LEU B 1 336 ? 11.812 3.479 18.75 1 98.31 336 LEU B CA 1
ATOM 5438 C C . LEU B 1 336 ? 10.617 2.533 18.719 1 98.31 336 LEU B C 1
ATOM 5440 O O . LEU B 1 336 ? 9.477 2.955 18.953 1 98.31 336 LEU B O 1
ATOM 5444 N N . VAL B 1 337 ? 10.883 1.263 18.422 1 98 337 VAL B N 1
ATOM 5445 C CA . VAL B 1 337 ? 9.812 0.287 18.266 1 98 337 VAL B CA 1
ATOM 5446 C C . VAL B 1 337 ? 8.984 0.22 19.547 1 98 337 VAL B C 1
ATOM 5448 O O . VAL B 1 337 ? 7.754 0.11 19.5 1 98 337 VAL B O 1
ATOM 5451 N N . LYS B 1 338 ? 9.594 0.345 20.703 1 97.56 338 LYS B N 1
ATOM 5452 C CA . LYS B 1 338 ? 8.898 0.294 21.984 1 97.56 338 LYS B CA 1
ATOM 5453 C C . LYS B 1 338 ? 7.883 1.426 22.109 1 97.56 338 LYS B C 1
ATOM 5455 O O . LYS B 1 338 ? 6.75 1.205 22.531 1 97.56 338 LYS B O 1
ATOM 5460 N N . VAL B 1 339 ? 8.289 2.609 21.656 1 97.81 339 VAL B N 1
ATOM 5461 C CA . VAL B 1 339 ? 7.395 3.758 21.781 1 97.81 339 VAL B CA 1
ATOM 5462 C C . VAL B 1 339 ? 6.301 3.682 20.719 1 97.81 339 VAL B C 1
ATOM 5464 O O . VAL B 1 339 ? 5.199 4.199 20.906 1 97.81 339 VAL B O 1
ATOM 5467 N N . LEU B 1 340 ? 6.574 3.025 19.594 1 98.31 340 LEU B N 1
ATOM 5468 C CA . LEU B 1 340 ? 5.566 2.875 18.562 1 98.31 340 LEU B CA 1
ATOM 5469 C C . LEU B 1 340 ? 4.496 1.872 18.969 1 98.31 340 LEU B C 1
ATOM 5471 O O . LEU B 1 340 ? 3.344 1.974 18.547 1 98.31 340 LEU B O 1
ATOM 5475 N N . LYS B 1 341 ? 4.895 0.903 19.766 1 97.81 341 LYS B N 1
ATOM 5476 C CA . LYS B 1 341 ? 3.955 -0.103 20.25 1 97.81 341 LYS B CA 1
ATOM 5477 C C . LYS B 1 341 ? 3.109 0.443 21.391 1 97.81 341 LYS B C 1
ATOM 5479 O O . LYS B 1 341 ? 1.955 0.047 21.562 1 97.81 341 LYS B O 1
ATOM 5484 N N . THR B 1 342 ? 3.746 1.342 22.141 1 97.69 342 THR B N 1
ATOM 5485 C CA . THR B 1 342 ? 3.08 1.983 23.266 1 97.69 342 THR B CA 1
ATOM 5486 C C . THR B 1 342 ? 3.287 3.496 23.234 1 97.69 342 THR B C 1
ATOM 5488 O O . THR B 1 342 ? 4.309 4 23.703 1 97.69 342 THR B O 1
ATOM 5491 N N . PRO B 1 343 ? 2.258 4.16 22.75 1 96.62 343 PRO B N 1
ATOM 5492 C CA . PRO B 1 343 ? 2.41 5.609 22.609 1 96.62 343 PRO B CA 1
ATOM 5493 C C . PRO B 1 343 ? 2.773 6.297 23.922 1 96.62 343 PRO B C 1
ATOM 5495 O O . PRO B 1 343 ? 2.279 5.91 24.984 1 96.62 343 PRO B O 1
ATOM 5498 N N . VAL B 1 344 ? 3.537 7.355 23.875 1 97.06 344 VAL B N 1
ATOM 5499 C CA . VAL B 1 344 ? 4.074 8.078 25.031 1 97.06 344 VAL B CA 1
ATOM 5500 C C . VAL B 1 344 ? 3.498 9.492 25.062 1 97.06 344 VAL B C 1
ATOM 5502 O O . VAL B 1 344 ? 3.336 10.125 24.016 1 97.06 344 VAL B O 1
ATOM 5505 N N . GLN B 1 345 ? 3.191 9.914 26.25 1 97.44 345 GLN B N 1
ATOM 5506 C CA . GLN B 1 345 ? 2.871 11.328 26.453 1 97.44 345 GLN B CA 1
ATOM 5507 C C . GLN B 1 345 ? 4.137 12.156 26.625 1 97.44 345 GLN B C 1
ATOM 5509 O O . GLN B 1 345 ? 4.719 12.195 27.719 1 97.44 345 GLN B O 1
ATOM 5514 N N . TRP B 1 346 ? 4.461 12.867 25.719 1 97.44 346 TRP B N 1
ATOM 5515 C CA . TRP B 1 346 ? 5.762 13.531 25.656 1 97.44 346 TRP B CA 1
ATOM 5516 C C . TRP B 1 346 ? 5.75 14.82 26.469 1 97.44 346 TRP B C 1
ATOM 5518 O O . TRP B 1 346 ? 6.809 15.32 26.875 1 97.44 346 TRP B O 1
ATOM 5528 N N . VAL B 1 347 ? 4.551 15.383 26.562 1 97.19 347 VAL B N 1
ATOM 5529 C CA . VAL B 1 347 ? 4.41 16.625 27.328 1 97.19 347 VAL B CA 1
ATOM 5530 C C . VAL B 1 347 ? 3.188 16.531 28.234 1 97.19 347 VAL B C 1
ATOM 5532 O O . VAL B 1 347 ? 2.268 15.758 27.969 1 97.19 347 VAL B O 1
#